Protein AF-A0A935W560-F1 (afdb_monomer_lite)

Structure (mmCIF, N/CA/C/O backbone):
data_AF-A0A935W560-F1
#
_entry.id   AF-A0A935W560-F1
#
loop_
_atom_site.group_PDB
_atom_site.id
_atom_site.type_symbol
_atom_site.label_atom_id
_atom_site.label_alt_id
_atom_site.label_comp_id
_atom_site.label_asym_id
_atom_site.label_entity_id
_atom_site.label_seq_id
_atom_site.pdbx_PDB_ins_code
_atom_site.Cartn_x
_atom_site.Cartn_y
_atom_site.Cartn_z
_atom_site.occupancy
_atom_site.B_iso_or_equiv
_atom_site.auth_seq_id
_atom_site.auth_comp_id
_atom_site.auth_asym_id
_atom_site.auth_atom_id
_atom_site.pdbx_PDB_model_num
ATOM 1 N N . MET A 1 1 ? -16.747 -46.756 -41.945 1.00 28.97 1 MET A N 1
ATOM 2 C CA . MET A 1 1 ? -15.769 -47.632 -42.633 1.00 28.97 1 MET A CA 1
ATOM 3 C C . MET A 1 1 ? -14.429 -46.903 -42.603 1.00 28.97 1 MET A C 1
ATOM 5 O O . MET A 1 1 ? -14.363 -45.810 -43.131 1.00 28.97 1 MET A O 1
ATOM 9 N N . SER A 1 2 ? -13.497 -47.295 -41.720 1.00 24.62 2 SER A N 1
ATOM 10 C CA . SER A 1 2 ? -12.302 -48.094 -42.083 1.00 24.62 2 SER A CA 1
ATOM 11 C C . SER A 1 2 ? -11.470 -47.369 -43.156 1.00 24.62 2 SER A C 1
ATOM 13 O O . SER A 1 2 ? -11.955 -47.238 -44.266 1.00 24.62 2 SER A O 1
ATOM 15 N N . ARG A 1 3 ? -10.230 -46.914 -42.946 1.00 24.12 3 ARG A N 1
ATOM 16 C CA . ARG A 1 3 ? -9.108 -47.530 -42.223 1.00 24.12 3 ARG A CA 1
ATOM 17 C C . ARG A 1 3 ? -7.951 -46.523 -42.136 1.00 24.12 3 ARG A C 1
ATOM 19 O O . ARG A 1 3 ? -7.710 -45.780 -43.079 1.00 24.12 3 ARG A O 1
ATOM 26 N N . ASN A 1 4 ? -7.206 -46.605 -41.041 1.00 27.58 4 ASN A N 1
ATOM 27 C CA . ASN A 1 4 ? -5.800 -46.201 -40.944 1.00 27.58 4 ASN A CA 1
ATOM 28 C C . ASN A 1 4 ? -4.932 -47.182 -41.779 1.00 27.58 4 ASN A C 1
ATOM 30 O O . ASN A 1 4 ? -5.372 -48.321 -41.987 1.00 27.58 4 ASN A O 1
ATOM 34 N N . PRO A 1 5 ? -3.697 -46.829 -42.185 1.00 33.97 5 PRO A N 1
ATOM 35 C CA . PRO A 1 5 ? -2.587 -47.340 -41.379 1.00 33.97 5 PRO A CA 1
ATOM 36 C C . PRO A 1 5 ? -1.356 -46.423 -41.241 1.00 33.97 5 PRO A C 1
ATOM 38 O O . PRO A 1 5 ? -1.069 -45.541 -42.043 1.00 33.97 5 PRO A O 1
ATOM 41 N N . ARG A 1 6 ? -0.623 -46.758 -40.175 1.00 24.88 6 ARG A N 1
ATOM 42 C CA . ARG A 1 6 ? 0.654 -46.249 -39.670 1.00 24.88 6 ARG A CA 1
ATOM 43 C C . ARG A 1 6 ? 1.835 -46.494 -40.618 1.00 24.88 6 ARG A C 1
ATOM 45 O O . ARG A 1 6 ? 1.876 -47.519 -41.293 1.00 24.88 6 ARG A O 1
ATOM 52 N N . LEU A 1 7 ? 2.873 -45.672 -40.461 1.00 22.11 7 LEU A N 1
ATOM 53 C CA . LEU A 1 7 ? 4.273 -46.081 -40.610 1.00 22.11 7 LEU A CA 1
ATOM 54 C C . LEU A 1 7 ? 5.057 -45.728 -39.334 1.00 22.11 7 LEU A C 1
ATOM 56 O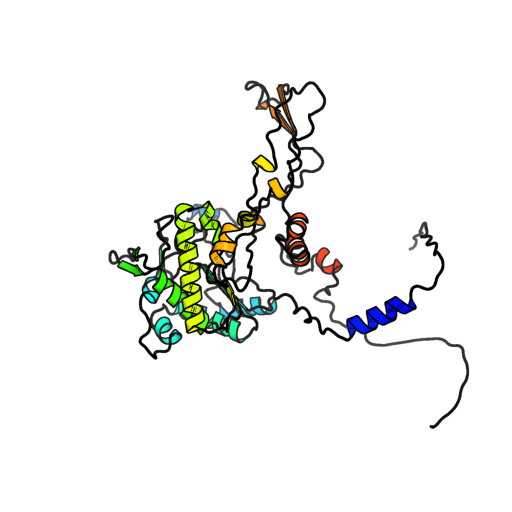 O . LEU A 1 7 ? 4.812 -44.707 -38.698 1.00 22.11 7 LEU A O 1
ATOM 60 N N . LEU A 1 8 ? 5.921 -46.666 -38.948 1.00 22.47 8 LEU A N 1
ATOM 61 C CA . LEU A 1 8 ? 6.702 -46.798 -37.715 1.00 22.47 8 LEU A CA 1
ATOM 62 C C . LEU A 1 8 ? 8.148 -46.314 -37.913 1.00 22.47 8 LEU A C 1
ATOM 64 O O . LEU A 1 8 ? 8.713 -46.560 -38.974 1.00 22.47 8 LEU A O 1
ATOM 68 N N . ALA A 1 9 ? 8.763 -45.786 -36.848 1.00 20.81 9 ALA A N 1
ATOM 69 C CA . ALA A 1 9 ? 10.180 -45.960 -36.470 1.00 20.81 9 ALA A CA 1
ATOM 70 C C . ALA A 1 9 ? 10.330 -45.454 -35.011 1.00 20.81 9 ALA A C 1
ATOM 72 O O . ALA A 1 9 ? 10.057 -44.291 -34.750 1.00 20.81 9 ALA A O 1
ATOM 73 N N . SER A 1 10 ? 10.407 -46.306 -33.982 1.00 22.58 10 SER A N 1
ATOM 74 C CA . SER A 1 10 ? 11.553 -47.087 -33.463 1.00 22.58 10 SER A CA 1
ATOM 75 C C . SER A 1 10 ? 12.636 -46.252 -32.761 1.00 22.58 10 SER A C 1
ATOM 77 O O . SER A 1 10 ? 13.490 -45.659 -33.411 1.00 22.58 10 SER A O 1
ATOM 79 N N . SER A 1 11 ? 12.639 -46.307 -31.423 1.00 19.48 11 SER A N 1
ATOM 80 C CA . SER A 1 11 ? 13.761 -45.928 -30.554 1.00 19.48 11 SER A CA 1
ATOM 81 C C . SER A 1 11 ? 14.690 -47.130 -30.346 1.00 19.48 11 SER A C 1
ATOM 83 O O . SER A 1 11 ? 14.221 -48.223 -30.028 1.00 19.48 11 SER A O 1
ATOM 85 N N . VAL A 1 12 ? 16.002 -46.926 -30.476 1.00 19.84 12 VAL A N 1
ATOM 86 C CA . VAL A 1 12 ? 17.049 -47.864 -30.035 1.00 19.84 12 VAL A CA 1
ATOM 87 C C . VAL A 1 12 ? 17.726 -47.249 -28.813 1.00 19.84 12 VAL A C 1
ATOM 89 O O . VAL A 1 12 ? 18.294 -46.166 -28.909 1.00 19.84 12 VAL A O 1
ATOM 92 N N . VAL A 1 13 ? 17.676 -47.938 -27.671 1.00 21.89 13 VAL A N 1
ATOM 93 C CA . VAL A 1 13 ? 18.494 -47.630 -26.490 1.00 21.89 13 VAL A CA 1
ATOM 94 C C . VAL A 1 13 ? 19.519 -48.750 -26.341 1.00 21.89 13 VAL A C 1
ATOM 96 O O . VAL A 1 13 ? 19.156 -49.906 -26.131 1.00 21.89 13 VAL A O 1
ATOM 99 N N . LEU A 1 14 ? 20.799 -48.402 -26.465 1.00 21.52 14 LEU A N 1
ATOM 100 C CA . LEU A 1 14 ? 21.922 -49.250 -26.071 1.00 21.52 14 LEU A CA 1
ATOM 101 C C . LEU A 1 14 ? 22.256 -48.964 -24.604 1.00 21.52 14 LEU A C 1
ATOM 103 O O . LEU A 1 14 ? 22.517 -47.821 -24.235 1.00 21.52 14 LEU A O 1
ATOM 107 N N . ALA A 1 15 ? 22.274 -50.009 -23.781 1.00 25.84 15 ALA A N 1
ATOM 108 C CA . ALA A 1 15 ? 22.859 -49.969 -22.446 1.00 25.84 15 ALA A CA 1
ATOM 109 C C . ALA A 1 15 ? 24.378 -50.216 -22.520 1.00 25.84 15 ALA A C 1
ATOM 111 O O . ALA A 1 15 ? 24.798 -51.103 -23.268 1.00 25.84 15 ALA A O 1
ATOM 112 N N . PRO A 1 16 ? 25.202 -49.546 -21.695 1.00 27.20 16 PRO A N 1
ATOM 113 C CA . PRO A 1 16 ? 26.468 -50.098 -21.242 1.00 27.20 16 PRO A CA 1
ATOM 114 C C . PRO A 1 16 ? 26.322 -50.744 -19.845 1.00 27.20 16 PRO A C 1
ATOM 116 O O . PRO A 1 16 ? 25.389 -50.431 -19.100 1.00 27.20 16 PRO A O 1
ATOM 119 N N . PRO A 1 17 ? 27.216 -51.687 -19.496 1.00 30.22 17 PRO A N 1
ATOM 120 C CA . PRO A 1 17 ? 27.004 -52.648 -18.424 1.00 30.22 17 PRO A CA 1
ATOM 121 C C . PRO A 1 17 ? 27.346 -52.114 -17.031 1.00 30.22 17 PRO A C 1
ATOM 123 O O . PRO A 1 17 ? 28.139 -51.192 -16.839 1.00 30.22 17 PRO A O 1
ATOM 126 N N . ALA A 1 18 ? 26.746 -52.789 -16.056 1.00 33.16 18 ALA A N 1
ATOM 127 C CA . ALA A 1 18 ? 26.950 -52.632 -14.630 1.00 33.16 18 ALA A CA 1
ATOM 128 C C . ALA A 1 18 ? 28.408 -52.868 -14.194 1.00 33.16 18 ALA A C 1
ATOM 130 O O . ALA A 1 18 ? 29.051 -53.835 -14.599 1.00 33.16 18 ALA A O 1
ATOM 131 N N . GLY A 1 19 ? 28.877 -52.027 -13.269 1.00 30.73 19 GLY A N 1
ATOM 132 C CA . GLY A 1 19 ? 30.127 -52.220 -12.542 1.00 30.73 19 GLY A CA 1
ATOM 133 C C . GLY A 1 19 ? 30.155 -51.429 -11.232 1.00 30.73 19 GLY A C 1
ATOM 134 O O . GLY A 1 19 ? 30.466 -50.244 -11.222 1.00 30.73 19 GLY A O 1
ATOM 135 N N . LEU A 1 20 ? 29.807 -52.099 -10.127 1.00 35.75 20 LEU A N 1
ATOM 136 C CA . LEU A 1 20 ? 30.368 -51.912 -8.774 1.00 35.75 20 LEU A CA 1
ATOM 137 C C . LEU A 1 20 ? 30.558 -50.476 -8.222 1.00 35.75 20 LEU A C 1
ATOM 139 O O . LEU A 1 20 ? 31.530 -50.198 -7.527 1.00 35.75 20 LEU A O 1
ATOM 143 N N . ARG A 1 21 ? 29.593 -49.569 -8.431 1.00 34.28 21 ARG A N 1
ATOM 144 C CA . ARG A 1 21 ? 29.482 -48.304 -7.658 1.00 34.28 21 ARG A CA 1
ATOM 145 C C . ARG A 1 21 ? 28.148 -48.109 -6.919 1.00 34.28 21 ARG A C 1
ATOM 147 O O . ARG A 1 21 ? 28.012 -47.168 -6.144 1.00 34.28 21 ARG A O 1
ATOM 154 N N . GLY A 1 22 ? 27.186 -49.022 -7.088 1.00 32.97 22 GLY A N 1
ATOM 155 C CA . GLY A 1 22 ? 25.817 -48.868 -6.569 1.00 32.97 22 GLY A CA 1
ATOM 156 C C . GLY A 1 22 ? 25.614 -49.143 -5.073 1.00 32.97 22 GLY A C 1
ATOM 157 O O . GLY A 1 22 ? 24.649 -48.655 -4.499 1.00 32.97 22 GLY A O 1
ATOM 158 N N . LEU A 1 23 ? 26.512 -49.880 -4.412 1.00 35.66 23 LEU A N 1
ATOM 159 C CA . LEU A 1 23 ? 26.299 -50.291 -3.013 1.00 35.66 23 LEU A CA 1
ATOM 160 C C . LEU A 1 23 ? 26.772 -49.262 -1.974 1.00 35.66 23 LEU A C 1
ATOM 162 O O . LEU A 1 23 ? 26.225 -49.224 -0.878 1.00 35.66 23 LEU A O 1
ATOM 166 N N . VAL A 1 24 ? 27.715 -48.379 -2.320 1.00 36.22 24 VAL A N 1
ATOM 167 C CA . VAL A 1 24 ? 28.170 -47.307 -1.410 1.00 36.22 24 VAL A CA 1
ATOM 168 C C . VAL A 1 24 ? 27.254 -46.078 -1.499 1.00 36.22 24 VAL A C 1
ATOM 170 O O . VAL A 1 24 ? 26.967 -45.452 -0.484 1.00 36.22 24 VAL A O 1
ATOM 173 N N . PHE A 1 25 ? 26.701 -45.783 -2.682 1.00 35.16 25 PHE A N 1
ATOM 174 C CA . PHE A 1 25 ? 25.752 -44.676 -2.855 1.00 35.16 25 PHE A CA 1
ATOM 175 C C . PHE A 1 25 ? 24.356 -44.977 -2.296 1.00 35.16 25 PHE A C 1
ATOM 177 O O . PHE A 1 25 ? 23.743 -44.081 -1.728 1.00 35.16 25 PHE A O 1
ATOM 184 N N . ALA A 1 26 ? 23.870 -46.223 -2.372 1.00 37.78 26 ALA A N 1
ATOM 185 C CA . ALA A 1 26 ? 22.570 -46.580 -1.795 1.00 37.78 26 ALA A CA 1
ATOM 186 C C . ALA A 1 26 ? 22.567 -46.520 -0.254 1.00 37.78 26 ALA A C 1
ATOM 188 O O . ALA A 1 26 ? 21.563 -46.135 0.335 1.00 37.78 26 ALA A O 1
ATOM 189 N N . ALA A 1 27 ? 23.693 -46.830 0.401 1.00 36.09 27 ALA A N 1
ATOM 190 C CA . ALA A 1 27 ? 23.812 -46.743 1.858 1.00 36.09 27 ALA A CA 1
ATOM 191 C C . ALA A 1 27 ? 23.934 -45.290 2.361 1.00 36.09 27 ALA A C 1
ATOM 193 O O . ALA A 1 27 ? 23.353 -44.954 3.388 1.00 36.09 27 ALA A O 1
ATOM 194 N N . ILE A 1 28 ? 24.623 -44.411 1.621 1.00 38.88 28 ILE A N 1
ATOM 195 C CA . ILE A 1 28 ? 24.720 -42.976 1.952 1.00 38.88 28 ILE A CA 1
ATOM 196 C C . ILE A 1 28 ? 23.404 -42.248 1.632 1.00 38.88 28 ILE A C 1
ATOM 198 O O . ILE A 1 28 ? 22.964 -41.419 2.424 1.00 38.88 28 ILE A O 1
ATOM 202 N N . ALA A 1 29 ? 22.727 -42.600 0.533 1.00 34.59 29 ALA A N 1
ATOM 203 C CA . ALA A 1 29 ? 21.412 -42.055 0.198 1.00 34.59 29 ALA A CA 1
ATOM 204 C C . ALA A 1 29 ? 20.340 -42.483 1.213 1.00 34.59 29 ALA A C 1
ATOM 206 O O . ALA A 1 29 ? 19.573 -41.639 1.659 1.00 34.59 29 ALA A O 1
ATOM 207 N N . ALA A 1 30 ? 20.340 -43.750 1.650 1.00 36.66 30 ALA A N 1
ATOM 208 C CA . ALA A 1 30 ? 19.403 -44.233 2.663 1.00 36.66 30 ALA A CA 1
ATOM 209 C C . ALA A 1 30 ? 19.622 -43.579 4.041 1.00 36.66 30 ALA A C 1
ATOM 211 O O . ALA A 1 30 ? 18.637 -43.279 4.710 1.00 36.66 30 ALA A O 1
ATOM 212 N N . LEU A 1 31 ? 20.875 -43.292 4.434 1.00 32.75 31 LEU A N 1
ATOM 213 C CA . LEU A 1 31 ? 21.188 -42.564 5.675 1.00 32.75 31 LEU A CA 1
ATOM 214 C C . LEU A 1 31 ? 20.882 -41.057 5.597 1.00 32.75 31 LEU A C 1
ATOM 216 O O . LEU A 1 31 ? 20.520 -40.467 6.615 1.00 32.75 31 LEU A O 1
ATOM 220 N N . ALA A 1 32 ? 20.975 -40.441 4.414 1.00 34.47 32 ALA A N 1
ATOM 221 C CA . ALA A 1 32 ? 20.638 -39.031 4.211 1.00 34.47 32 ALA A CA 1
ATOM 222 C C . ALA A 1 32 ? 19.117 -38.771 4.247 1.00 34.47 32 ALA A C 1
ATOM 224 O O . ALA A 1 32 ? 18.691 -37.758 4.795 1.00 34.47 32 ALA A O 1
ATOM 225 N N . THR A 1 33 ? 18.284 -39.700 3.757 1.00 36.88 33 THR A N 1
ATOM 226 C CA . THR A 1 33 ? 16.808 -39.589 3.838 1.00 36.88 33 THR A CA 1
ATOM 227 C C . THR A 1 33 ? 16.219 -39.858 5.226 1.00 36.88 33 THR A C 1
ATOM 229 O O . THR A 1 33 ? 15.047 -39.571 5.445 1.00 36.88 33 THR A O 1
ATOM 232 N N . SER A 1 34 ? 16.994 -40.395 6.174 1.00 38.44 34 SER A N 1
ATOM 233 C CA . SER A 1 34 ? 16.501 -40.759 7.513 1.00 38.44 34 SER A CA 1
ATOM 234 C C . SER A 1 34 ? 16.953 -39.832 8.649 1.00 38.44 34 SER A C 1
ATOM 236 O O . SER A 1 34 ? 16.565 -40.069 9.789 1.00 38.44 34 SER A O 1
ATOM 238 N N . LEU A 1 35 ? 17.773 -38.802 8.382 1.00 36.31 35 LEU A N 1
ATOM 239 C CA . LEU A 1 35 ? 18.371 -37.953 9.433 1.00 36.31 35 LEU A CA 1
ATOM 240 C C . LEU A 1 35 ? 18.106 -36.447 9.316 1.00 36.31 35 LEU A C 1
ATOM 242 O O . LEU A 1 35 ? 18.547 -35.697 10.183 1.00 36.31 35 LEU A O 1
ATOM 246 N N . LEU A 1 36 ? 17.340 -35.996 8.326 1.00 34.22 36 LEU A N 1
ATOM 247 C CA . LEU A 1 36 ? 16.807 -34.637 8.310 1.00 34.22 36 LEU A CA 1
ATOM 248 C C . LEU A 1 36 ? 15.338 -34.709 7.890 1.00 34.22 36 LEU A C 1
ATOM 250 O O . LEU A 1 36 ? 15.070 -34.926 6.707 1.00 34.22 36 LEU A O 1
ATOM 254 N N . PRO A 1 37 ? 14.367 -34.521 8.803 1.00 36.66 37 PRO A N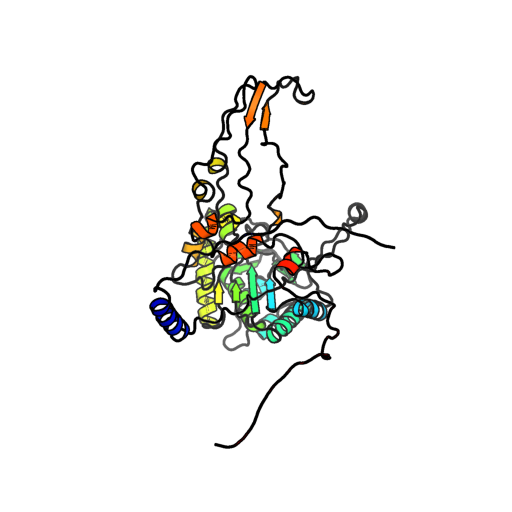 1
ATOM 255 C CA . PRO A 1 37 ? 13.093 -33.974 8.378 1.00 36.66 37 PRO A CA 1
ATOM 256 C C . PRO A 1 37 ? 13.403 -32.572 7.844 1.00 36.66 37 PRO A C 1
ATOM 258 O O . PRO A 1 37 ? 13.449 -31.601 8.593 1.00 36.66 37 PRO A O 1
ATOM 261 N N . GLY A 1 38 ? 13.711 -32.473 6.549 1.00 34.16 38 GLY A N 1
ATOM 262 C CA . GLY A 1 38 ? 13.582 -31.200 5.856 1.00 34.16 38 GLY A CA 1
ATOM 263 C C . GLY A 1 38 ? 12.143 -30.734 6.072 1.00 34.16 38 GLY A C 1
ATOM 264 O O . GLY A 1 38 ? 11.246 -31.587 6.062 1.00 34.16 38 GLY A O 1
ATOM 265 N N . PRO A 1 39 ? 11.900 -29.440 6.341 1.00 36.44 39 PRO A N 1
ATOM 266 C CA . PRO A 1 39 ? 10.535 -28.959 6.444 1.00 36.44 39 PRO A CA 1
ATOM 267 C C . PRO A 1 39 ? 9.827 -29.388 5.161 1.00 36.44 39 PRO A C 1
ATOM 269 O O . PRO A 1 39 ? 10.310 -29.111 4.062 1.00 36.44 39 PRO A O 1
ATOM 272 N N . ALA A 1 40 ? 8.737 -30.146 5.297 1.00 42.09 40 ALA A N 1
ATOM 273 C CA . ALA A 1 40 ? 7.816 -30.320 4.191 1.00 42.09 40 ALA A CA 1
ATOM 274 C C . ALA A 1 40 ? 7.508 -28.902 3.713 1.00 42.09 40 ALA A C 1
ATOM 276 O O . ALA A 1 40 ? 7.027 -28.098 4.511 1.00 42.09 40 ALA A O 1
ATOM 277 N N . PHE A 1 41 ? 7.903 -28.563 2.484 1.00 40.00 41 PHE A N 1
ATOM 278 C CA . PHE A 1 41 ? 7.577 -27.263 1.919 1.00 40.00 41 PHE A CA 1
ATOM 279 C C . PHE A 1 41 ? 6.060 -27.138 2.024 1.00 40.00 41 PHE A C 1
ATOM 281 O O . PHE A 1 41 ? 5.333 -27.931 1.420 1.00 40.00 41 PHE A O 1
ATOM 288 N N . ALA A 1 42 ? 5.594 -26.225 2.878 1.00 58.56 42 ALA A N 1
ATOM 289 C CA . ALA A 1 42 ? 4.187 -25.886 2.921 1.00 58.56 42 ALA A CA 1
ATOM 290 C C . ALA A 1 42 ? 3.781 -25.510 1.492 1.00 58.56 42 ALA A C 1
ATOM 292 O O . ALA A 1 42 ? 4.571 -24.893 0.769 1.00 58.56 42 ALA A O 1
ATOM 293 N N . ALA A 1 43 ? 2.595 -25.944 1.062 1.00 59.41 43 ALA A N 1
ATOM 294 C CA . ALA A 1 43 ? 2.077 -25.521 -0.230 1.00 59.41 43 ALA A CA 1
ATOM 295 C C . ALA A 1 43 ? 2.129 -23.979 -0.303 1.00 59.41 43 ALA A C 1
ATOM 297 O O . ALA A 1 43 ? 1.872 -23.333 0.718 1.00 59.41 43 ALA A O 1
ATOM 298 N N . PRO A 1 44 ? 2.507 -23.385 -1.452 1.00 72.06 44 PRO A N 1
ATOM 299 C CA . PRO A 1 44 ? 2.508 -21.936 -1.595 1.00 72.06 44 PRO A CA 1
ATOM 300 C C . PRO A 1 44 ? 1.119 -21.386 -1.271 1.00 72.06 44 PRO A C 1
ATOM 302 O O . PRO A 1 44 ? 0.142 -21.855 -1.849 1.00 72.06 44 PRO A O 1
ATOM 305 N N . ALA A 1 45 ? 1.047 -20.406 -0.372 1.00 79.25 45 ALA A N 1
ATOM 306 C CA . ALA A 1 45 ? -0.197 -19.703 -0.098 1.00 79.25 45 ALA A CA 1
ATOM 307 C C . ALA A 1 45 ? -0.572 -18.841 -1.313 1.00 79.25 45 ALA A C 1
ATOM 309 O O . ALA A 1 45 ? 0.253 -18.089 -1.842 1.00 79.25 45 ALA A O 1
ATOM 310 N N . PHE A 1 46 ? -1.816 -18.954 -1.750 1.00 82.56 46 PHE A N 1
ATOM 311 C CA . PHE A 1 46 ? -2.412 -18.251 -2.868 1.00 82.56 46 PHE A CA 1
ATOM 312 C C . PHE A 1 46 ? -3.577 -17.380 -2.387 1.00 82.56 46 PHE A C 1
ATOM 314 O O . PHE A 1 46 ? -4.626 -17.862 -1.952 1.00 82.56 46 PHE A O 1
ATOM 321 N N . GLY A 1 47 ? -3.370 -16.068 -2.497 1.00 82.19 47 GLY A N 1
ATOM 322 C CA . GLY A 1 47 ? -4.345 -15.033 -2.178 1.00 82.19 47 GLY A CA 1
ATOM 323 C C . GLY A 1 47 ? -4.918 -14.382 -3.427 1.00 82.19 47 GLY A C 1
ATOM 324 O O . GLY A 1 47 ? -4.160 -13.946 -4.294 1.00 82.19 47 GLY A O 1
ATOM 325 N N . LEU A 1 48 ? -6.242 -14.251 -3.508 1.00 81.88 48 LEU A N 1
ATOM 326 C CA . LEU A 1 48 ? -6.875 -13.359 -4.481 1.00 81.88 48 LEU A CA 1
ATOM 327 C C . LEU A 1 48 ? -7.043 -11.959 -3.885 1.00 81.88 48 LEU A C 1
ATOM 329 O O . LEU A 1 48 ? -7.639 -11.794 -2.820 1.00 81.88 48 LEU A O 1
ATOM 333 N N . LEU A 1 49 ? -6.543 -10.950 -4.601 1.00 82.06 49 LEU A N 1
ATOM 334 C CA . LEU A 1 49 ? -6.744 -9.545 -4.251 1.00 82.06 49 LEU A CA 1
ATOM 335 C C . LEU A 1 49 ? -8.219 -9.163 -4.362 1.00 82.06 49 LEU A C 1
ATOM 337 O O . LEU A 1 49 ? -8.960 -9.682 -5.200 1.00 82.06 49 LEU A O 1
ATOM 341 N N . GLN A 1 50 ? -8.626 -8.196 -3.548 1.00 81.50 50 GLN A N 1
ATOM 342 C CA . GLN A 1 50 ? -10.012 -7.776 -3.410 1.00 81.50 50 GLN A CA 1
ATOM 343 C C . GLN A 1 50 ? -10.465 -6.813 -4.534 1.00 81.50 50 GLN A C 1
ATOM 345 O O . GLN A 1 50 ? -11.235 -5.884 -4.324 1.00 81.50 50 GLN A O 1
ATOM 350 N N . PHE A 1 51 ? -10.045 -7.052 -5.776 1.00 76.69 51 PHE A N 1
ATOM 351 C CA . PHE A 1 51 ? -10.490 -6.243 -6.909 1.00 76.69 51 PHE A CA 1
ATOM 352 C C . PHE A 1 51 ? -11.746 -6.823 -7.565 1.00 76.69 51 PHE A C 1
ATOM 354 O O . PHE A 1 51 ? -11.752 -7.949 -8.064 1.00 76.69 51 PHE A O 1
ATOM 361 N N . LYS A 1 52 ? -12.810 -6.019 -7.614 1.00 76.94 52 LYS A N 1
ATOM 362 C CA . LYS A 1 52 ? -13.992 -6.232 -8.453 1.00 76.94 52 LYS A CA 1
ATOM 363 C C . LYS A 1 52 ? -14.119 -5.059 -9.415 1.00 76.94 52 LYS A C 1
ATOM 365 O O . LYS A 1 52 ? -14.616 -3.999 -9.051 1.00 76.94 52 LYS A O 1
ATOM 370 N N . ILE A 1 53 ? -13.658 -5.260 -10.645 1.00 72.12 53 ILE A N 1
ATOM 371 C CA . ILE A 1 53 ? -13.681 -4.222 -11.673 1.00 72.12 53 ILE A CA 1
ATOM 372 C C . ILE A 1 53 ? -15.060 -4.203 -12.339 1.00 72.12 53 ILE A C 1
ATOM 374 O O . ILE A 1 53 ? -15.427 -5.141 -13.042 1.00 72.12 53 ILE A O 1
ATOM 378 N N . GLU A 1 54 ? -15.809 -3.121 -12.146 1.00 73.88 54 GLU A N 1
ATOM 379 C CA . GLU A 1 54 ? -17.035 -2.822 -12.889 1.00 73.88 54 GLU A CA 1
ATOM 380 C C . GLU A 1 54 ? -16.893 -1.467 -13.581 1.00 73.88 54 GLU A C 1
ATOM 382 O O . GLU A 1 54 ? -16.536 -0.470 -12.954 1.00 73.88 54 GLU A O 1
ATOM 387 N N . HIS A 1 55 ? -17.215 -1.393 -14.869 1.00 80.62 55 HIS A N 1
ATOM 388 C CA . HIS A 1 55 ? -17.229 -0.134 -15.609 1.00 80.62 55 HIS A CA 1
ATOM 389 C C . HIS A 1 55 ? -18.344 -0.123 -16.654 1.00 80.62 55 HIS A C 1
ATOM 391 O O . HIS A 1 55 ? -18.698 -1.162 -17.203 1.00 80.62 55 HIS A O 1
ATOM 397 N N . ASN A 1 56 ? -18.841 1.055 -17.028 1.00 77.75 56 ASN A N 1
ATOM 398 C CA . ASN A 1 56 ? -19.756 1.223 -18.170 1.00 77.75 56 ASN A CA 1
ATOM 399 C C . ASN A 1 56 ? -19.057 1.768 -19.430 1.00 77.75 56 ASN A C 1
ATOM 401 O O . ASN A 1 56 ? -19.710 2.333 -20.308 1.00 77.75 56 ASN A O 1
ATOM 405 N N . LEU A 1 57 ? -17.736 1.572 -19.527 1.00 74.75 57 LEU A N 1
ATOM 406 C CA . LEU A 1 57 ? -16.898 1.968 -20.669 1.00 74.75 57 LEU A CA 1
ATOM 407 C C . LEU A 1 57 ? -17.047 1.055 -21.898 1.00 74.75 57 LEU A C 1
ATOM 409 O O . LEU A 1 57 ? -16.402 1.287 -22.916 1.00 74.75 57 LEU A O 1
ATOM 413 N N . GLU A 1 58 ? -17.907 0.037 -21.831 1.00 71.00 58 GLU A N 1
ATOM 414 C CA . GLU A 1 58 ? -18.169 -0.888 -22.943 1.00 71.00 58 GLU A CA 1
ATOM 415 C C . GLU A 1 58 ? -18.704 -0.170 -24.190 1.00 71.00 58 GLU A C 1
ATOM 417 O O . GLU A 1 58 ? -18.533 -0.647 -25.312 1.00 71.00 58 GLU A O 1
ATOM 422 N N . THR A 1 59 ? -19.332 0.998 -24.009 1.00 74.69 59 THR A N 1
ATOM 423 C CA . THR A 1 59 ? -19.752 1.862 -25.114 1.00 74.69 59 THR A CA 1
ATOM 424 C C . THR A 1 59 ? -19.370 3.324 -24.852 1.00 74.69 59 THR A C 1
ATOM 426 O O . THR A 1 59 ? -19.374 3.766 -23.701 1.00 74.69 59 THR A O 1
ATOM 429 N N . PRO A 1 60 ? -19.130 4.141 -25.901 1.00 78.81 60 PRO A N 1
ATOM 430 C CA . PRO A 1 60 ? -18.855 5.575 -25.746 1.00 78.81 60 PRO A CA 1
ATOM 431 C C . PRO A 1 60 ? -20.016 6.385 -25.144 1.00 78.81 60 PRO A C 1
ATOM 433 O O . PRO A 1 60 ? -19.870 7.586 -24.925 1.00 78.81 60 PRO A O 1
ATOM 436 N N . ALA A 1 61 ? -21.181 5.772 -24.904 1.00 83.62 61 ALA A N 1
ATOM 437 C CA . ALA A 1 61 ? -22.380 6.460 -24.438 1.00 83.62 61 ALA A CA 1
ATOM 438 C C . ALA A 1 61 ? -22.150 7.194 -23.110 1.00 83.62 61 ALA A C 1
ATOM 440 O O . ALA A 1 61 ? -22.603 8.327 -22.962 1.00 83.62 61 ALA A O 1
ATOM 441 N N . CYS A 1 62 ? -21.386 6.599 -22.186 1.00 80.62 62 CYS A N 1
ATOM 442 C CA . CYS A 1 62 ? -21.087 7.234 -20.905 1.00 80.62 62 CYS A CA 1
ATOM 443 C C . CYS A 1 62 ? -20.231 8.504 -21.058 1.00 80.62 62 CYS A C 1
ATOM 445 O O . CYS A 1 62 ? -20.359 9.428 -20.256 1.00 80.62 62 CYS A O 1
ATOM 447 N N . LEU A 1 63 ? -19.378 8.574 -22.093 1.00 81.75 63 LEU A N 1
ATOM 448 C CA . LEU A 1 63 ? -18.532 9.743 -22.357 1.00 81.75 63 LEU A CA 1
ATOM 449 C C . LEU A 1 63 ? -19.390 10.925 -22.812 1.00 81.75 63 LEU A C 1
ATOM 451 O O . LEU A 1 63 ? -19.143 12.057 -22.409 1.00 81.75 63 LEU A O 1
ATOM 455 N N . ALA A 1 64 ? -20.424 10.658 -23.615 1.00 83.12 64 ALA A N 1
ATOM 456 C CA . ALA A 1 64 ? -21.352 11.681 -24.087 1.00 83.12 64 ALA A CA 1
ATOM 457 C C . ALA A 1 64 ? -22.242 12.238 -22.962 1.00 83.12 64 ALA A C 1
ATOM 459 O O . ALA A 1 64 ? -22.594 13.416 -22.983 1.00 83.12 64 ALA A O 1
ATOM 460 N N . THR A 1 65 ? -22.603 11.408 -21.981 1.00 85.00 65 THR A N 1
ATOM 461 C CA . THR A 1 65 ? -23.453 11.792 -20.841 1.00 85.00 65 THR A CA 1
ATOM 462 C C . THR A 1 65 ? -22.665 12.263 -19.621 1.00 85.00 65 THR A C 1
ATOM 464 O O . THR A 1 65 ? -23.270 12.733 -18.660 1.00 85.00 65 THR A O 1
ATOM 467 N N . GLY A 1 66 ? -21.336 12.120 -19.624 1.00 78.25 66 GLY A N 1
ATOM 468 C CA . GLY A 1 66 ? -20.500 12.366 -18.447 1.00 78.25 66 GLY A CA 1
ATOM 469 C C . GLY A 1 66 ? -20.776 11.394 -17.295 1.00 78.25 66 GLY A C 1
ATOM 470 O O . GLY A 1 66 ? -20.524 11.729 -16.143 1.00 78.25 66 GLY A O 1
ATOM 471 N N . SER A 1 67 ? -21.319 10.208 -17.585 1.00 83.38 67 SER A N 1
ATOM 472 C CA . SER A 1 67 ? -21.734 9.218 -16.583 1.00 83.38 67 SER A CA 1
ATOM 473 C C . SER A 1 67 ? -20.819 7.992 -16.537 1.00 83.38 67 SER A C 1
ATOM 475 O O . SER A 1 67 ? -21.273 6.908 -16.162 1.00 83.38 67 SER A O 1
ATOM 477 N N . CYS A 1 68 ? -19.570 8.112 -17.000 1.00 75.00 68 CYS A N 1
ATOM 478 C CA . CYS A 1 68 ? -18.620 7.005 -16.931 1.00 75.00 68 CYS A CA 1
ATOM 479 C C . CYS A 1 68 ? -18.254 6.703 -15.479 1.00 75.00 68 CYS A C 1
ATOM 481 O O . CYS A 1 68 ? -18.005 7.622 -14.699 1.00 75.00 68 CYS A O 1
ATOM 483 N N . PHE A 1 69 ? -18.191 5.420 -15.138 1.00 75.75 69 PHE A N 1
ATOM 484 C CA . PHE A 1 69 ? -17.726 4.966 -13.836 1.00 75.75 69 PHE A CA 1
ATOM 485 C C . PHE A 1 69 ? -16.732 3.816 -13.973 1.00 75.75 69 PHE A C 1
ATOM 487 O O . PHE A 1 69 ? -16.761 3.049 -14.937 1.00 75.75 69 PHE A O 1
ATOM 494 N N . LEU A 1 70 ? -15.886 3.705 -12.957 1.00 72.31 70 LEU A N 1
ATOM 495 C CA . LEU A 1 70 ? -15.034 2.566 -12.670 1.00 72.31 70 LEU A CA 1
ATOM 496 C C . LEU A 1 70 ? -15.194 2.286 -11.175 1.00 72.31 70 LEU A C 1
ATOM 498 O O . LEU A 1 70 ? -14.933 3.165 -10.357 1.00 72.31 70 LEU A O 1
ATOM 502 N N . ARG A 1 71 ? -15.662 1.092 -10.824 1.00 72.56 71 ARG A N 1
ATOM 503 C CA . ARG A 1 71 ? -15.670 0.570 -9.455 1.00 72.56 71 ARG A CA 1
ATOM 504 C C . ARG A 1 71 ? -14.621 -0.524 -9.394 1.00 72.56 71 ARG A C 1
ATOM 506 O O . ARG A 1 71 ? -14.538 -1.320 -10.323 1.00 72.56 71 ARG A O 1
ATOM 513 N N . LEU A 1 72 ? -13.811 -0.521 -8.343 1.00 69.56 72 LEU A N 1
ATOM 514 C CA . LEU A 1 72 ? -12.707 -1.468 -8.178 1.00 69.56 72 LEU A CA 1
ATOM 515 C C . LEU A 1 72 ? -12.947 -2.465 -7.041 1.00 69.56 72 LEU A C 1
ATOM 517 O O . LEU A 1 72 ? -12.169 -3.399 -6.904 1.00 69.56 72 LEU A O 1
ATOM 521 N N . GLU A 1 73 ? -14.017 -2.313 -6.260 1.00 79.88 73 GLU A N 1
ATOM 522 C CA . GLU A 1 73 ? -14.333 -3.166 -5.112 1.00 79.88 73 GLU A CA 1
ATOM 523 C C . GLU A 1 73 ? -15.852 -3.355 -4.959 1.00 79.88 73 GLU A C 1
ATOM 525 O O . GLU A 1 73 ? -16.652 -2.536 -5.431 1.00 79.88 73 GLU A O 1
ATOM 530 N N . GLU A 1 74 ? -16.257 -4.436 -4.283 1.00 85.06 74 GLU A N 1
ATOM 531 C CA . GLU A 1 74 ? -17.651 -4.646 -3.886 1.00 85.06 74 GLU A CA 1
ATOM 532 C C . GLU A 1 74 ? -1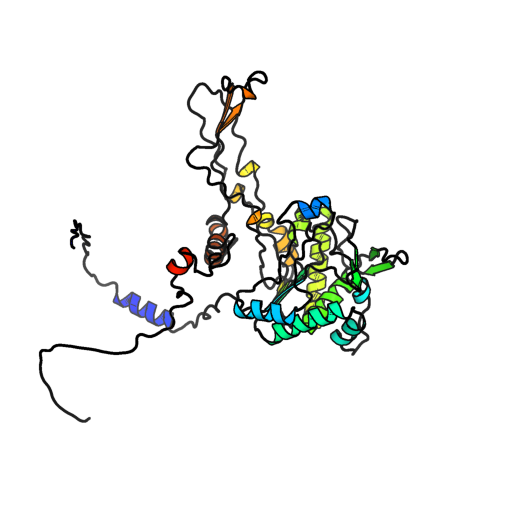7.941 -3.970 -2.543 1.00 85.06 74 GLU A C 1
ATOM 534 O O . GLU A 1 74 ? -17.327 -4.278 -1.522 1.00 85.06 74 GLU A O 1
ATOM 539 N N . GLU A 1 75 ? -18.925 -3.077 -2.544 1.00 84.56 75 GLU A N 1
ATOM 540 C CA . GLU A 1 75 ? -19.351 -2.323 -1.358 1.00 84.56 75 GLU A CA 1
ATOM 541 C C . GLU A 1 75 ? -20.787 -2.646 -0.943 1.00 84.56 75 GLU A C 1
ATOM 543 O O . GLU A 1 75 ? -21.157 -2.426 0.207 1.00 84.56 75 GLU A O 1
ATOM 548 N N . ALA A 1 76 ? -21.609 -3.165 -1.860 1.00 86.56 76 ALA A N 1
ATOM 549 C CA . ALA A 1 76 ? -23.016 -3.440 -1.594 1.00 86.56 76 ALA A CA 1
ATOM 550 C C . ALA A 1 76 ? -23.214 -4.783 -0.876 1.00 86.56 76 ALA A C 1
ATOM 552 O O . ALA A 1 76 ? -24.081 -4.896 -0.013 1.00 86.56 76 ALA A O 1
ATOM 553 N N . ASP A 1 77 ? -22.406 -5.786 -1.227 1.00 89.69 77 ASP A N 1
ATOM 554 C CA . ASP A 1 77 ? -22.408 -7.114 -0.603 1.00 89.69 77 ASP A CA 1
ATOM 555 C C . ASP A 1 77 ? -20.973 -7.649 -0.425 1.00 89.69 77 ASP A C 1
ATOM 557 O O . ASP A 1 77 ? -20.562 -8.605 -1.094 1.00 89.69 77 ASP A O 1
ATOM 561 N N . PRO A 1 78 ? -20.167 -7.029 0.461 1.00 91.12 78 PRO A N 1
ATOM 562 C CA . PRO A 1 78 ? -18.790 -7.460 0.676 1.00 91.12 78 PRO A CA 1
ATOM 563 C C . PRO A 1 78 ? -18.716 -8.907 1.187 1.00 91.12 78 PRO A C 1
ATOM 565 O O . PRO A 1 78 ? -17.811 -9.643 0.809 1.00 91.12 78 PRO A O 1
ATOM 568 N N . ALA A 1 79 ? -19.687 -9.359 1.988 1.00 91.06 79 ALA A N 1
ATOM 569 C CA . ALA A 1 79 ? -19.706 -10.716 2.531 1.00 91.06 79 ALA A CA 1
ATOM 570 C C . ALA A 1 79 ? -19.946 -11.785 1.449 1.00 91.06 79 ALA A C 1
ATOM 572 O O . ALA A 1 79 ? -19.221 -12.784 1.393 1.00 91.06 79 ALA A O 1
ATOM 573 N N . GLY A 1 80 ? -20.938 -11.585 0.573 1.00 89.56 80 GLY A N 1
ATOM 574 C CA . GLY A 1 80 ? -21.213 -12.504 -0.531 1.00 89.56 80 GLY A CA 1
ATOM 575 C C . GLY A 1 80 ? -20.055 -12.579 -1.524 1.00 89.56 80 GLY A C 1
ATOM 576 O O . GLY A 1 80 ? -19.691 -13.669 -1.973 1.00 89.56 80 GLY A O 1
ATOM 577 N N . TRP A 1 81 ? -19.419 -11.444 -1.814 1.00 90.00 81 TRP A N 1
ATOM 578 C CA . TRP A 1 81 ? -18.234 -11.387 -2.666 1.00 90.00 81 TRP A CA 1
ATOM 579 C C . TRP A 1 81 ? -17.000 -12.055 -2.038 1.00 90.00 81 TRP A C 1
ATOM 581 O O . TRP A 1 81 ? -16.369 -12.891 -2.687 1.00 90.00 81 TRP A O 1
ATOM 591 N N . LEU A 1 82 ? -16.690 -11.788 -0.765 1.00 92.25 82 LEU A N 1
ATOM 592 C CA . LEU A 1 82 ? -15.574 -12.440 -0.065 1.00 92.25 82 LEU A CA 1
ATOM 593 C C . LEU A 1 82 ? -15.757 -13.959 0.032 1.00 92.25 82 LEU A C 1
ATOM 595 O O . LEU A 1 82 ? -14.788 -14.716 -0.065 1.00 92.25 82 LEU A O 1
ATOM 599 N N . SER A 1 83 ? -17.003 -14.433 0.120 1.00 89.06 83 SER A N 1
ATOM 600 C CA . SER A 1 83 ? -17.280 -15.866 0.047 1.00 89.06 83 SER A CA 1
ATOM 601 C C . SER A 1 83 ? -16.929 -16.481 -1.314 1.00 89.06 83 SER A C 1
ATOM 603 O O . SER A 1 83 ? -16.578 -17.660 -1.350 1.00 89.06 83 SER A O 1
ATOM 605 N N . GLN A 1 84 ? -17.012 -15.724 -2.414 1.00 87.31 84 GLN A N 1
ATOM 606 C CA . GLN A 1 84 ? -16.565 -16.181 -3.737 1.00 87.31 84 GLN A CA 1
ATOM 607 C C . GLN A 1 84 ? -15.038 -16.207 -3.817 1.00 87.31 84 GLN A C 1
ATOM 609 O O . GLN A 1 84 ? -14.478 -17.192 -4.289 1.00 87.31 84 GLN A O 1
ATOM 614 N N . ILE A 1 85 ? -14.366 -15.181 -3.282 1.00 85.50 85 ILE A N 1
ATOM 615 C CA . ILE A 1 85 ? -12.899 -15.146 -3.174 1.00 85.50 85 ILE A CA 1
ATOM 616 C C . ILE A 1 85 ? -12.384 -16.362 -2.396 1.00 85.50 85 ILE A C 1
ATOM 618 O O . ILE A 1 85 ? -11.500 -17.069 -2.870 1.00 85.50 85 ILE A O 1
ATOM 622 N N . ARG A 1 86 ? -12.985 -16.669 -1.240 1.00 87.62 86 ARG A N 1
ATOM 623 C CA . ARG A 1 86 ? -12.615 -17.825 -0.405 1.00 87.62 86 ARG A CA 1
ATOM 624 C C . ARG A 1 86 ? -12.742 -19.166 -1.128 1.00 87.62 86 ARG A C 1
ATOM 626 O O . ARG A 1 86 ? -12.024 -20.101 -0.804 1.00 87.62 86 ARG A O 1
ATOM 633 N N . ALA A 1 87 ? -13.656 -19.289 -2.089 1.00 85.00 87 ALA A N 1
ATOM 634 C CA . ALA A 1 87 ? -13.806 -20.524 -2.855 1.00 85.00 87 ALA A CA 1
ATOM 635 C C . ALA A 1 87 ? -12.639 -20.767 -3.834 1.00 85.00 87 ALA A C 1
ATOM 637 O O . ALA A 1 87 ? -12.494 -21.880 -4.335 1.00 85.00 87 ALA A O 1
ATOM 638 N N . ALA A 1 88 ? -11.823 -19.743 -4.105 1.00 83.88 88 ALA A N 1
ATOM 639 C CA . ALA A 1 88 ? -10.723 -19.768 -5.066 1.00 83.88 88 ALA A CA 1
ATOM 640 C C . ALA A 1 88 ? -9.374 -19.313 -4.468 1.00 83.88 88 ALA A C 1
ATOM 642 O O . ALA A 1 88 ? -8.426 -19.097 -5.215 1.00 83.88 88 ALA A O 1
ATOM 643 N N . SER A 1 89 ? -9.289 -19.167 -3.145 1.00 84.31 89 SER A N 1
ATOM 644 C CA . SER A 1 89 ? -8.130 -18.653 -2.407 1.00 84.31 89 SER A CA 1
ATOM 645 C C . SER A 1 89 ? -7.911 -19.518 -1.168 1.00 84.31 89 SER A C 1
ATOM 647 O O . SER A 1 89 ? -8.888 -19.940 -0.550 1.00 84.31 89 SER A O 1
ATOM 649 N N . ASP A 1 90 ? -6.664 -19.762 -0.776 1.00 84.00 90 ASP A N 1
ATOM 650 C CA . ASP A 1 90 ? -6.323 -20.415 0.501 1.00 84.00 90 ASP A CA 1
ATOM 651 C C . ASP A 1 90 ? -5.662 -19.447 1.502 1.00 84.00 90 ASP A C 1
ATOM 653 O O . ASP A 1 90 ? -5.442 -19.801 2.656 1.00 84.00 90 ASP A O 1
ATOM 657 N N . LEU A 1 91 ? -5.446 -18.196 1.083 1.00 88.62 91 LEU A N 1
ATOM 658 C CA . LEU A 1 91 ? -4.967 -17.084 1.899 1.00 88.62 91 LEU A CA 1
ATOM 659 C C . LEU A 1 91 ? -6.049 -15.998 1.999 1.00 88.62 91 LEU A C 1
ATOM 661 O O . LEU A 1 91 ? -6.537 -15.510 0.972 1.00 88.62 91 LEU A O 1
ATOM 665 N N . ALA A 1 92 ? -6.419 -15.581 3.214 1.00 95.19 92 ALA A N 1
ATOM 666 C CA . ALA A 1 92 ? -7.216 -14.365 3.382 1.00 95.19 92 ALA A CA 1
ATOM 667 C C . ALA A 1 92 ? -6.356 -13.163 2.995 1.00 95.19 92 ALA A C 1
ATOM 669 O O . ALA A 1 92 ? -5.255 -13.005 3.503 1.00 95.19 92 ALA A O 1
ATOM 670 N N . THR A 1 93 ? -6.837 -12.323 2.084 1.00 94.50 93 THR A N 1
ATOM 671 C CA . THR A 1 93 ? -6.042 -11.225 1.528 1.00 94.50 93 THR A CA 1
ATOM 672 C C . THR A 1 93 ? -6.812 -9.923 1.637 1.00 94.50 93 THR A C 1
ATOM 674 O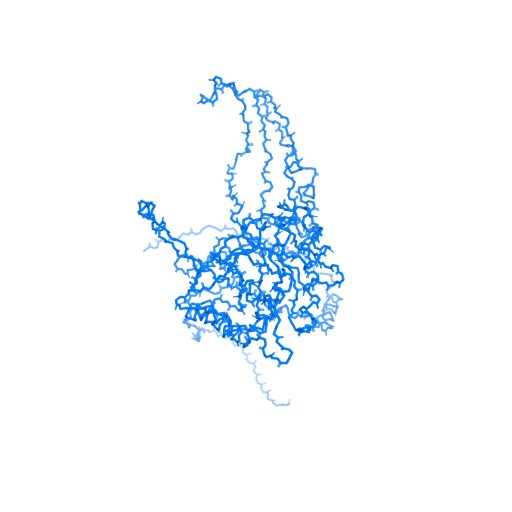 O . THR A 1 93 ? -7.952 -9.833 1.187 1.00 94.50 93 THR A O 1
ATOM 677 N N . LEU A 1 94 ? -6.173 -8.906 2.208 1.00 95.50 94 LEU A N 1
ATOM 678 C CA . LEU A 1 94 ? -6.607 -7.523 2.098 1.00 95.50 94 LEU A CA 1
ATOM 679 C C . LEU A 1 94 ? -5.412 -6.654 1.718 1.00 95.50 94 LEU A C 1
ATOM 681 O O . LEU A 1 94 ? -4.453 -6.543 2.476 1.00 95.50 94 LEU A O 1
ATOM 685 N N . HIS A 1 95 ? -5.494 -5.997 0.568 1.00 93.38 95 HIS A N 1
ATOM 686 C CA . HIS A 1 95 ? -4.561 -4.951 0.179 1.00 93.38 95 HIS A CA 1
ATOM 687 C C . HIS A 1 95 ? -5.251 -3.589 0.283 1.00 93.38 95 HIS A C 1
ATOM 689 O O . HIS A 1 95 ? -5.953 -3.178 -0.636 1.00 93.38 95 HIS A O 1
ATOM 695 N N . TRP A 1 96 ? -5.080 -2.874 1.393 1.00 93.00 96 TRP A N 1
ATOM 696 C CA . TRP A 1 96 ? -5.725 -1.580 1.588 1.00 93.00 96 TRP A CA 1
ATOM 697 C C . TRP A 1 96 ? -5.202 -0.537 0.588 1.00 93.00 96 TRP A C 1
ATOM 699 O O . TRP A 1 96 ? -4.119 0.024 0.768 1.00 93.00 96 TRP A O 1
ATOM 709 N N . ASP A 1 97 ? -6.014 -0.259 -0.433 1.00 83.50 97 ASP A N 1
ATOM 710 C CA . ASP A 1 97 ? -5.791 0.773 -1.458 1.00 83.50 97 ASP A CA 1
ATOM 711 C C . ASP A 1 97 ? -6.900 1.849 -1.444 1.00 83.50 97 ASP A C 1
ATOM 713 O O . ASP A 1 97 ? -7.110 2.589 -2.402 1.00 83.50 97 ASP A O 1
ATOM 717 N N . ARG A 1 98 ? -7.641 1.928 -0.330 1.00 88.19 98 ARG A N 1
ATOM 718 C CA . ARG A 1 98 ? -8.689 2.927 -0.081 1.00 88.19 98 ARG A CA 1
ATOM 719 C C . ARG A 1 98 ? -8.119 4.208 0.522 1.00 88.19 98 ARG A C 1
ATOM 721 O O . ARG A 1 98 ? -7.033 4.213 1.113 1.00 88.19 98 ARG A O 1
ATOM 728 N N . ALA A 1 99 ? -8.902 5.286 0.472 1.00 93.75 99 ALA A N 1
ATOM 729 C CA . ALA A 1 99 ? -8.602 6.484 1.241 1.00 93.75 99 ALA A CA 1
ATOM 730 C C . ALA A 1 99 ? -8.449 6.164 2.739 1.00 93.75 99 ALA A C 1
ATOM 732 O O . ALA A 1 99 ? -9.212 5.398 3.327 1.00 93.75 99 ALA A O 1
ATOM 733 N N . VAL A 1 100 ? -7.444 6.764 3.372 1.00 96.38 100 VAL A N 1
ATOM 734 C CA . VAL A 1 100 ? -7.147 6.571 4.791 1.00 96.38 100 VAL A CA 1
ATOM 735 C C . VAL A 1 100 ? -7.845 7.679 5.587 1.00 96.38 100 VAL A C 1
ATOM 737 O O . VAL A 1 100 ? -7.707 8.864 5.254 1.00 96.38 100 VAL A O 1
ATOM 740 N N . PRO A 1 101 ? -8.584 7.358 6.661 1.00 96.81 101 PRO A N 1
ATOM 741 C CA . PRO A 1 101 ? -9.217 8.360 7.516 1.00 96.81 101 PRO A CA 1
ATOM 742 C C . PRO A 1 101 ? -8.197 8.949 8.499 1.00 96.81 101 PRO A C 1
ATOM 744 O O . PRO A 1 101 ? -8.286 8.772 9.713 1.00 96.81 101 PRO A O 1
ATOM 747 N N . TRP A 1 102 ? -7.208 9.666 7.958 1.00 97.31 102 TRP A N 1
ATOM 748 C CA . TRP A 1 102 ? -6.061 10.222 8.686 1.00 97.31 102 TRP A CA 1
ATOM 749 C C . TRP A 1 102 ? -6.465 10.959 9.969 1.00 97.31 102 TRP A C 1
ATOM 751 O O . TRP A 1 102 ? -5.911 10.706 11.033 1.00 97.31 102 TRP A O 1
ATOM 761 N N . LEU A 1 103 ? -7.489 11.815 9.885 1.00 96.94 103 LEU A N 1
ATOM 762 C CA . LEU A 1 103 ? -7.963 12.622 11.015 1.00 96.94 103 LEU A CA 1
ATOM 763 C C . LEU A 1 103 ? -8.619 11.788 12.128 1.00 96.94 103 LEU A C 1
ATOM 765 O O . LEU A 1 103 ? -8.581 12.189 13.288 1.00 96.94 103 LEU A O 1
ATOM 769 N N . VAL A 1 104 ? -9.207 10.632 11.799 1.00 97.31 104 VAL A N 1
ATOM 770 C CA . VAL A 1 104 ? -9.773 9.707 12.797 1.00 97.31 104 VAL A CA 1
ATOM 771 C C . VAL A 1 104 ? -8.656 9.049 13.605 1.00 97.31 104 VAL A C 1
ATOM 773 O O . VAL A 1 104 ? -8.787 8.878 14.819 1.00 97.31 104 VAL A O 1
ATOM 776 N N . PHE A 1 105 ? -7.551 8.711 12.939 1.00 98.25 105 PHE A N 1
ATOM 777 C CA . PHE A 1 105 ? -6.432 7.981 13.531 1.00 98.25 105 PHE A CA 1
ATOM 778 C C . PHE A 1 105 ? -5.348 8.871 14.157 1.00 98.25 105 PHE A C 1
ATOM 780 O O . PHE A 1 105 ? -4.461 8.349 14.832 1.00 98.25 105 PHE A O 1
ATOM 787 N N . ASP A 1 106 ? -5.436 10.199 14.037 1.00 97.50 106 ASP A N 1
ATOM 788 C CA . ASP A 1 106 ? -4.485 11.131 14.664 1.00 97.50 106 ASP A CA 1
ATOM 789 C C . ASP A 1 106 ? -4.600 11.211 16.199 1.00 97.50 106 ASP A C 1
ATOM 791 O O . ASP A 1 106 ? -3.780 11.838 16.867 1.00 97.50 106 ASP A O 1
ATOM 795 N N . VAL A 1 107 ? -5.601 10.558 16.793 1.00 96.81 107 VAL A N 1
ATOM 796 C CA . VAL A 1 107 ? -5.787 10.507 18.247 1.00 96.81 107 VAL A CA 1
ATOM 797 C C . VAL A 1 107 ? -5.554 9.090 18.754 1.00 96.81 107 VAL A C 1
ATOM 799 O O . VAL A 1 107 ? -6.120 8.129 18.229 1.00 96.81 107 VAL A O 1
ATOM 802 N N . ASP A 1 108 ? -4.737 8.970 19.801 1.00 97.50 108 ASP A N 1
ATOM 803 C CA . ASP A 1 108 ? -4.488 7.697 20.474 1.00 97.50 108 ASP A CA 1
ATOM 804 C C . ASP A 1 108 ? -5.710 7.248 21.292 1.00 97.50 108 ASP A C 1
ATOM 806 O O . ASP A 1 108 ? -6.359 8.084 21.939 1.00 97.50 108 ASP A O 1
ATOM 810 N N . PRO A 1 109 ? -6.024 5.938 21.326 1.00 97.38 109 PRO A N 1
ATOM 811 C CA . PRO A 1 109 ? -7.030 5.421 22.239 1.00 97.38 109 PRO A CA 1
ATOM 812 C C . PRO A 1 109 ? -6.592 5.688 23.689 1.00 97.38 109 PRO A C 1
ATOM 814 O O . PRO A 1 109 ? -5.404 5.554 24.003 1.00 97.38 109 PRO A O 1
ATOM 817 N N . PRO A 1 110 ? -7.513 6.041 24.604 1.00 97.44 110 PRO A N 1
ATOM 818 C CA . PRO A 1 110 ? -7.192 6.169 26.020 1.00 97.44 110 PRO A CA 1
ATOM 819 C C . PRO A 1 110 ? -6.526 4.897 26.573 1.00 97.44 110 PRO A C 1
ATOM 821 O O . PRO A 1 110 ? -6.908 3.792 26.167 1.00 97.44 110 PRO A O 1
ATOM 824 N N . PRO A 1 111 ? -5.586 5.009 27.531 1.00 95.75 111 PRO A N 1
ATOM 825 C CA . PRO A 1 111 ? -4.954 3.843 28.139 1.00 95.75 111 PRO A CA 1
ATOM 826 C C . PRO A 1 111 ? -5.986 2.833 28.662 1.00 95.75 111 PRO A C 1
ATOM 828 O O . PRO A 1 111 ? -6.904 3.199 29.394 1.00 95.75 111 PRO A O 1
ATOM 831 N N . GLY A 1 112 ? -5.832 1.564 28.277 1.00 95.44 112 GLY A N 1
ATOM 832 C CA . GLY A 1 112 ? -6.723 0.469 28.679 1.00 95.44 112 GLY A CA 1
ATOM 833 C C . GLY A 1 112 ? -8.041 0.363 27.902 1.00 95.44 112 GLY A C 1
ATOM 834 O O . GLY A 1 112 ? -8.826 -0.536 28.193 1.00 95.44 112 GLY A O 1
ATOM 835 N N . SER A 1 113 ? -8.301 1.242 26.929 1.00 97.50 113 SER A N 1
ATOM 836 C CA . SER A 1 113 ? -9.449 1.088 26.026 1.00 97.50 113 SER A CA 1
ATOM 837 C C . SER A 1 113 ? -9.188 0.038 24.941 1.00 97.50 113 SER A C 1
ATOM 839 O O . SER A 1 113 ? -8.047 -0.171 24.525 1.00 97.50 113 SER A O 1
ATOM 841 N N . ASP A 1 114 ? -10.254 -0.616 24.472 1.00 97.94 114 ASP A N 1
ATOM 842 C CA . ASP A 1 114 ? -10.178 -1.489 23.303 1.00 97.94 114 ASP A CA 1
ATOM 843 C C . ASP A 1 114 ? -9.973 -0.648 22.032 1.00 97.94 114 ASP A C 1
ATOM 845 O O . ASP A 1 114 ? -10.793 0.210 21.695 1.00 97.94 114 ASP A O 1
ATOM 849 N N . ARG A 1 115 ? -8.851 -0.879 21.339 1.00 97.62 115 ARG A N 1
ATOM 850 C CA . ARG A 1 115 ? -8.444 -0.101 20.160 1.00 97.62 115 ARG A CA 1
ATOM 851 C C . ARG A 1 115 ? -9.458 -0.215 19.024 1.00 97.62 115 ARG A C 1
ATOM 853 O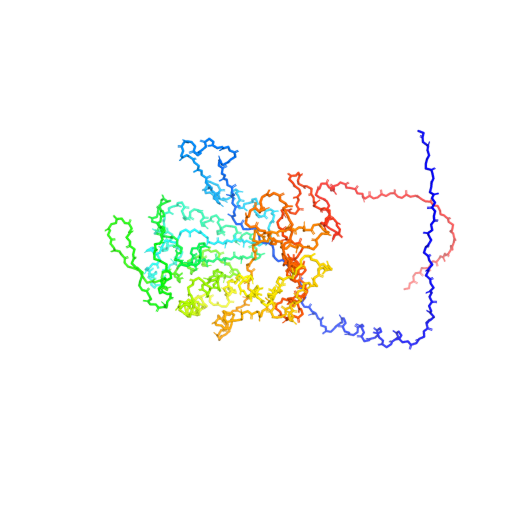 O . ARG A 1 115 ? -9.716 0.782 18.354 1.00 97.62 115 ARG A O 1
ATOM 860 N N . VAL A 1 116 ? -10.007 -1.409 18.801 1.00 98.50 116 VAL A N 1
ATOM 861 C CA . VAL A 1 116 ? -10.947 -1.660 17.702 1.00 98.50 116 VAL A CA 1
ATOM 862 C C . VAL A 1 116 ? -12.248 -0.905 17.961 1.00 98.50 116 VAL A C 1
ATOM 864 O O . VAL A 1 116 ? -12.632 -0.072 17.146 1.00 98.50 116 VAL A O 1
ATOM 867 N N . ALA A 1 117 ? -12.846 -1.071 19.141 1.00 98.38 117 ALA A N 1
ATOM 868 C CA . ALA A 1 117 ? -14.064 -0.373 19.540 1.00 98.38 117 ALA A CA 1
ATOM 869 C C . ALA A 1 117 ? -13.898 1.157 19.559 1.00 98.38 117 ALA A C 1
ATOM 871 O O . ALA A 1 117 ? -14.816 1.883 19.173 1.00 98.38 117 ALA A O 1
ATOM 872 N N . TYR A 1 118 ? -12.734 1.668 19.986 1.00 98.56 118 TYR A N 1
ATOM 873 C CA . TYR A 1 118 ? -12.457 3.108 19.999 1.00 98.56 118 TYR A CA 1
ATOM 874 C C . TYR A 1 118 ? -12.524 3.732 18.598 1.00 98.56 118 TYR A C 1
ATOM 876 O O . TYR A 1 118 ? -13.096 4.817 18.443 1.00 98.56 118 TYR A O 1
ATOM 884 N N . TYR A 1 119 ? -11.941 3.067 17.595 1.00 98.50 119 TYR A N 1
ATOM 885 C CA . TYR A 1 119 ? -11.919 3.566 16.220 1.00 98.50 119 TYR A CA 1
ATOM 886 C C . TYR A 1 119 ? -13.184 3.215 15.437 1.00 98.50 119 TYR A C 1
ATOM 888 O O . TYR A 1 119 ? -13.660 4.068 14.694 1.00 98.50 119 TYR A O 1
ATOM 896 N N . ASP A 1 120 ? -13.800 2.051 15.661 1.00 98.44 120 ASP A N 1
ATOM 897 C CA . ASP A 1 120 ? -15.095 1.706 15.055 1.00 98.44 120 ASP A CA 1
ATOM 898 C C . ASP A 1 120 ? -16.170 2.744 15.407 1.00 98.44 120 ASP A C 1
ATOM 900 O O . ASP A 1 120 ? -16.945 3.151 14.548 1.00 98.44 120 ASP A O 1
ATOM 904 N N . ALA A 1 121 ? -16.161 3.271 16.636 1.00 98.00 121 ALA A N 1
ATOM 905 C CA . ALA A 1 121 ? -17.074 4.336 17.056 1.00 98.00 121 ALA A CA 1
ATOM 906 C C . ALA A 1 121 ? -16.837 5.699 16.363 1.00 98.00 121 ALA A C 1
ATOM 908 O O . ALA A 1 121 ? -17.631 6.623 16.545 1.00 98.00 121 ALA A O 1
ATOM 909 N N . ARG A 1 122 ? -15.729 5.858 15.629 1.00 97.06 122 ARG A N 1
ATOM 910 C CA . ARG A 1 122 ? -15.316 7.104 14.957 1.00 97.06 122 ARG A CA 1
ATOM 911 C C . ARG A 1 122 ? -15.353 7.014 13.433 1.00 97.06 122 ARG A C 1
ATOM 913 O O . ARG A 1 122 ? -15.343 8.053 12.775 1.00 97.06 122 ARG A O 1
ATOM 920 N N . LEU A 1 123 ? -15.348 5.805 12.885 1.00 96.88 123 LEU A N 1
ATOM 921 C CA . LEU A 1 123 ? -15.484 5.553 11.456 1.00 96.88 123 LEU A CA 1
ATOM 922 C C . LEU A 1 123 ? -16.959 5.624 11.040 1.00 96.88 123 LEU A C 1
ATOM 924 O O . LEU A 1 123 ? -17.866 5.460 11.856 1.00 96.88 123 LEU A O 1
ATOM 928 N N . ASP A 1 124 ? -17.217 5.878 9.758 1.00 95.06 124 ASP A N 1
ATOM 929 C CA . ASP A 1 124 ? -18.573 5.778 9.226 1.00 95.06 124 ASP A CA 1
ATOM 930 C C . ASP A 1 124 ? -19.025 4.312 9.138 1.00 95.06 124 ASP A C 1
ATOM 932 O O . ASP A 1 124 ? -18.226 3.400 8.912 1.00 95.06 124 ASP A O 1
ATOM 936 N N . ALA A 1 125 ? -20.332 4.090 9.298 1.00 94.12 125 ALA A N 1
ATOM 937 C CA . ALA A 1 125 ? -20.910 2.750 9.342 1.00 94.12 125 ALA A CA 1
ATOM 938 C C . ALA A 1 125 ? -20.607 1.885 8.097 1.00 94.12 125 ALA A C 1
ATOM 940 O O . ALA A 1 125 ? -20.303 0.708 8.291 1.00 94.12 125 ALA A O 1
ATOM 941 N N . PRO A 1 126 ? -20.634 2.411 6.850 1.00 92.44 126 PRO A N 1
ATOM 942 C CA . PRO A 1 126 ? -20.201 1.649 5.676 1.00 92.44 126 PRO A CA 1
ATOM 943 C C . PRO A 1 126 ? -18.766 1.121 5.782 1.00 92.44 126 PRO A C 1
ATOM 945 O O . PRO A 1 126 ? -18.535 -0.062 5.534 1.00 92.44 126 PRO A O 1
ATOM 948 N N . THR A 1 127 ? -17.816 1.957 6.210 1.00 93.44 127 THR A N 1
ATOM 949 C CA . THR A 1 127 ? -16.416 1.541 6.400 1.00 93.44 127 THR A CA 1
ATOM 950 C C . THR A 1 127 ? -16.283 0.445 7.461 1.00 93.44 127 THR A C 1
ATOM 952 O O . THR A 1 127 ? -15.579 -0.541 7.241 1.00 93.44 127 THR A O 1
ATOM 955 N N . VAL A 1 128 ? -16.983 0.577 8.595 1.00 95.94 128 VAL A N 1
ATOM 956 C CA . VAL A 1 128 ? -16.973 -0.444 9.659 1.00 95.94 128 VAL A CA 1
ATOM 957 C C . VAL A 1 128 ? -17.552 -1.766 9.155 1.00 95.94 128 VAL A C 1
ATOM 959 O O . VAL A 1 128 ? -16.916 -2.802 9.326 1.00 95.94 128 VAL A O 1
ATOM 962 N N . ALA A 1 129 ? -18.702 -1.735 8.475 1.00 94.44 129 ALA A N 1
ATOM 963 C CA . ALA A 1 129 ? -19.351 -2.934 7.943 1.00 94.44 129 ALA A CA 1
ATOM 964 C C . ALA A 1 129 ? -18.482 -3.664 6.904 1.00 94.44 129 ALA A C 1
ATOM 966 O O . ALA A 1 129 ? -18.432 -4.894 6.885 1.00 94.44 129 ALA A O 1
ATOM 967 N N . TRP A 1 130 ? -17.770 -2.913 6.060 1.00 93.94 130 TRP A N 1
ATOM 968 C CA . TRP A 1 130 ? -16.821 -3.477 5.103 1.00 93.94 130 TRP A CA 1
ATOM 969 C C . TRP A 1 130 ? -15.656 -4.175 5.816 1.00 93.94 130 TRP A C 1
ATOM 971 O O . TRP A 1 130 ? -15.344 -5.326 5.519 1.00 93.94 130 TRP A O 1
ATOM 981 N N . LEU A 1 131 ? -15.067 -3.526 6.823 1.00 96.69 131 LEU A N 1
ATOM 982 C CA . LEU A 1 131 ? -13.993 -4.110 7.628 1.00 96.69 131 LEU A CA 1
ATOM 983 C C . LEU A 1 131 ? -14.442 -5.325 8.448 1.00 96.69 131 LEU A C 1
ATOM 985 O O . LEU A 1 131 ? -13.662 -6.258 8.610 1.00 96.69 131 LEU A O 1
ATOM 989 N N . ASP A 1 132 ? -15.681 -5.347 8.938 1.00 97.69 132 ASP A N 1
ATOM 990 C CA . ASP A 1 132 ? -16.248 -6.502 9.643 1.00 97.69 132 ASP A CA 1
ATOM 991 C C . ASP A 1 132 ? -16.387 -7.720 8.716 1.00 97.69 132 ASP A C 1
ATOM 993 O O . ASP A 1 132 ? -16.138 -8.853 9.135 1.00 97.69 132 ASP A O 1
ATOM 997 N N . ALA A 1 133 ? -16.718 -7.506 7.437 1.00 96.62 133 ALA A N 1
ATOM 998 C CA . ALA A 1 133 ? -16.750 -8.578 6.444 1.00 96.62 133 ALA A CA 1
ATOM 999 C C . ALA A 1 133 ? -15.348 -9.172 6.204 1.00 96.62 133 ALA A C 1
ATOM 1001 O O . ALA A 1 133 ? -15.200 -10.395 6.152 1.00 96.62 133 ALA A O 1
ATOM 1002 N N . PHE A 1 134 ? -14.309 -8.330 6.139 1.00 97.12 134 PHE A N 1
ATOM 1003 C CA . PHE A 1 134 ? -12.921 -8.800 6.085 1.00 97.12 134 PHE A CA 1
ATOM 1004 C C . PHE A 1 134 ? -12.485 -9.489 7.380 1.00 97.12 134 PHE A C 1
ATOM 1006 O O . PHE A 1 134 ? -11.833 -10.524 7.310 1.00 97.12 134 PHE A O 1
ATOM 1013 N N . ALA A 1 135 ? -12.879 -8.995 8.554 1.00 98.06 135 ALA A N 1
ATOM 1014 C CA . ALA A 1 135 ? -12.572 -9.660 9.821 1.00 98.06 135 ALA A CA 1
ATOM 1015 C C . ALA A 1 135 ? -13.160 -11.082 9.862 1.00 98.06 135 ALA A C 1
ATOM 1017 O O . ALA A 1 135 ? -12.479 -12.028 10.254 1.00 98.06 135 ALA A O 1
ATOM 1018 N N . ALA A 1 136 ? -14.393 -11.261 9.375 1.00 96.81 136 ALA A N 1
ATOM 1019 C CA . ALA A 1 136 ? -15.004 -12.582 9.238 1.00 96.81 136 ALA A CA 1
ATOM 1020 C C . ALA A 1 136 ? -14.270 -13.480 8.224 1.00 96.81 136 ALA A C 1
ATOM 1022 O O . ALA A 1 136 ? -14.183 -14.690 8.435 1.00 96.81 136 ALA A O 1
ATOM 1023 N N . GLN A 1 137 ? -13.734 -12.909 7.140 1.00 95.44 137 GLN A N 1
ATOM 1024 C CA . GLN A 1 137 ? -12.920 -13.633 6.159 1.00 95.44 137 GLN A CA 1
ATOM 1025 C C . GLN A 1 137 ? -11.592 -14.107 6.764 1.00 95.44 137 GLN A C 1
ATOM 1027 O O . GLN A 1 137 ? -11.266 -15.284 6.640 1.00 95.44 137 GLN A O 1
ATOM 1032 N N . PHE A 1 138 ? -10.854 -13.219 7.437 1.00 96.88 138 PHE A N 1
ATOM 1033 C CA . PHE A 1 138 ? -9.585 -13.546 8.096 1.00 96.88 138 PHE A CA 1
ATOM 1034 C C . PHE A 1 138 ? -9.778 -14.571 9.219 1.00 96.88 138 PHE A C 1
ATOM 1036 O O . PHE A 1 138 ? -8.993 -15.496 9.344 1.00 96.88 138 PHE A O 1
ATOM 1043 N N . ALA A 1 139 ? -10.873 -14.497 9.978 1.00 96.31 139 ALA A N 1
ATOM 1044 C CA . ALA A 1 139 ? -11.192 -15.517 10.978 1.00 96.31 139 ALA A CA 1
ATOM 1045 C C . ALA A 1 139 ? -11.562 -16.887 10.371 1.00 96.31 139 ALA A C 1
ATOM 1047 O O . ALA A 1 139 ? -11.567 -17.895 11.077 1.00 96.31 139 ALA A O 1
ATOM 1048 N N . ALA A 1 140 ? -11.930 -16.935 9.086 1.00 94.44 140 ALA A N 1
ATOM 1049 C CA . ALA A 1 140 ? -12.352 -18.154 8.398 1.00 94.44 140 ALA A CA 1
ATOM 1050 C C . ALA A 1 140 ? -11.246 -18.802 7.551 1.00 94.44 140 ALA A C 1
ATOM 1052 O O . ALA A 1 140 ? -11.480 -19.879 6.997 1.00 94.44 140 ALA A O 1
ATOM 1053 N N . MET A 1 141 ? -10.087 -18.156 7.404 1.00 92.81 141 MET A N 1
ATOM 1054 C CA . MET A 1 141 ? -8.979 -18.623 6.574 1.00 92.81 141 MET A CA 1
ATOM 1055 C C . MET A 1 141 ? -7.656 -18.365 7.284 1.00 92.81 141 MET A C 1
ATOM 1057 O O . MET A 1 141 ? -7.378 -17.239 7.676 1.00 92.81 141 MET A O 1
ATOM 1061 N N . GLU A 1 142 ? -6.817 -19.389 7.372 1.00 87.75 142 GLU A N 1
ATOM 1062 C CA . GLU A 1 142 ? -5.438 -19.250 7.829 1.00 87.75 142 GLU A CA 1
ATOM 1063 C C . GLU A 1 142 ? -4.515 -19.791 6.723 1.00 87.75 142 GLU A C 1
ATOM 1065 O O . GLU A 1 142 ? -4.733 -20.924 6.276 1.00 87.75 142 GLU A O 1
ATOM 1070 N N . PRO A 1 143 ? -3.503 -19.022 6.270 1.00 91.75 143 PRO A N 1
ATOM 1071 C CA . PRO A 1 143 ? -3.054 -17.746 6.836 1.00 91.75 143 PRO A CA 1
ATOM 1072 C C . PRO A 1 143 ? -3.815 -16.497 6.333 1.00 91.75 143 PRO A C 1
ATOM 1074 O O . PRO A 1 143 ? -4.566 -16.540 5.355 1.00 91.75 143 PRO A O 1
ATOM 1077 N N . GLY A 1 144 ? -3.578 -15.360 6.995 1.00 95.25 144 GLY A N 1
ATOM 1078 C CA . GLY A 1 144 ? -4.033 -14.024 6.603 1.00 95.25 144 GLY A CA 1
ATOM 1079 C C . GLY A 1 144 ? -2.894 -13.096 6.158 1.00 95.25 144 GLY A C 1
ATOM 1080 O O . GLY A 1 144 ? -1.859 -12.991 6.816 1.00 95.25 144 GLY A O 1
ATOM 1081 N N . TYR A 1 145 ? -3.100 -12.373 5.059 1.00 96.25 145 TYR A N 1
ATOM 1082 C CA . TYR A 1 145 ? -2.196 -11.380 4.481 1.00 96.25 145 TYR A CA 1
ATOM 1083 C C . TYR A 1 145 ? -2.873 -10.011 4.425 1.00 96.25 145 TYR A C 1
ATOM 1085 O O . TYR A 1 145 ? -3.867 -9.813 3.723 1.00 96.25 145 TYR A O 1
ATOM 1093 N N . LEU A 1 146 ? -2.303 -9.049 5.144 1.00 97.81 146 LEU A N 1
ATOM 1094 C CA . LEU A 1 146 ? -2.706 -7.651 5.130 1.00 97.81 146 LEU A CA 1
ATOM 1095 C C . LEU A 1 146 ? -1.567 -6.806 4.563 1.00 97.81 146 LEU A C 1
ATOM 1097 O O . LEU A 1 146 ? -0.472 -6.786 5.117 1.00 97.81 146 LEU A O 1
ATOM 1101 N N . ALA A 1 147 ? -1.838 -6.051 3.506 1.00 96.81 147 ALA A N 1
ATOM 1102 C CA . ALA A 1 147 ? -0.949 -5.012 3.011 1.00 96.81 147 ALA A CA 1
ATOM 1103 C C . ALA A 1 147 ? -1.610 -3.646 3.156 1.00 96.81 147 ALA A C 1
ATOM 1105 O O . ALA A 1 147 ? -2.781 -3.481 2.822 1.00 96.81 147 ALA A O 1
ATOM 1106 N N . VAL A 1 148 ? -0.864 -2.665 3.659 1.00 96.19 148 VAL A N 1
ATOM 1107 C CA . VAL A 1 148 ? -1.358 -1.301 3.859 1.00 96.19 148 VAL A CA 1
ATOM 1108 C C . VAL A 1 148 ? -0.413 -0.324 3.177 1.00 96.19 148 VAL A C 1
ATOM 1110 O O . VAL A 1 148 ? 0.802 -0.383 3.372 1.00 96.19 148 VAL A O 1
ATOM 1113 N N . SER A 1 149 ? -0.967 0.584 2.372 1.00 91.62 149 SER A N 1
ATOM 1114 C CA . SER A 1 149 ? -0.201 1.663 1.753 1.00 91.62 149 SER A CA 1
ATOM 1115 C C . SER A 1 149 ? -0.538 3.016 2.376 1.00 91.62 149 SER A C 1
ATOM 1117 O O . SER A 1 149 ? -1.698 3.437 2.391 1.00 91.62 149 SER A O 1
ATOM 1119 N N . LEU A 1 150 ? 0.490 3.750 2.818 1.00 95.56 150 LEU A N 1
ATOM 1120 C CA . LEU A 1 150 ? 0.372 5.187 3.091 1.00 95.56 150 LEU A CA 1
ATOM 1121 C C . LEU A 1 150 ? 0.453 6.052 1.828 1.00 95.56 150 LEU A C 1
ATOM 1123 O O . LEU A 1 150 ? 0.207 7.254 1.926 1.00 95.56 150 LEU A O 1
ATOM 1127 N N . LEU A 1 151 ? 0.878 5.487 0.693 1.00 94.31 151 LEU A N 1
ATOM 1128 C CA . LEU A 1 151 ? 1.119 6.213 -0.552 1.00 94.31 151 LEU A CA 1
ATOM 1129 C C . LEU A 1 151 ? 0.012 5.953 -1.579 1.00 94.31 151 LEU A C 1
ATOM 1131 O O . LEU A 1 151 ? -0.487 4.831 -1.680 1.00 94.31 151 LEU A O 1
ATOM 1135 N N . ASP A 1 152 ? -0.298 6.959 -2.400 1.00 89.75 152 ASP A N 1
ATOM 1136 C CA . ASP A 1 152 ? -1.218 6.811 -3.536 1.00 89.75 152 ASP A CA 1
ATOM 1137 C C . ASP A 1 152 ? -0.630 5.927 -4.654 1.00 89.75 152 ASP A C 1
ATOM 1139 O O . ASP A 1 152 ? 0.511 5.472 -4.568 1.00 89.75 152 ASP A O 1
ATOM 1143 N N . GLY A 1 153 ? -1.401 5.661 -5.712 1.00 83.81 153 GLY A N 1
ATOM 1144 C CA . GLY A 1 153 ? -0.969 4.796 -6.820 1.00 83.81 153 GLY A CA 1
ATOM 1145 C C . GLY A 1 153 ? 0.248 5.304 -7.609 1.00 83.81 153 GLY A C 1
ATOM 1146 O O . GLY A 1 153 ? 0.953 4.505 -8.215 1.00 83.81 153 GLY A O 1
ATOM 1147 N N . GLU A 1 154 ? 0.542 6.611 -7.579 1.00 84.75 154 GLU A N 1
ATOM 1148 C CA . GLU A 1 154 ? 1.761 7.181 -8.183 1.00 84.75 154 GLU A CA 1
ATOM 1149 C C . GLU A 1 154 ? 2.981 7.062 -7.251 1.00 84.75 154 GLU A C 1
ATOM 1151 O O . GLU A 1 154 ? 4.109 7.344 -7.664 1.00 84.75 154 GLU A O 1
ATOM 1156 N N . ARG A 1 155 ? 2.766 6.643 -5.996 1.00 90.31 155 ARG A N 1
ATOM 1157 C CA . ARG A 1 155 ? 3.781 6.498 -4.943 1.00 90.31 155 ARG A CA 1
ATOM 1158 C C . ARG A 1 155 ? 4.607 7.766 -4.731 1.00 90.31 155 ARG A C 1
ATOM 1160 O O . ARG A 1 155 ? 5.789 7.707 -4.404 1.00 90.31 155 ARG A O 1
ATOM 1167 N N . ASP A 1 156 ? 3.996 8.928 -4.926 1.00 92.94 156 ASP A N 1
ATOM 1168 C CA . ASP A 1 156 ? 4.634 10.234 -4.751 1.00 92.94 156 ASP A CA 1
ATOM 1169 C C . ASP A 1 156 ? 3.806 11.186 -3.876 1.00 92.94 156 ASP A C 1
ATOM 1171 O O . ASP A 1 156 ? 4.221 12.314 -3.610 1.00 92.94 156 ASP A O 1
ATOM 1175 N N . ARG A 1 157 ? 2.643 10.739 -3.400 1.00 94.88 157 ARG A N 1
ATOM 1176 C CA . ARG A 1 157 ? 1.749 11.447 -2.481 1.00 94.88 157 ARG A CA 1
ATOM 1177 C C . ARG A 1 157 ? 1.240 10.475 -1.428 1.00 94.88 157 ARG A C 1
ATOM 1179 O O . ARG A 1 157 ? 1.369 9.264 -1.573 1.00 94.88 157 ARG A O 1
ATOM 1186 N N . LEU A 1 158 ? 0.632 11.019 -0.379 1.00 96.44 158 LEU A N 1
ATOM 1187 C CA . LEU A 1 158 ? -0.117 10.211 0.580 1.00 96.44 158 LEU A CA 1
ATOM 1188 C C . LEU A 1 158 ? -1.400 9.664 -0.059 1.00 96.44 158 LEU A C 1
ATOM 1190 O O . LEU A 1 158 ? -2.019 10.350 -0.882 1.00 96.44 158 LEU A O 1
ATOM 1194 N N . SER A 1 159 ? -1.824 8.476 0.376 1.00 95.00 159 SER A N 1
ATOM 1195 C CA . SER A 1 159 ? -3.149 7.918 0.094 1.00 95.00 159 SER A CA 1
ATOM 1196 C C . SER A 1 159 ? -4.227 8.951 0.412 1.00 95.00 159 SER A C 1
ATOM 1198 O O . SER A 1 159 ? -4.093 9.729 1.364 1.00 95.00 159 SER A O 1
ATOM 1200 N N . ALA A 1 160 ? -5.291 8.977 -0.393 1.00 93.94 160 ALA A N 1
ATOM 1201 C CA . ALA A 1 160 ? -6.348 9.976 -0.277 1.00 93.94 160 ALA A CA 1
ATOM 1202 C C . ALA A 1 160 ? -6.908 10.069 1.153 1.00 93.94 160 ALA A C 1
ATOM 1204 O O . ALA A 1 160 ? -6.899 9.107 1.918 1.00 93.94 160 ALA A O 1
ATOM 1205 N N . LEU A 1 161 ? -7.381 11.256 1.521 1.00 93.62 161 LEU A N 1
ATOM 1206 C CA . LEU A 1 161 ? -8.037 11.509 2.795 1.00 93.62 161 LEU A CA 1
ATOM 1207 C C . LEU A 1 161 ? -9.485 11.028 2.734 1.00 93.62 161 LEU A C 1
ATOM 1209 O O . LEU A 1 161 ? -10.255 11.538 1.923 1.00 93.62 161 LEU A O 1
ATOM 1213 N N . HIS A 1 162 ? -9.860 10.113 3.626 1.00 94.56 162 HIS A N 1
ATOM 1214 C CA . HIS A 1 162 ? -11.256 9.730 3.836 1.00 94.56 162 HIS A CA 1
ATOM 1215 C C . HIS A 1 162 ? -11.922 10.692 4.820 1.00 94.56 162 HIS A C 1
ATOM 1217 O O . HIS A 1 162 ? -11.451 10.867 5.946 1.00 94.56 162 HIS A O 1
ATOM 1223 N N . LEU A 1 163 ? -13.013 11.324 4.393 1.00 90.44 163 LEU A N 1
ATOM 1224 C CA . LEU A 1 163 ? -13.791 12.294 5.171 1.00 90.44 163 LEU A CA 1
ATOM 1225 C C . LEU A 1 163 ? -15.122 11.714 5.683 1.00 90.44 163 LEU A C 1
ATOM 1227 O O . LEU A 1 163 ? -15.889 12.432 6.325 1.00 90.44 163 LEU A O 1
ATOM 1231 N N . GLY A 1 164 ? -15.383 10.426 5.432 1.00 87.19 164 GLY A N 1
ATOM 1232 C CA . GLY A 1 164 ? -16.616 9.736 5.812 1.00 87.19 164 GLY A CA 1
ATOM 1233 C C . GLY A 1 164 ? -17.695 9.777 4.727 1.00 87.19 164 GLY A C 1
ATOM 1234 O O . GLY A 1 164 ? -17.670 10.619 3.831 1.00 87.19 164 GLY A O 1
ATOM 1235 N N . ALA A 1 165 ? -18.653 8.846 4.807 1.00 82.25 165 ALA A N 1
ATOM 1236 C CA . ALA A 1 165 ? -19.805 8.746 3.898 1.00 82.25 165 ALA A CA 1
ATOM 1237 C C . ALA A 1 165 ? -19.431 8.741 2.397 1.00 82.25 165 ALA A C 1
ATOM 1239 O O . ALA A 1 165 ? -20.110 9.361 1.578 1.00 82.25 165 ALA A O 1
ATOM 1240 N N . GLY A 1 166 ? -18.329 8.067 2.048 1.00 80.75 166 GLY A N 1
ATOM 1241 C CA . GLY A 1 166 ? -17.817 7.980 0.674 1.00 80.75 166 GLY A CA 1
ATOM 1242 C C . GLY A 1 166 ? -17.175 9.267 0.143 1.00 80.75 166 GLY A C 1
ATOM 1243 O O . GLY A 1 166 ? -16.902 9.370 -1.050 1.00 80.75 166 GLY A O 1
ATOM 1244 N N . VAL A 1 167 ? -16.949 10.270 0.997 1.00 87.88 167 VAL A N 1
ATOM 1245 C CA . VAL A 1 167 ? -16.257 11.499 0.605 1.00 87.88 167 VAL A CA 1
ATOM 1246 C C . VAL A 1 167 ? -14.756 11.304 0.763 1.00 87.88 167 VAL A C 1
ATOM 1248 O O . VAL A 1 167 ? -14.248 11.163 1.874 1.00 87.88 167 VAL A O 1
ATOM 1251 N N . GLU A 1 168 ? -14.038 11.385 -0.351 1.00 91.81 168 GLU A N 1
ATOM 1252 C CA . GLU A 1 168 ? -12.582 11.295 -0.387 1.00 91.81 168 GLU A CA 1
ATOM 1253 C C . GLU A 1 168 ? -11.957 12.570 -0.961 1.00 91.81 168 GLU A C 1
ATOM 1255 O O . GLU A 1 168 ? -12.555 13.288 -1.770 1.00 91.81 168 GLU A O 1
ATOM 1260 N N . ARG A 1 169 ? -10.724 12.871 -0.548 1.00 91.62 169 ARG A N 1
ATOM 1261 C CA . ARG A 1 169 ? -9.956 14.009 -1.061 1.00 91.62 169 ARG A CA 1
ATOM 1262 C C . ARG A 1 169 ? -8.516 13.611 -1.341 1.00 91.62 169 ARG A C 1
ATOM 1264 O O . ARG A 1 169 ? -7.773 13.240 -0.437 1.00 91.62 169 ARG A O 1
ATOM 1271 N N . ARG A 1 170 ? -8.094 13.747 -2.597 1.00 91.81 170 ARG A N 1
ATOM 1272 C CA . ARG A 1 170 ? -6.704 13.497 -2.994 1.00 91.81 170 ARG A CA 1
ATOM 1273 C C . ARG A 1 170 ? -5.773 14.556 -2.397 1.00 91.81 170 ARG A C 1
ATOM 1275 O O . ARG A 1 170 ? -6.079 15.749 -2.434 1.00 91.81 170 ARG A O 1
ATOM 1282 N N . PHE A 1 171 ? -4.609 14.132 -1.911 1.00 91.75 171 PHE A N 1
ATOM 1283 C CA . PHE A 1 171 ? -3.523 15.052 -1.579 1.00 91.75 171 PHE A CA 1
ATOM 1284 C C . PHE A 1 171 ? -2.958 15.687 -2.851 1.00 91.75 171 PHE A C 1
ATOM 1286 O O . PHE A 1 171 ? -2.707 15.010 -3.842 1.00 91.75 171 PHE A O 1
ATOM 1293 N N . THR A 1 172 ? -2.734 16.997 -2.838 1.00 90.06 172 THR A N 1
ATOM 1294 C CA . THR A 1 172 ? -2.128 17.707 -3.978 1.00 90.06 172 THR A CA 1
ATOM 1295 C C . THR A 1 172 ? -0.610 17.814 -3.850 1.00 90.06 172 THR A C 1
ATOM 1297 O O . THR A 1 172 ? 0.092 17.851 -4.862 1.00 90.06 172 THR A O 1
ATOM 1300 N N . THR A 1 173 ? -0.094 17.818 -2.619 1.00 93.81 173 THR A N 1
ATOM 1301 C CA . THR A 1 173 ? 1.338 17.909 -2.317 1.00 93.81 173 THR A CA 1
ATOM 1302 C C . THR A 1 173 ? 2.070 16.634 -2.715 1.00 93.81 173 THR A C 1
ATOM 1304 O O . THR A 1 173 ? 1.911 15.599 -2.072 1.00 93.81 173 THR A O 1
ATOM 1307 N N . ARG A 1 174 ? 2.918 16.737 -3.742 1.00 95.56 174 ARG A N 1
ATOM 1308 C CA . ARG A 1 174 ? 3.879 15.694 -4.124 1.00 95.56 174 ARG A CA 1
ATOM 1309 C C . ARG A 1 174 ? 5.084 15.693 -3.192 1.00 95.56 174 ARG A C 1
ATOM 1311 O O . ARG A 1 174 ? 5.508 16.751 -2.728 1.00 95.56 174 ARG A O 1
ATOM 1318 N N . CYS A 1 175 ? 5.662 14.518 -2.990 1.00 96.56 175 CYS A N 1
ATOM 1319 C CA . CYS A 1 175 ? 6.860 14.261 -2.206 1.00 96.56 175 CYS A CA 1
ATOM 1320 C C . CYS A 1 175 ? 6.859 14.990 -0.844 1.00 96.56 175 CYS A C 1
ATOM 1322 O O . CYS A 1 175 ? 7.804 15.752 -0.570 1.00 96.56 175 CYS A O 1
ATOM 1324 N N . PRO A 1 176 ? 5.808 14.819 -0.008 1.00 96.38 176 PRO A N 1
ATOM 1325 C CA . PRO A 1 176 ? 5.783 15.415 1.322 1.00 96.38 176 PRO A CA 1
ATOM 1326 C C . PRO A 1 176 ? 6.944 14.891 2.180 1.00 96.38 176 PRO A C 1
ATOM 1328 O O . PRO A 1 176 ? 7.676 13.973 1.802 1.00 96.38 176 PRO A O 1
ATOM 1331 N N . ASP A 1 177 ? 7.153 15.516 3.335 1.00 97.00 177 ASP A N 1
ATOM 1332 C CA . ASP A 1 177 ? 8.065 14.952 4.321 1.00 97.00 177 ASP A CA 1
ATOM 1333 C C . ASP A 1 177 ? 7.435 13.692 4.928 1.00 97.00 177 ASP A C 1
ATOM 1335 O O . ASP A 1 177 ? 6.312 13.733 5.430 1.00 97.00 177 ASP A O 1
ATOM 1339 N N . PHE A 1 178 ? 8.148 12.571 4.828 1.00 96.31 178 PHE A N 1
ATOM 1340 C CA . PHE A 1 178 ? 7.723 11.290 5.386 1.00 96.31 178 PHE A CA 1
ATOM 1341 C C . PHE A 1 178 ? 8.420 10.981 6.710 1.00 96.31 178 PHE A C 1
ATOM 1343 O O . PHE A 1 178 ? 8.218 9.906 7.253 1.00 96.31 178 PHE A O 1
ATOM 1350 N N . THR A 1 179 ? 9.271 11.865 7.234 1.00 96.94 179 THR A N 1
ATOM 1351 C CA . THR A 1 179 ? 10.004 11.583 8.474 1.00 96.94 179 THR A CA 1
ATOM 1352 C C . THR A 1 179 ? 9.061 11.485 9.683 1.00 96.94 179 THR A C 1
ATOM 1354 O O . THR A 1 179 ? 8.067 12.218 9.745 1.00 96.94 179 THR A O 1
ATOM 1357 N N . PRO A 1 180 ? 9.349 10.616 10.675 1.00 97.00 180 PRO A N 1
ATOM 1358 C CA . PRO A 1 180 ? 8.599 10.597 11.930 1.00 97.00 180 PRO A CA 1
ATOM 1359 C C . PRO A 1 180 ? 8.509 11.988 12.576 1.00 97.00 180 PRO A C 1
ATOM 1361 O O . PRO A 1 180 ? 9.517 12.684 12.689 1.00 97.00 180 PRO A O 1
ATOM 1364 N N . GLY A 1 181 ? 7.304 12.389 12.993 1.00 94.38 181 GLY A N 1
ATOM 1365 C CA . GLY A 1 181 ? 7.011 13.732 13.517 1.00 94.38 181 GLY A CA 1
ATOM 1366 C C . GLY A 1 181 ? 6.568 14.758 12.464 1.00 94.38 181 GLY A C 1
ATOM 1367 O O . GLY A 1 181 ? 6.215 15.885 12.818 1.00 94.38 181 GLY A O 1
ATOM 1368 N N . SER A 1 182 ? 6.562 14.391 11.177 1.00 97.56 182 SER A N 1
ATOM 1369 C CA . SER A 1 182 ? 6.051 15.253 10.107 1.00 97.56 182 SER A CA 1
ATOM 1370 C C . SER A 1 182 ? 4.573 15.589 10.314 1.00 97.56 182 SER A C 1
ATOM 1372 O O . SER A 1 182 ? 3.729 14.701 10.460 1.00 97.56 182 SER A O 1
ATOM 1374 N N . GLN A 1 183 ? 4.265 16.887 10.280 1.00 97.94 183 GLN A N 1
ATOM 1375 C CA . GLN A 1 183 ? 2.905 17.416 10.350 1.00 97.94 183 GLN A CA 1
ATOM 1376 C C . GLN A 1 183 ? 2.355 17.634 8.944 1.00 97.94 183 GLN A C 1
ATOM 1378 O O . GLN A 1 183 ? 2.949 18.352 8.135 1.00 97.94 183 GLN A O 1
ATOM 1383 N N . ILE A 1 184 ? 1.194 17.054 8.666 1.00 97.00 184 ILE A N 1
ATOM 1384 C CA . ILE A 1 184 ? 0.514 17.173 7.380 1.00 97.00 184 ILE A CA 1
ATOM 1385 C C . ILE A 1 184 ? -0.718 18.041 7.572 1.00 97.00 184 ILE A C 1
ATOM 1387 O O . ILE A 1 184 ? -1.578 17.733 8.389 1.00 97.00 184 ILE A O 1
ATOM 1391 N N . THR A 1 185 ? -0.804 19.135 6.817 1.00 95.56 185 THR A N 1
ATOM 1392 C CA . THR A 1 185 ? -1.970 20.025 6.835 1.00 95.56 185 THR A CA 1
ATOM 1393 C C . THR A 1 185 ? -2.902 19.693 5.679 1.00 95.56 185 THR A C 1
ATOM 1395 O O . THR A 1 185 ? -2.473 19.625 4.527 1.00 95.56 185 THR A O 1
ATOM 1398 N N . VAL A 1 186 ? -4.182 19.526 5.987 1.00 92.62 186 VAL A N 1
ATOM 1399 C CA . VAL A 1 186 ? -5.269 19.294 5.034 1.00 92.62 186 VAL A CA 1
ATOM 1400 C C . VAL A 1 186 ? -6.397 20.280 5.287 1.00 92.62 186 VAL A C 1
ATOM 1402 O O . VAL A 1 186 ? -6.533 20.812 6.381 1.00 92.62 186 VAL A O 1
ATOM 1405 N N . ASP A 1 187 ? -7.240 20.503 4.290 1.00 89.62 187 ASP A N 1
ATOM 1406 C CA . ASP A 1 187 ? -8.527 21.166 4.487 1.00 89.62 187 ASP A CA 1
ATOM 1407 C C . ASP A 1 187 ? -9.618 20.115 4.246 1.00 89.62 187 ASP A C 1
ATOM 1409 O O . ASP A 1 187 ? -9.706 19.620 3.121 1.00 89.62 187 ASP A O 1
ATOM 1413 N N . PRO A 1 188 ? -10.418 19.718 5.252 1.00 87.62 188 PRO A N 1
ATOM 1414 C CA . PRO A 1 188 ? -11.554 18.815 5.089 1.00 87.62 188 PRO A CA 1
ATOM 1415 C C . PRO A 1 188 ? -12.836 19.534 4.618 1.00 87.62 188 PRO A C 1
ATOM 1417 O O . PRO A 1 188 ? -13.877 18.904 4.474 1.00 87.62 188 PRO A O 1
ATOM 1420 N N . GLY A 1 189 ? -12.786 20.842 4.342 1.00 86.88 189 GLY A N 1
ATOM 1421 C CA . GLY A 1 189 ? -13.937 21.685 3.995 1.00 86.88 189 GLY A CA 1
ATOM 1422 C C . GLY A 1 189 ? -14.419 22.582 5.140 1.00 86.88 189 GLY A C 1
ATOM 1423 O O . GLY A 1 189 ? -15.298 23.413 4.931 1.00 86.88 189 GLY A O 1
ATOM 1424 N N . THR A 1 190 ? -13.834 22.445 6.332 1.00 88.50 190 THR A N 1
ATOM 1425 C CA . THR A 1 190 ? -14.105 23.287 7.512 1.00 88.50 190 THR A CA 1
ATOM 1426 C C . THR A 1 190 ? -12.917 24.181 7.882 1.00 88.50 190 THR A C 1
ATOM 1428 O O . THR A 1 190 ? -12.900 24.760 8.967 1.00 88.50 190 THR A O 1
ATOM 1431 N N . GLY A 1 191 ? -11.925 24.295 6.994 1.00 90.81 191 GLY A N 1
ATOM 1432 C CA . GLY A 1 191 ? -10.684 25.031 7.211 1.00 90.81 191 GLY A CA 1
ATOM 1433 C C . GLY A 1 191 ? -9.501 24.124 7.575 1.00 90.81 191 GLY A C 1
ATOM 1434 O O . GLY A 1 191 ? -9.695 22.945 7.859 1.00 90.81 191 GLY A O 1
ATOM 1435 N N . PRO A 1 192 ? -8.262 24.650 7.562 1.00 94.75 192 PRO A N 1
ATOM 1436 C CA . PRO A 1 192 ? -7.059 23.836 7.714 1.00 94.75 192 PRO A CA 1
ATOM 1437 C C . PRO A 1 192 ? -6.983 23.092 9.054 1.00 94.75 192 PRO A C 1
ATOM 1439 O O . PRO A 1 192 ? -7.142 23.688 10.119 1.00 94.75 192 PRO A O 1
ATOM 1442 N N . VAL A 1 193 ? -6.664 21.802 8.991 1.00 95.88 193 VAL A N 1
ATOM 1443 C CA . VAL A 1 193 ? -6.397 20.915 10.127 1.00 95.88 193 VAL A CA 1
ATOM 1444 C C . VAL A 1 193 ? -5.072 20.202 9.873 1.00 95.88 193 VAL A C 1
ATOM 1446 O O . VAL A 1 193 ? -4.789 19.806 8.743 1.00 95.88 193 VAL A O 1
ATOM 1449 N N . ALA A 1 194 ? -4.254 20.045 10.911 1.00 96.62 194 ALA A N 1
ATOM 1450 C CA . ALA A 1 194 ? -3.005 19.296 10.841 1.00 96.62 194 ALA A CA 1
ATOM 1451 C C . ALA A 1 194 ? -3.121 17.963 11.589 1.00 96.62 194 ALA A C 1
ATOM 1453 O O . ALA A 1 194 ? -3.838 17.887 12.585 1.00 96.62 194 ALA A O 1
ATOM 1454 N N . PHE A 1 195 ? -2.401 16.949 11.116 1.00 97.50 195 PHE A N 1
ATOM 1455 C CA . PHE A 1 195 ? -2.220 15.672 11.805 1.00 97.50 195 PHE A CA 1
ATOM 1456 C C . PHE A 1 195 ? -0.751 15.238 11.778 1.00 97.50 195 PHE A C 1
ATOM 1458 O O . PHE A 1 195 ? 0.010 15.643 10.893 1.00 97.50 195 PHE A O 1
ATOM 1465 N N . ASP A 1 196 ? -0.359 14.385 12.725 1.00 98.19 196 ASP A N 1
ATOM 1466 C CA . ASP A 1 196 ? 0.955 13.742 12.727 1.00 98.19 196 ASP A CA 1
ATOM 1467 C C . ASP A 1 196 ? 0.919 12.490 11.844 1.00 98.19 196 ASP A C 1
ATOM 1469 O O . ASP A 1 196 ? 0.149 11.557 12.102 1.00 98.19 196 ASP A O 1
ATOM 1473 N N . LEU A 1 197 ? 1.743 12.466 10.792 1.00 98.06 197 LEU A N 1
ATOM 1474 C CA . LEU A 1 197 ? 1.746 11.383 9.806 1.00 98.06 197 LEU A CA 1
ATOM 1475 C C . LEU A 1 197 ? 2.053 10.025 10.445 1.00 98.06 197 LEU A C 1
ATOM 1477 O O . LEU A 1 197 ? 1.357 9.043 10.188 1.00 98.06 197 LEU A O 1
ATOM 1481 N N . ALA A 1 198 ? 3.093 9.969 11.275 1.00 98.19 198 ALA A N 1
ATOM 1482 C CA . ALA A 1 198 ? 3.594 8.723 11.836 1.00 98.19 198 ALA A CA 1
ATOM 1483 C C . ALA A 1 198 ? 2.603 8.134 12.846 1.00 98.19 198 ALA A C 1
ATOM 1485 O O . ALA A 1 198 ? 2.265 6.952 12.767 1.00 98.19 198 ALA A O 1
ATOM 1486 N N . ARG A 1 199 ? 2.071 8.966 13.747 1.00 98.19 199 ARG A N 1
ATOM 1487 C CA . ARG A 1 199 ? 1.037 8.578 14.713 1.00 98.19 199 ARG A CA 1
ATOM 1488 C C . ARG A 1 199 ? -0.235 8.114 14.015 1.00 98.19 199 ARG A C 1
ATOM 1490 O O . ARG A 1 199 ? -0.720 7.027 14.330 1.00 98.19 199 ARG A O 1
ATOM 1497 N N . SER A 1 200 ? -0.741 8.903 13.065 1.00 98.50 200 SER A N 1
ATOM 1498 C CA . SER A 1 200 ? -1.974 8.579 12.341 1.00 98.50 200 SER A CA 1
ATOM 1499 C C . SER A 1 200 ? -1.840 7.255 11.595 1.00 98.50 200 SER A C 1
ATOM 1501 O O . SER A 1 200 ? -2.691 6.377 11.729 1.00 98.50 200 SER A O 1
ATOM 1503 N N . TYR A 1 201 ? -0.733 7.064 10.871 1.00 98.56 201 TYR A N 1
ATOM 1504 C CA . TYR A 1 201 ? -0.505 5.830 10.126 1.00 98.56 201 TYR A CA 1
ATOM 1505 C C . TYR A 1 201 ? -0.313 4.615 11.041 1.00 98.56 201 TYR A C 1
ATOM 1507 O O . TYR A 1 201 ? -0.929 3.575 10.821 1.00 98.56 201 TYR A O 1
ATOM 1515 N N . ARG A 1 202 ? 0.469 4.747 12.122 1.00 98.56 202 ARG A N 1
ATOM 1516 C CA . ARG A 1 202 ? 0.642 3.680 13.121 1.00 98.56 202 ARG A CA 1
ATOM 1517 C C . ARG A 1 202 ? -0.690 3.249 13.717 1.00 98.56 202 ARG A C 1
ATOM 1519 O O . ARG A 1 202 ? -0.958 2.057 13.821 1.00 98.56 202 ARG A O 1
ATOM 1526 N N . ASN A 1 203 ? -1.517 4.204 14.129 1.00 98.75 203 ASN A N 1
ATOM 1527 C CA . ASN A 1 203 ? -2.810 3.905 14.731 1.00 98.75 203 ASN A CA 1
ATOM 1528 C C . ASN A 1 203 ? -3.745 3.189 13.759 1.00 98.75 203 ASN A C 1
ATOM 1530 O O . ASN A 1 203 ? -4.431 2.254 14.170 1.00 98.75 203 ASN A O 1
ATOM 1534 N N . PHE A 1 204 ? -3.715 3.585 12.488 1.00 98.75 204 PHE A N 1
ATOM 1535 C CA . PHE A 1 204 ? -4.461 2.926 11.428 1.00 98.75 204 PHE A CA 1
ATOM 1536 C C . PHE A 1 204 ? -3.998 1.478 11.203 1.00 98.75 204 PHE A C 1
ATOM 1538 O O . PHE A 1 204 ? -4.813 0.557 11.253 1.00 98.75 204 PHE A O 1
ATOM 1545 N N . VAL A 1 205 ? -2.688 1.255 11.056 1.00 98.62 205 VAL A N 1
ATOM 1546 C CA . VAL A 1 205 ? -2.108 -0.088 10.892 1.00 98.62 205 VAL A CA 1
ATOM 1547 C C . VAL A 1 205 ? -2.416 -0.980 12.096 1.00 98.62 205 VAL A C 1
ATOM 1549 O O . VAL A 1 205 ? -2.865 -2.108 11.922 1.00 98.62 205 VAL A O 1
ATOM 1552 N N . LEU A 1 206 ? -2.240 -0.480 13.325 1.00 98.69 206 LEU A N 1
ATOM 1553 C CA . LEU A 1 206 ? -2.540 -1.237 14.545 1.00 98.69 206 LEU A CA 1
ATOM 1554 C C . LEU A 1 206 ? -4.026 -1.561 14.687 1.00 98.69 206 LEU A C 1
ATOM 1556 O O . LEU A 1 206 ? -4.371 -2.629 15.187 1.00 98.69 206 LEU A O 1
ATOM 1560 N N . TYR A 1 207 ? -4.907 -0.651 14.276 1.00 98.75 207 TYR A N 1
ATOM 1561 C CA . TYR A 1 207 ? -6.339 -0.910 14.242 1.00 98.75 207 TYR A CA 1
ATOM 1562 C C . TYR A 1 207 ? -6.669 -2.056 13.281 1.00 98.75 207 TYR A C 1
ATOM 1564 O O . TYR A 1 207 ? -7.302 -3.021 13.706 1.00 98.75 207 TYR A O 1
ATOM 1572 N N . LEU A 1 208 ? -6.179 -2.001 12.037 1.00 98.75 208 LEU A N 1
ATOM 1573 C CA . LEU A 1 208 ? -6.402 -3.070 11.061 1.00 98.75 208 LEU A CA 1
ATOM 1574 C C . LEU A 1 208 ? -5.797 -4.397 11.529 1.00 98.75 208 LEU A C 1
ATOM 1576 O O . LEU A 1 208 ? -6.466 -5.423 11.486 1.00 98.75 208 LEU A O 1
ATOM 1580 N N . ALA A 1 209 ? -4.566 -4.382 12.042 1.00 98.50 209 ALA A N 1
ATOM 1581 C CA . ALA A 1 209 ? -3.899 -5.585 12.523 1.00 98.50 209 ALA A CA 1
ATOM 1582 C C . ALA A 1 209 ? -4.644 -6.232 13.702 1.00 98.50 209 ALA A C 1
ATOM 1584 O O . ALA A 1 209 ? -4.786 -7.449 13.743 1.00 98.50 209 ALA A O 1
ATOM 1585 N N . ARG A 1 210 ? -5.175 -5.438 14.644 1.00 98.19 210 ARG A N 1
ATOM 1586 C CA . ARG A 1 210 ? -5.986 -5.954 15.760 1.00 98.19 210 ARG A CA 1
ATOM 1587 C C . ARG A 1 210 ? -7.361 -6.442 15.312 1.00 98.19 210 ARG A C 1
ATOM 1589 O O . ARG A 1 210 ? -7.853 -7.412 15.878 1.00 98.19 210 ARG A O 1
ATOM 1596 N N . LYS A 1 211 ? -7.974 -5.774 14.332 1.00 98.50 211 LYS A N 1
ATOM 1597 C CA . LYS A 1 211 ? -9.303 -6.126 13.819 1.00 98.50 211 LYS A CA 1
ATOM 1598 C C . LYS A 1 211 ? -9.280 -7.386 12.951 1.00 98.50 211 LYS A C 1
ATOM 1600 O O . LYS A 1 211 ? -10.218 -8.172 13.012 1.00 98.50 211 LYS A O 1
ATOM 1605 N N . LEU A 1 212 ? -8.225 -7.566 12.159 1.00 98.38 212 LEU A N 1
ATOM 1606 C CA . LEU A 1 212 ? -8.127 -8.630 11.158 1.00 98.38 212 LEU A CA 1
ATOM 1607 C C . LEU A 1 212 ? -7.241 -9.801 11.598 1.00 98.38 212 LEU A C 1
ATOM 1609 O O . LEU A 1 212 ? -7.439 -10.902 11.111 1.00 98.38 212 LEU A O 1
ATOM 1613 N N . GLY A 1 213 ? -6.280 -9.586 12.502 1.00 97.44 213 GLY A N 1
ATOM 1614 C CA . GLY A 1 213 ? -5.367 -10.633 12.975 1.00 97.44 213 GLY A CA 1
ATOM 1615 C C . GLY A 1 213 ? -4.534 -11.304 11.871 1.00 97.44 213 GLY A C 1
ATOM 1616 O O . GLY A 1 213 ? -4.567 -12.526 11.785 1.00 97.44 213 GLY A O 1
ATOM 1617 N N . PRO A 1 214 ? -3.813 -10.557 11.009 1.00 97.62 214 PRO A N 1
ATOM 1618 C CA . PRO A 1 214 ? -3.037 -11.149 9.920 1.00 97.62 214 PRO A CA 1
ATOM 1619 C C . PRO A 1 214 ? -1.805 -11.917 10.427 1.00 97.62 214 PRO A C 1
ATOM 1621 O O . PRO A 1 214 ? -1.177 -11.509 11.404 1.00 97.62 214 PRO A O 1
ATOM 1624 N N . ASP A 1 215 ? -1.387 -12.944 9.688 1.00 96.38 215 ASP A N 1
ATOM 1625 C CA . ASP A 1 215 ? -0.089 -13.612 9.866 1.00 96.38 215 ASP A CA 1
ATOM 1626 C C . ASP A 1 215 ? 1.041 -12.855 9.153 1.00 96.38 215 ASP A C 1
ATOM 1628 O O . ASP A 1 215 ? 2.184 -12.837 9.609 1.00 96.38 215 ASP A O 1
ATOM 1632 N N . TYR A 1 216 ? 0.716 -12.207 8.034 1.00 96.56 216 TYR A N 1
ATOM 1633 C CA . TYR A 1 216 ? 1.633 -11.428 7.209 1.00 96.56 216 TYR A CA 1
ATOM 1634 C C . TYR A 1 216 ? 1.131 -9.989 7.108 1.00 96.56 216 TYR A C 1
ATOM 1636 O O . TYR A 1 216 ? 0.048 -9.745 6.577 1.00 96.56 216 TYR A O 1
ATOM 1644 N N . LEU A 1 217 ? 1.918 -9.032 7.602 1.00 98.12 217 LEU A N 1
ATOM 1645 C CA . LEU A 1 217 ? 1.575 -7.614 7.621 1.00 98.12 217 LEU A CA 1
ATOM 1646 C C . LEU A 1 217 ? 2.608 -6.787 6.846 1.00 98.12 217 LEU A C 1
ATOM 1648 O O . LEU A 1 217 ? 3.672 -6.436 7.363 1.00 98.12 217 LEU A O 1
ATOM 1652 N N . ALA A 1 218 ? 2.256 -6.420 5.613 1.00 97.75 218 ALA A N 1
ATOM 1653 C CA . ALA A 1 218 ? 3.003 -5.434 4.848 1.00 97.75 218 ALA A CA 1
ATOM 1654 C C . ALA A 1 218 ? 2.656 -4.028 5.364 1.00 97.75 218 ALA A C 1
ATOM 1656 O O . ALA A 1 218 ? 1.577 -3.493 5.102 1.00 97.75 218 ALA A O 1
ATOM 1657 N N . LEU A 1 219 ? 3.581 -3.430 6.112 1.00 98.06 219 LEU A N 1
ATOM 1658 C CA . LEU A 1 219 ? 3.445 -2.109 6.724 1.00 98.06 219 LEU A CA 1
ATOM 1659 C C . LEU A 1 219 ? 3.438 -0.979 5.694 1.00 98.06 219 LEU A C 1
ATOM 1661 O O . LEU A 1 219 ? 2.932 0.108 5.971 1.00 98.06 219 LEU A O 1
ATOM 1665 N N . MET A 1 220 ? 4.052 -1.211 4.537 1.00 97.00 220 MET A N 1
ATOM 1666 C CA . MET A 1 220 ? 4.085 -0.287 3.414 1.00 97.00 220 MET A CA 1
ATOM 1667 C C . MET A 1 220 ? 4.168 -1.074 2.107 1.00 97.00 220 MET A C 1
ATOM 1669 O O . MET A 1 220 ? 4.795 -2.135 2.046 1.00 97.00 220 MET A O 1
ATOM 1673 N N . VAL A 1 221 ? 3.576 -0.523 1.055 1.00 94.81 221 VAL A N 1
ATOM 1674 C CA . VAL A 1 221 ? 3.528 -1.143 -0.268 1.00 94.81 221 VAL A CA 1
ATOM 1675 C C . VAL A 1 221 ? 4.463 -0.401 -1.216 1.00 94.81 221 VAL A C 1
ATOM 1677 O O . VAL A 1 221 ? 4.424 0.825 -1.304 1.00 94.81 221 VAL A O 1
ATOM 1680 N N . GLU A 1 222 ? 5.288 -1.158 -1.935 1.00 92.69 222 GLU A N 1
ATOM 1681 C CA . GLU A 1 222 ? 6.092 -0.709 -3.078 1.00 92.69 222 GLU A CA 1
ATOM 1682 C C . GLU A 1 222 ? 7.026 0.457 -2.768 1.00 92.69 222 GLU A C 1
ATOM 1684 O O . GLU A 1 222 ? 7.233 1.372 -3.567 1.00 92.69 222 GLU A O 1
ATOM 1689 N N . VAL A 1 223 ? 7.617 0.422 -1.579 1.00 93.81 223 VAL A N 1
ATOM 1690 C CA . VAL A 1 223 ? 8.321 1.573 -1.008 1.00 93.81 223 VAL A CA 1
ATOM 1691 C C . VAL A 1 223 ? 9.521 2.025 -1.826 1.00 93.81 223 VAL A C 1
ATOM 1693 O O . VAL A 1 223 ? 9.876 3.194 -1.763 1.00 93.81 223 VAL A O 1
ATOM 1696 N N . ASN A 1 224 ? 10.139 1.145 -2.614 1.00 92.31 224 ASN A N 1
ATOM 1697 C CA . ASN A 1 224 ? 11.272 1.497 -3.468 1.00 92.31 224 ASN A CA 1
ATOM 1698 C C . ASN A 1 224 ? 10.896 2.388 -4.661 1.00 92.31 224 ASN A C 1
ATOM 1700 O O . ASN A 1 224 ? 11.775 3.079 -5.175 1.00 92.31 224 ASN A O 1
ATOM 1704 N N . LEU A 1 225 ? 9.616 2.468 -5.053 1.00 91.62 225 LEU A N 1
ATOM 1705 C CA . LEU A 1 225 ? 9.183 3.426 -6.080 1.00 91.62 225 LEU A CA 1
ATOM 1706 C C . LEU A 1 225 ? 9.464 4.875 -5.662 1.00 91.62 225 LEU A C 1
ATOM 1708 O O . LEU A 1 225 ? 9.766 5.707 -6.520 1.00 91.62 225 LEU A O 1
ATOM 1712 N N . ILE A 1 226 ? 9.469 5.171 -4.355 1.00 93.25 226 ILE A N 1
ATOM 1713 C CA . ILE A 1 226 ? 9.795 6.511 -3.855 1.00 93.25 226 ILE A CA 1
ATOM 1714 C C . ILE A 1 226 ? 11.218 6.937 -4.236 1.00 93.25 226 ILE A C 1
ATOM 1716 O O . ILE A 1 226 ? 11.475 8.125 -4.415 1.00 93.25 226 ILE A O 1
ATOM 1720 N N . GLY A 1 227 ? 12.152 5.986 -4.361 1.00 91.31 227 GLY A N 1
ATOM 1721 C CA . GLY A 1 227 ? 13.537 6.260 -4.745 1.00 91.31 227 GLY A CA 1
ATOM 1722 C C . GLY A 1 227 ? 13.626 6.840 -6.153 1.00 91.31 227 GLY A C 1
ATOM 1723 O O . GLY A 1 227 ? 14.457 7.708 -6.415 1.00 91.31 227 GLY A O 1
ATOM 1724 N N . ARG A 1 228 ? 12.705 6.431 -7.030 1.00 87.38 228 ARG A N 1
ATOM 1725 C CA . ARG A 1 228 ? 12.576 6.942 -8.392 1.00 87.38 228 ARG A CA 1
ATOM 1726 C C . ARG A 1 228 ? 11.759 8.233 -8.453 1.00 87.38 228 ARG A C 1
ATOM 1728 O O . ARG A 1 228 ? 12.168 9.178 -9.124 1.00 87.38 228 ARG A O 1
ATOM 1735 N N . THR A 1 229 ? 10.604 8.286 -7.788 1.00 90.38 229 THR A N 1
ATOM 1736 C CA . THR A 1 229 ? 9.659 9.414 -7.912 1.00 90.38 229 THR A CA 1
ATOM 1737 C C . THR A 1 229 ? 10.039 10.613 -7.040 1.00 90.38 229 THR A C 1
ATOM 1739 O O . THR A 1 229 ? 9.900 11.759 -7.470 1.00 90.38 229 THR A O 1
ATOM 1742 N N . CYS A 1 230 ? 10.563 10.364 -5.839 1.00 96.31 230 CYS A N 1
ATOM 1743 C CA . CYS A 1 230 ? 10.914 11.360 -4.828 1.00 96.31 230 CYS A CA 1
ATOM 1744 C C . CYS A 1 230 ? 12.261 11.020 -4.145 1.00 96.31 230 CYS A C 1
ATOM 1746 O O . CYS A 1 230 ? 12.300 10.825 -2.924 1.00 96.31 230 CYS A O 1
ATOM 1748 N N . PRO A 1 231 ? 13.395 10.994 -4.874 1.00 95.44 231 PRO A N 1
ATOM 1749 C CA . PRO A 1 231 ? 14.681 10.504 -4.355 1.00 95.44 231 PRO A CA 1
ATOM 1750 C C . PRO A 1 231 ? 15.141 11.207 -3.069 1.00 95.44 231 PRO A C 1
ATOM 1752 O O . PRO A 1 231 ? 15.675 10.578 -2.159 1.00 95.44 231 PRO A O 1
ATOM 1755 N N . THR A 1 232 ? 14.878 12.511 -2.938 1.00 97.06 232 THR A N 1
ATOM 1756 C CA . THR A 1 232 ? 15.243 13.300 -1.746 1.00 97.06 232 THR A CA 1
ATOM 1757 C C . THR A 1 232 ? 14.398 12.980 -0.510 1.00 97.06 232 THR A C 1
ATOM 1759 O O . THR A 1 232 ? 14.736 13.412 0.591 1.00 97.06 232 THR A O 1
ATOM 1762 N N . ARG A 1 233 ? 13.300 12.234 -0.671 1.00 97.12 233 ARG A N 1
ATOM 1763 C CA . ARG A 1 233 ? 12.380 11.835 0.401 1.00 97.12 233 ARG A CA 1
ATOM 1764 C C . ARG A 1 233 ? 12.503 10.366 0.797 1.00 97.12 233 ARG A C 1
ATOM 1766 O O . ARG A 1 233 ? 12.022 10.006 1.870 1.00 97.12 233 ARG A O 1
ATOM 1773 N N . ALA A 1 234 ? 13.185 9.544 -0.002 1.00 96.38 234 ALA A N 1
ATOM 1774 C CA . ALA A 1 234 ? 13.312 8.105 0.226 1.00 96.38 234 ALA A CA 1
ATOM 1775 C C . ALA A 1 234 ? 13.869 7.760 1.615 1.00 96.38 234 ALA A C 1
ATOM 1777 O O . ALA A 1 234 ? 13.285 6.960 2.342 1.00 96.38 234 ALA A O 1
ATOM 1778 N N . ALA A 1 235 ? 14.938 8.441 2.042 1.00 97.44 235 ALA A N 1
ATOM 1779 C CA . ALA A 1 235 ? 15.524 8.230 3.367 1.00 97.44 235 ALA A CA 1
ATOM 1780 C C . ALA A 1 235 ? 14.532 8.517 4.511 1.00 97.44 235 ALA A C 1
ATOM 1782 O O . ALA A 1 235 ? 14.536 7.815 5.524 1.00 97.44 235 ALA A O 1
ATOM 1783 N N . GLY A 1 236 ? 13.667 9.523 4.340 1.00 97.88 236 GLY A N 1
ATOM 1784 C CA . GLY A 1 236 ? 12.608 9.843 5.295 1.00 97.88 236 GLY A CA 1
ATOM 1785 C C . GLY A 1 236 ? 11.555 8.740 5.374 1.00 97.88 236 GLY A C 1
ATOM 1786 O O . GLY A 1 236 ? 11.208 8.321 6.477 1.00 97.88 236 GLY A O 1
ATOM 1787 N N . LEU A 1 237 ? 11.124 8.210 4.223 1.00 97.81 237 LEU A N 1
ATOM 1788 C CA . LEU A 1 237 ? 10.158 7.110 4.163 1.00 97.81 237 LEU A CA 1
ATOM 1789 C C . LEU A 1 237 ? 10.713 5.825 4.796 1.00 97.81 237 LEU A C 1
ATOM 1791 O O . LEU A 1 237 ? 10.031 5.194 5.598 1.00 97.81 237 LEU A O 1
ATOM 1795 N N . TYR A 1 238 ? 11.967 5.462 4.513 1.00 97.62 238 TYR A N 1
ATOM 1796 C CA . TYR A 1 238 ? 12.592 4.278 5.117 1.00 97.62 238 TYR A CA 1
ATOM 1797 C C . TYR A 1 238 ? 12.803 4.443 6.629 1.00 97.62 238 TYR A C 1
ATOM 1799 O O . TYR A 1 238 ? 12.678 3.481 7.384 1.00 97.62 238 TYR A O 1
ATOM 1807 N N . SER A 1 239 ? 13.075 5.666 7.099 1.00 97.94 239 SER A N 1
ATOM 1808 C CA . SER A 1 239 ? 13.102 5.969 8.536 1.00 97.94 239 SER A CA 1
ATOM 1809 C C . SER A 1 239 ? 11.729 5.775 9.186 1.00 97.94 239 SER A C 1
ATOM 1811 O O . SER A 1 239 ? 11.635 5.173 10.256 1.00 97.94 239 SER A O 1
ATOM 1813 N N . LEU A 1 240 ? 10.659 6.221 8.519 1.00 98.44 240 LEU A N 1
ATOM 1814 C CA . LEU A 1 240 ? 9.288 5.999 8.973 1.00 98.44 240 LEU A CA 1
ATOM 1815 C C . LEU A 1 240 ? 8.918 4.520 9.008 1.00 98.44 240 LEU A C 1
ATOM 1817 O O . LEU A 1 240 ? 8.313 4.092 9.985 1.00 98.44 240 LEU A O 1
ATOM 1821 N N . TYR A 1 241 ? 9.309 3.743 7.997 1.00 98.44 241 TYR A N 1
ATOM 1822 C CA . TYR A 1 241 ? 9.106 2.296 7.988 1.00 98.44 241 TYR A CA 1
ATOM 1823 C C . TYR A 1 241 ? 9.706 1.638 9.231 1.00 98.44 241 TYR A C 1
ATOM 1825 O O . TYR A 1 241 ? 9.005 0.934 9.950 1.00 98.44 241 TYR A O 1
ATOM 1833 N N . ARG A 1 242 ? 10.983 1.909 9.530 1.00 98.25 242 ARG A N 1
ATOM 1834 C CA . ARG A 1 242 ? 11.655 1.291 10.682 1.00 98.25 242 ARG A CA 1
ATOM 1835 C C . ARG A 1 242 ? 11.047 1.723 12.009 1.00 98.25 242 ARG A C 1
ATOM 1837 O O . ARG A 1 242 ? 10.875 0.895 12.896 1.00 98.25 242 ARG A O 1
ATOM 1844 N N . TRP A 1 243 ? 10.690 3.003 12.130 1.00 98.38 243 TRP A N 1
ATOM 1845 C CA . TRP A 1 243 ? 9.964 3.489 13.300 1.00 98.38 243 TRP A CA 1
ATOM 1846 C C . TRP A 1 243 ? 8.624 2.761 13.454 1.00 98.38 243 TRP A C 1
ATOM 1848 O O . TRP A 1 243 ? 8.305 2.294 14.541 1.00 98.38 243 TRP A O 1
ATOM 1858 N N . LEU A 1 244 ? 7.860 2.617 12.369 1.00 98.44 244 LEU A N 1
ATOM 1859 C CA . LEU A 1 244 ? 6.569 1.937 12.382 1.00 98.44 244 LEU A CA 1
ATOM 1860 C C . LEU A 1 244 ? 6.715 0.456 12.742 1.00 98.44 244 LEU A C 1
ATOM 1862 O O . LEU A 1 244 ? 5.943 -0.025 13.563 1.00 98.44 244 LEU A O 1
ATOM 1866 N N . HIS A 1 245 ? 7.710 -0.231 12.179 1.00 98.38 245 HIS A N 1
ATOM 1867 C CA . HIS A 1 245 ? 8.042 -1.612 12.520 1.00 98.38 245 HIS A CA 1
ATOM 1868 C C . HIS A 1 245 ? 8.252 -1.763 14.029 1.00 98.38 245 HIS A C 1
ATOM 1870 O O . HIS A 1 245 ? 7.556 -2.552 14.659 1.00 98.38 245 HIS A O 1
ATOM 1876 N N . ASP A 1 246 ? 9.123 -0.940 14.626 1.00 98.38 246 ASP A N 1
ATOM 1877 C CA . ASP A 1 246 ? 9.405 -0.981 16.067 1.00 98.38 246 ASP A CA 1
ATOM 1878 C C . ASP A 1 246 ? 8.147 -0.742 16.913 1.00 98.38 246 ASP A C 1
ATOM 1880 O O . ASP A 1 246 ? 7.942 -1.390 17.937 1.00 98.38 246 ASP A O 1
ATOM 1884 N N . GLN A 1 247 ? 7.289 0.198 16.502 1.00 98.25 247 GLN A N 1
ATOM 1885 C CA . GLN A 1 247 ? 6.044 0.488 17.219 1.00 98.25 247 GLN A CA 1
ATOM 1886 C C . GLN A 1 247 ? 5.020 -0.646 17.101 1.00 98.25 247 GLN A C 1
ATOM 1888 O O . GLN A 1 247 ? 4.327 -0.946 18.073 1.00 98.25 247 GLN A O 1
ATOM 1893 N N . VAL A 1 248 ? 4.895 -1.251 15.919 1.00 98.19 248 VAL A N 1
ATOM 1894 C CA . VAL A 1 248 ? 3.944 -2.339 15.670 1.00 98.19 248 VAL A CA 1
ATOM 1895 C C . VAL A 1 248 ? 4.398 -3.615 16.370 1.00 98.19 248 VAL A C 1
ATOM 1897 O O . VAL A 1 248 ? 3.586 -4.240 17.046 1.00 98.19 248 VAL A O 1
ATOM 1900 N N . GLU A 1 249 ? 5.683 -3.957 16.296 1.00 97.88 249 GLU A N 1
ATOM 1901 C CA . GLU A 1 249 ? 6.263 -5.100 17.007 1.00 97.88 249 GLU A CA 1
ATOM 1902 C C . GLU A 1 249 ? 6.133 -4.942 18.529 1.00 97.88 249 GLU A C 1
ATOM 1904 O O . GLU A 1 249 ? 5.729 -5.880 19.215 1.00 97.88 249 GLU A O 1
ATOM 1909 N N . ALA A 1 250 ? 6.389 -3.746 19.071 1.00 97.88 250 ALA A N 1
ATOM 1910 C CA . ALA A 1 250 ? 6.231 -3.489 20.503 1.00 97.88 250 ALA A CA 1
ATOM 1911 C C . ALA A 1 250 ? 4.783 -3.678 20.995 1.00 97.88 250 ALA A C 1
ATOM 1913 O O . ALA A 1 250 ? 4.573 -4.104 22.131 1.00 97.88 250 ALA A O 1
ATOM 1914 N N . GLU A 1 251 ? 3.787 -3.370 20.159 1.00 97.00 251 GLU A N 1
ATOM 1915 C CA . GLU A 1 251 ? 2.366 -3.479 20.513 1.00 97.00 251 GLU A CA 1
ATOM 1916 C C . GLU A 1 251 ? 1.792 -4.883 20.246 1.00 97.00 251 GLU A C 1
ATOM 1918 O O . GLU A 1 251 ? 0.961 -5.367 21.018 1.00 97.00 251 GLU A O 1
ATOM 1923 N N . LEU A 1 252 ? 2.164 -5.525 19.134 1.00 96.94 252 LEU A N 1
ATOM 1924 C CA . LEU A 1 252 ? 1.596 -6.808 18.694 1.00 96.94 252 LEU A CA 1
ATOM 1925 C C . LEU A 1 252 ? 2.436 -8.020 19.120 1.00 96.94 252 LEU A C 1
ATOM 1927 O O . LEU A 1 252 ? 1.922 -9.139 19.128 1.00 96.94 252 LEU A O 1
ATOM 1931 N N . GLY A 1 253 ? 3.697 -7.812 19.501 1.00 96.19 253 GLY A N 1
ATOM 1932 C CA . GLY A 1 253 ? 4.668 -8.877 19.723 1.00 96.19 253 GLY A CA 1
ATOM 1933 C C . GLY A 1 253 ? 5.102 -9.550 18.418 1.00 96.19 253 GLY A C 1
ATOM 1934 O O . GLY A 1 253 ? 4.842 -9.060 17.323 1.00 96.19 253 GLY A O 1
ATOM 1935 N N . SER A 1 254 ? 5.723 -10.724 18.536 1.00 90.94 254 SER A N 1
ATOM 1936 C CA . SER A 1 254 ? 6.238 -11.510 17.404 1.00 90.94 254 SER A CA 1
ATOM 1937 C C . SER A 1 254 ? 5.162 -12.329 16.671 1.00 90.94 254 SER A C 1
ATOM 1939 O O . SER A 1 254 ? 5.463 -13.411 16.168 1.00 90.94 254 SER A O 1
ATOM 1941 N N . GLY A 1 255 ? 3.899 -11.898 16.729 1.00 91.62 255 GLY A N 1
ATOM 1942 C CA . GLY A 1 255 ? 2.773 -12.601 16.112 1.00 91.62 255 GLY A CA 1
ATOM 1943 C C . GLY A 1 255 ? 2.840 -12.519 14.584 1.00 91.62 255 GLY A C 1
ATOM 1944 O O . GLY A 1 255 ? 3.216 -13.503 13.948 1.00 91.62 255 GLY A O 1
ATOM 1945 N N . PRO A 1 256 ? 2.500 -11.359 13.993 1.00 95.75 256 PRO A N 1
ATOM 1946 C CA . PRO A 1 256 ? 2.589 -11.156 12.552 1.00 95.75 256 PRO A CA 1
ATOM 1947 C C . PRO A 1 256 ? 4.039 -11.012 12.078 1.00 95.75 256 PRO A C 1
ATOM 1949 O O . PRO A 1 256 ? 4.878 -10.442 12.774 1.00 95.75 256 PRO A O 1
ATOM 1952 N N . ARG A 1 257 ? 4.306 -11.449 10.844 1.00 96.56 257 ARG A N 1
ATOM 1953 C CA . ARG A 1 257 ? 5.527 -11.120 10.099 1.00 96.56 257 ARG A CA 1
ATOM 1954 C C . ARG A 1 257 ? 5.409 -9.722 9.509 1.00 96.56 257 ARG A C 1
ATOM 1956 O O . ARG A 1 257 ? 4.501 -9.473 8.715 1.00 96.56 257 ARG A O 1
ATOM 1963 N N . LEU A 1 258 ? 6.318 -8.829 9.880 1.00 97.56 258 LEU A N 1
ATOM 1964 C CA . LEU A 1 258 ? 6.319 -7.423 9.490 1.00 97.56 258 LEU A CA 1
ATOM 1965 C C . LEU A 1 258 ? 7.294 -7.179 8.334 1.00 97.56 258 LEU A C 1
ATOM 1967 O O . LEU A 1 258 ? 8.472 -7.527 8.394 1.00 97.56 258 LEU A O 1
ATOM 1971 N N . PHE A 1 259 ? 6.809 -6.566 7.258 1.00 96.81 259 PHE A N 1
ATOM 1972 C CA . PHE A 1 259 ? 7.636 -6.282 6.083 1.00 96.81 259 PHE A CA 1
ATOM 1973 C C . PHE A 1 259 ? 7.131 -5.063 5.304 1.00 96.81 259 PHE A C 1
ATOM 1975 O O . PHE A 1 259 ? 6.090 -4.486 5.618 1.00 96.81 259 PHE A O 1
ATOM 1982 N N . ALA A 1 260 ? 7.859 -4.670 4.260 1.00 95.88 260 ALA A N 1
ATOM 1983 C CA . ALA A 1 260 ? 7.363 -3.799 3.198 1.00 95.88 260 ALA A CA 1
ATOM 1984 C C . ALA A 1 260 ? 7.439 -4.535 1.859 1.00 95.88 260 ALA A C 1
ATOM 1986 O O . ALA A 1 260 ? 8.319 -5.376 1.662 1.00 95.88 260 ALA A O 1
ATOM 1987 N N . THR A 1 261 ? 6.540 -4.214 0.928 1.00 93.81 261 THR A N 1
ATOM 1988 C CA . THR A 1 261 ? 6.657 -4.723 -0.444 1.00 93.81 261 THR A CA 1
ATOM 1989 C C . THR A 1 261 ? 7.539 -3.812 -1.292 1.00 93.81 261 THR A C 1
ATOM 1991 O O . THR A 1 261 ? 7.665 -2.608 -1.046 1.00 93.81 261 THR A O 1
ATOM 1994 N N . LEU A 1 262 ? 8.175 -4.398 -2.300 1.00 88.12 262 LEU A N 1
ATOM 1995 C CA . LEU A 1 262 ? 9.076 -3.728 -3.229 1.00 88.12 262 LEU A CA 1
ATOM 1996 C C . LEU A 1 262 ? 8.617 -4.030 -4.651 1.00 88.12 262 LEU A C 1
ATOM 1998 O O . LEU A 1 262 ? 8.320 -5.175 -4.974 1.00 88.12 262 LEU A O 1
ATOM 2002 N N . THR A 1 263 ? 8.593 -3.035 -5.528 1.00 84.81 263 THR A N 1
ATOM 2003 C CA . THR A 1 263 ? 8.398 -3.303 -6.954 1.00 84.81 263 THR A CA 1
ATOM 2004 C C . THR A 1 263 ? 9.634 -3.960 -7.533 1.00 84.81 263 THR A C 1
ATOM 2006 O O . THR A 1 263 ? 10.754 -3.452 -7.421 1.00 84.81 263 THR A O 1
ATOM 2009 N N . LEU A 1 264 ? 9.420 -5.088 -8.193 1.00 75.88 264 LEU A N 1
ATOM 2010 C CA . LEU A 1 264 ? 10.490 -5.827 -8.830 1.00 75.88 264 LEU A CA 1
ATOM 2011 C C . LEU A 1 264 ? 11.183 -5.011 -9.934 1.00 75.88 264 LEU A C 1
ATOM 2013 O O . LEU A 1 264 ? 12.406 -4.942 -9.889 1.00 75.88 264 LEU A O 1
ATOM 2017 N N . PRO A 1 265 ? 10.481 -4.307 -10.850 1.00 75.62 265 PRO A N 1
ATOM 2018 C CA . PRO A 1 265 ? 11.143 -3.500 -11.878 1.00 75.62 265 PRO A CA 1
ATOM 2019 C C . PRO A 1 265 ? 12.162 -2.492 -11.334 1.00 75.62 265 PRO A C 1
ATOM 2021 O O . PRO A 1 265 ? 13.258 -2.380 -11.882 1.00 75.62 265 PRO A O 1
ATOM 2024 N N . GLU A 1 266 ? 11.840 -1.807 -10.235 1.00 82.19 266 GLU A N 1
ATOM 2025 C CA . GLU A 1 266 ? 12.757 -0.833 -9.637 1.00 82.19 266 GLU A CA 1
ATOM 2026 C C . GLU A 1 266 ? 13.923 -1.503 -8.910 1.00 82.19 266 GLU A C 1
ATOM 2028 O O . GLU A 1 266 ? 15.034 -0.987 -8.951 1.00 82.19 266 GLU A O 1
ATOM 2033 N N . LEU A 1 267 ? 13.718 -2.682 -8.308 1.00 78.94 267 LEU A N 1
ATOM 2034 C CA . LEU A 1 267 ? 14.834 -3.466 -7.772 1.00 78.94 267 LEU A CA 1
ATOM 2035 C C . LEU A 1 267 ? 15.774 -3.939 -8.872 1.00 78.94 267 LEU A C 1
ATOM 2037 O O . LEU A 1 267 ? 16.977 -3.933 -8.665 1.00 78.94 267 LEU A O 1
ATOM 2041 N N . LEU A 1 268 ? 15.263 -4.355 -10.032 1.00 77.44 268 LEU A N 1
ATOM 2042 C CA . LEU A 1 268 ? 16.121 -4.788 -11.138 1.00 77.44 268 LEU A CA 1
ATOM 2043 C C . LEU A 1 268 ? 16.899 -3.610 -11.747 1.00 77.44 268 LEU A C 1
ATOM 2045 O O . LEU A 1 268 ? 17.950 -3.838 -12.348 1.00 77.44 268 LEU A O 1
ATOM 2049 N N . ALA A 1 269 ? 16.409 -2.377 -11.551 1.00 78.00 269 ALA A N 1
ATOM 2050 C CA . ALA A 1 269 ? 17.058 -1.122 -11.924 1.00 78.00 269 ALA A CA 1
ATOM 2051 C C . ALA A 1 269 ? 17.534 -1.107 -13.386 1.00 78.00 269 ALA A C 1
ATOM 2053 O O . ALA A 1 269 ? 18.677 -0.754 -13.673 1.00 78.00 269 ALA A O 1
ATOM 2054 N N . TYR A 1 270 ? 16.655 -1.536 -14.300 1.00 75.25 270 TYR A N 1
ATOM 2055 C CA . TYR A 1 270 ? 16.993 -1.741 -15.708 1.00 75.25 270 TYR A CA 1
ATOM 2056 C C . TYR A 1 270 ? 17.690 -0.523 -16.333 1.00 75.25 270 TYR A C 1
ATOM 2058 O O . TYR A 1 270 ? 17.099 0.550 -16.478 1.00 75.25 270 TYR A O 1
ATOM 2066 N N . ASP A 1 271 ? 18.936 -0.714 -16.762 1.00 76.12 271 ASP A N 1
ATOM 2067 C CA . ASP A 1 271 ? 19.712 0.289 -17.478 1.00 76.12 271 ASP A CA 1
ATOM 2068 C C . ASP A 1 271 ? 19.584 0.047 -18.985 1.00 76.12 271 ASP A C 1
ATOM 2070 O O . ASP A 1 271 ? 20.289 -0.764 -19.595 1.00 76.12 271 ASP A O 1
ATOM 2074 N N . HIS A 1 272 ? 18.675 0.800 -19.609 1.00 73.06 272 HIS A N 1
ATOM 2075 C CA . HIS A 1 272 ? 18.467 0.754 -21.052 1.00 73.06 272 HIS A CA 1
ATOM 2076 C C . HIS A 1 272 ? 19.747 1.080 -21.839 1.00 73.06 272 HIS A C 1
ATOM 2078 O O . HIS A 1 272 ? 19.958 0.527 -22.916 1.00 73.06 272 HIS A O 1
ATOM 2084 N N . ALA A 1 273 ? 20.605 1.986 -21.360 1.00 76.62 273 ALA A N 1
ATOM 2085 C CA . ALA A 1 273 ? 21.818 2.366 -22.083 1.00 76.62 273 ALA A CA 1
ATOM 2086 C C . ALA A 1 273 ? 22.883 1.262 -22.011 1.00 76.62 273 ALA A C 1
ATOM 2088 O O . ALA A 1 273 ? 23.592 1.034 -22.992 1.00 76.62 273 ALA A O 1
ATOM 2089 N N . ALA A 1 274 ? 22.963 0.551 -20.886 1.00 75.94 274 ALA A N 1
ATOM 2090 C CA . ALA A 1 274 ? 23.821 -0.619 -20.732 1.00 75.94 274 ALA A CA 1
ATOM 2091 C C . ALA A 1 274 ? 23.296 -1.850 -21.493 1.00 75.94 274 ALA A C 1
ATOM 2093 O O . ALA A 1 274 ? 24.098 -2.630 -22.014 1.00 75.94 274 ALA A O 1
ATOM 2094 N N . CYS A 1 275 ? 21.970 -2.004 -21.592 1.00 69.06 275 CYS A N 1
ATOM 2095 C CA . CYS A 1 275 ? 21.317 -3.097 -22.319 1.00 69.06 275 CYS A CA 1
ATOM 2096 C C . CYS A 1 275 ? 21.310 -2.895 -23.839 1.00 69.06 275 CYS A C 1
ATOM 2098 O O . CYS A 1 275 ? 21.511 -3.826 -24.621 1.00 69.06 275 CYS A O 1
ATOM 2100 N N . HIS A 1 276 ? 21.142 -1.645 -24.263 1.00 70.75 276 HIS A N 1
ATOM 2101 C CA . HIS A 1 276 ? 21.141 -1.232 -25.658 1.00 70.75 276 HIS A CA 1
ATOM 2102 C C . HIS A 1 276 ? 22.212 -0.169 -25.894 1.00 70.75 276 HIS A C 1
ATOM 2104 O O . HIS A 1 276 ? 21.874 0.975 -26.241 1.00 70.75 276 HIS A O 1
ATOM 2110 N N . PRO A 1 277 ? 23.504 -0.528 -25.745 1.00 69.69 277 PRO A N 1
ATOM 2111 C CA . PRO A 1 277 ? 24.586 0.405 -25.999 1.00 69.69 277 PRO A CA 1
ATOM 2112 C C . PRO A 1 277 ? 24.422 0.976 -27.403 1.00 69.69 277 PRO A C 1
ATOM 2114 O O . PRO A 1 277 ? 24.035 0.279 -28.348 1.00 69.69 277 PRO A O 1
ATOM 2117 N N . THR A 1 278 ? 24.634 2.283 -27.529 1.00 64.38 278 THR A N 1
ATOM 2118 C CA . THR A 1 278 ? 24.357 3.019 -28.759 1.00 64.38 278 THR A CA 1
ATOM 2119 C C . THR A 1 278 ? 25.167 2.435 -29.915 1.00 64.38 278 THR A C 1
ATOM 2121 O O . THR A 1 278 ? 26.341 2.751 -30.091 1.00 64.38 278 THR A O 1
ATOM 2124 N N . ALA A 1 279 ? 24.541 1.584 -30.727 1.00 63.31 279 ALA A N 1
ATOM 2125 C CA . ALA A 1 279 ? 25.108 1.171 -31.998 1.00 63.31 279 ALA A CA 1
ATOM 2126 C C . ALA A 1 279 ? 25.081 2.385 -32.935 1.00 63.31 279 ALA A C 1
ATOM 2128 O O . ALA A 1 279 ? 24.039 3.026 -33.105 1.00 63.31 279 ALA A O 1
ATOM 2129 N N . ALA A 1 280 ? 26.231 2.726 -33.512 1.00 69.94 280 ALA A N 1
ATOM 2130 C CA . ALA A 1 280 ? 26.314 3.804 -34.484 1.00 69.94 280 ALA A CA 1
ATOM 2131 C C . ALA A 1 280 ? 25.429 3.488 -35.700 1.00 69.94 280 ALA A C 1
ATOM 2133 O O . ALA A 1 280 ? 25.346 2.342 -36.147 1.00 69.94 280 ALA A O 1
ATOM 2134 N N . PHE A 1 281 ? 24.789 4.516 -36.256 1.00 76.38 281 PHE A N 1
ATOM 2135 C CA . PHE A 1 281 ? 24.173 4.400 -37.570 1.00 76.38 281 PHE A CA 1
ATOM 2136 C C . PHE A 1 281 ? 25.255 4.059 -38.603 1.00 76.38 281 PHE A C 1
ATOM 2138 O O . PHE A 1 281 ? 26.307 4.695 -38.654 1.00 76.38 281 PHE A O 1
ATOM 2145 N N . THR A 1 282 ? 24.986 3.058 -39.433 1.00 80.56 282 THR A N 1
ATOM 2146 C CA . THR A 1 282 ? 25.843 2.655 -40.555 1.00 80.56 282 THR A CA 1
ATOM 2147 C C . THR A 1 282 ? 25.162 2.998 -41.867 1.00 80.56 282 THR A C 1
ATOM 2149 O O . THR A 1 282 ? 23.938 3.077 -41.924 1.00 80.56 282 THR A O 1
ATOM 2152 N N . THR A 1 283 ? 25.921 3.218 -42.936 1.00 85.88 283 THR A N 1
ATOM 2153 C CA . THR A 1 283 ? 25.326 3.440 -44.259 1.00 85.88 283 THR A CA 1
ATOM 2154 C C . THR A 1 283 ? 24.552 2.195 -44.708 1.00 85.88 283 THR A C 1
ATOM 2156 O O . THR A 1 283 ? 24.936 1.060 -44.418 1.00 85.88 283 THR A O 1
ATOM 2159 N N . CYS A 1 284 ? 23.446 2.378 -45.434 1.00 84.88 284 CYS A N 1
ATOM 2160 C CA . CYS A 1 284 ? 22.627 1.240 -45.880 1.00 84.88 284 CYS A CA 1
ATOM 2161 C C . CYS A 1 284 ? 23.269 0.443 -47.035 1.00 84.88 284 CYS A C 1
ATOM 2163 O O . CYS A 1 284 ? 22.774 -0.621 -47.405 1.00 84.88 284 CYS A O 1
ATOM 2165 N N . GLY A 1 285 ? 24.392 0.924 -47.584 1.00 78.56 285 GLY A N 1
ATOM 2166 C CA . GLY A 1 285 ? 25.207 0.219 -48.573 1.00 78.56 285 GLY A CA 1
ATOM 2167 C C . GLY A 1 285 ? 26.126 -0.812 -47.917 1.00 78.56 285 GLY A C 1
ATOM 2168 O O . GLY A 1 285 ? 27.269 -0.502 -47.600 1.00 78.56 285 GLY A O 1
ATOM 2169 N N . GLY A 1 286 ? 25.633 -2.033 -47.706 1.00 77.00 286 GLY A N 1
ATOM 2170 C CA . GLY A 1 286 ? 26.422 -3.152 -47.172 1.00 77.00 286 GLY A CA 1
ATOM 2171 C C . GLY A 1 286 ? 25.566 -4.196 -46.448 1.00 77.00 286 GLY A C 1
ATOM 2172 O O . GLY A 1 286 ? 24.336 -4.115 -46.508 1.00 77.00 286 GLY A O 1
ATOM 2173 N N . PRO A 1 287 ? 26.162 -5.162 -45.735 1.00 73.94 287 PRO A N 1
ATOM 2174 C CA . PRO A 1 287 ? 25.461 -5.945 -44.718 1.00 73.94 287 PRO A CA 1
ATOM 2175 C C . PRO A 1 287 ? 25.227 -5.103 -43.446 1.00 73.94 287 PRO A C 1
ATOM 2177 O O . PRO A 1 287 ? 26.041 -4.223 -43.146 1.00 73.94 287 PRO A O 1
ATOM 2180 N N . PRO A 1 288 ? 24.112 -5.300 -42.717 1.00 70.56 288 PRO A N 1
ATOM 2181 C CA . PRO A 1 288 ? 23.869 -4.591 -41.464 1.00 70.56 288 PRO A CA 1
ATOM 2182 C C . PRO A 1 288 ? 24.967 -4.920 -40.453 1.00 70.56 288 PRO A C 1
ATOM 2184 O O . PRO A 1 288 ? 25.400 -6.069 -40.349 1.00 70.56 288 PRO A O 1
ATOM 2187 N N . ALA A 1 289 ? 25.425 -3.909 -39.711 1.00 72.44 289 ALA A N 1
ATOM 2188 C CA . ALA A 1 289 ? 26.293 -4.166 -38.571 1.00 72.44 289 ALA A CA 1
ATOM 2189 C C . ALA A 1 289 ? 25.530 -5.024 -37.550 1.00 72.44 289 ALA A C 1
ATOM 2191 O O . ALA A 1 289 ? 24.321 -4.813 -37.372 1.00 72.44 289 ALA A O 1
ATOM 2192 N N . PRO A 1 290 ? 26.200 -5.982 -36.886 1.00 71.06 290 PRO A N 1
ATOM 2193 C CA . PRO A 1 290 ? 25.572 -6.700 -35.793 1.00 71.06 290 PRO A CA 1
ATOM 2194 C C . PRO A 1 290 ? 25.140 -5.691 -34.722 1.00 71.06 290 PRO A C 1
ATOM 2196 O O . PRO A 1 290 ? 25.809 -4.664 -34.541 1.00 71.06 290 PRO A O 1
ATOM 2199 N N . PRO A 1 291 ? 24.026 -5.947 -34.023 1.00 68.19 291 PRO A N 1
ATOM 2200 C CA . PRO A 1 291 ? 23.653 -5.105 -32.906 1.00 68.19 291 PRO A CA 1
ATOM 2201 C C . PRO A 1 291 ? 24.782 -5.095 -31.874 1.00 68.19 291 PRO A C 1
ATOM 2203 O O . PRO A 1 291 ? 25.466 -6.101 -31.668 1.00 68.19 291 PRO A O 1
ATOM 2206 N N . ALA A 1 292 ? 24.990 -3.945 -31.235 1.00 70.94 292 ALA A N 1
ATOM 2207 C CA . ALA A 1 292 ? 25.915 -3.876 -30.117 1.00 70.94 292 ALA A CA 1
ATOM 2208 C C . ALA A 1 292 ? 25.359 -4.764 -28.997 1.00 70.94 292 ALA A C 1
ATOM 2210 O O . ALA A 1 292 ? 24.254 -4.528 -28.510 1.00 70.94 292 ALA A O 1
ATOM 2211 N N . ALA A 1 293 ? 26.103 -5.811 -28.643 1.00 65.50 293 ALA A N 1
ATOM 2212 C CA . ALA A 1 293 ? 25.739 -6.656 -27.520 1.00 65.50 293 ALA A CA 1
ATOM 2213 C C . ALA A 1 293 ? 25.884 -5.848 -26.220 1.00 65.50 293 ALA A C 1
ATOM 2215 O O . ALA A 1 293 ? 26.828 -5.054 -26.107 1.00 65.50 293 ALA A O 1
ATOM 2216 N N . PRO A 1 294 ? 24.994 -6.045 -25.236 1.00 66.44 294 PRO A N 1
ATOM 2217 C CA . PRO A 1 294 ? 25.227 -5.516 -23.904 1.00 66.44 294 PRO A CA 1
ATOM 2218 C C . PRO A 1 294 ? 26.550 -6.046 -23.354 1.00 66.44 294 PRO A C 1
ATOM 2220 O O . PRO A 1 294 ? 26.959 -7.170 -23.653 1.00 66.44 294 PRO A O 1
ATOM 2223 N N . ALA A 1 295 ? 27.215 -5.241 -22.524 1.00 68.50 295 ALA A N 1
ATOM 2224 C CA . ALA A 1 295 ? 28.475 -5.646 -21.901 1.00 68.50 295 ALA A CA 1
ATOM 2225 C C . ALA A 1 295 ? 28.298 -6.910 -21.036 1.00 68.50 295 ALA A C 1
ATOM 2227 O O . ALA A 1 295 ? 29.178 -7.769 -21.003 1.00 68.50 295 ALA A O 1
ATOM 2228 N N . SER A 1 296 ? 27.152 -7.026 -20.357 1.00 72.44 296 SER A N 1
ATOM 2229 C CA . SER A 1 296 ? 26.680 -8.222 -19.653 1.00 72.44 296 SER A CA 1
ATOM 2230 C C . SER A 1 296 ? 25.214 -8.050 -19.234 1.00 72.44 296 SER A C 1
ATOM 2232 O O . SER A 1 296 ? 24.716 -6.927 -19.167 1.00 72.44 296 SER A O 1
ATOM 2234 N N . ILE A 1 297 ? 24.530 -9.144 -18.881 1.00 66.38 297 ILE A N 1
ATOM 2235 C CA . ILE A 1 297 ? 23.174 -9.077 -18.301 1.00 66.38 297 ILE A CA 1
ATOM 2236 C C . ILE A 1 297 ? 23.188 -8.319 -16.964 1.00 66.38 297 ILE A C 1
ATOM 2238 O O . ILE A 1 297 ? 22.310 -7.502 -16.715 1.00 66.38 297 ILE A O 1
ATOM 2242 N N . ALA A 1 298 ? 24.225 -8.507 -16.144 1.00 70.75 298 ALA A N 1
ATOM 2243 C CA . ALA A 1 298 ? 24.392 -7.770 -14.890 1.00 70.75 298 ALA A CA 1
ATOM 2244 C C . ALA A 1 298 ? 24.575 -6.254 -15.100 1.00 70.75 298 ALA A C 1
ATOM 2246 O O . ALA A 1 298 ? 24.212 -5.472 -14.233 1.00 70.75 298 ALA A O 1
ATOM 2247 N N . ALA A 1 299 ? 25.109 -5.820 -16.249 1.00 74.81 299 ALA A N 1
ATOM 2248 C CA . ALA A 1 299 ? 25.154 -4.400 -16.597 1.00 74.81 299 ALA A CA 1
ATOM 2249 C C . ALA A 1 299 ? 23.770 -3.861 -16.992 1.00 74.81 299 ALA A C 1
ATOM 2251 O O . ALA A 1 299 ? 23.471 -2.707 -16.721 1.00 74.81 299 ALA A O 1
ATOM 2252 N N . CYS A 1 300 ? 22.922 -4.696 -17.603 1.00 70.19 300 CYS A N 1
ATOM 2253 C CA . CYS A 1 300 ? 21.536 -4.347 -17.934 1.00 70.19 300 CYS A CA 1
ATOM 2254 C C . CYS A 1 300 ? 20.661 -4.258 -16.678 1.00 70.19 300 CYS A C 1
ATOM 2256 O O . CYS A 1 300 ? 19.721 -3.472 -16.643 1.00 70.19 300 CYS A O 1
ATOM 2258 N N . TYR A 1 301 ? 20.967 -5.079 -15.672 1.00 73.25 301 TYR A N 1
ATOM 2259 C CA . TYR A 1 301 ? 20.208 -5.215 -14.435 1.00 73.25 301 TYR A CA 1
ATOM 2260 C C . TYR A 1 301 ? 21.148 -5.209 -13.220 1.00 73.25 301 TYR A C 1
ATOM 2262 O O . TYR A 1 301 ? 21.473 -6.271 -12.678 1.00 73.25 301 TYR A O 1
ATOM 2270 N N . PRO A 1 302 ? 21.623 -4.030 -12.791 1.00 74.94 302 PRO A N 1
ATOM 2271 C CA . PRO A 1 302 ? 22.609 -3.915 -11.718 1.00 74.94 302 PRO A CA 1
ATOM 2272 C C . PRO A 1 302 ? 22.079 -4.316 -10.335 1.00 74.94 302 PRO A C 1
ATOM 2274 O O . PRO A 1 302 ? 22.882 -4.484 -9.422 1.00 74.94 302 PRO A O 1
ATOM 2277 N N . VAL A 1 303 ? 20.763 -4.499 -10.192 1.00 79.19 303 VAL A N 1
ATOM 2278 C CA . VAL A 1 303 ? 20.047 -4.738 -8.934 1.00 79.19 303 VAL A CA 1
ATOM 2279 C C . VAL A 1 303 ? 20.284 -3.620 -7.907 1.00 79.19 303 VAL A C 1
ATOM 2281 O O . VAL A 1 303 ? 21.298 -3.583 -7.211 1.00 79.19 303 VAL A O 1
ATOM 2284 N N . ASP A 1 304 ? 19.317 -2.717 -7.755 1.00 81.94 304 ASP A N 1
ATOM 2285 C CA . ASP A 1 304 ? 19.345 -1.700 -6.705 1.00 81.94 304 ASP A CA 1
ATOM 2286 C C . ASP A 1 304 ? 18.855 -2.277 -5.370 1.00 81.94 304 ASP A C 1
ATOM 2288 O O . ASP A 1 304 ? 17.661 -2.446 -5.113 1.00 81.94 304 ASP A O 1
ATOM 2292 N N . ARG A 1 305 ? 19.814 -2.565 -4.489 1.00 84.75 305 ARG A N 1
ATOM 2293 C CA . ARG A 1 305 ? 19.564 -3.063 -3.132 1.00 84.75 305 ARG A CA 1
ATOM 2294 C C . ARG A 1 305 ? 19.343 -1.970 -2.091 1.00 84.75 305 ARG A C 1
ATOM 2296 O O . ARG A 1 305 ? 19.045 -2.299 -0.945 1.00 84.75 305 ARG A O 1
ATOM 2303 N N . SER A 1 306 ? 19.478 -0.694 -2.448 1.00 89.50 306 SER A N 1
ATOM 2304 C CA . SER A 1 306 ? 19.489 0.406 -1.476 1.00 89.50 306 SER A CA 1
ATOM 2305 C C . SER A 1 306 ? 18.233 0.441 -0.602 1.00 89.50 306 SER A C 1
ATOM 2307 O O . SER A 1 306 ? 18.328 0.670 0.603 1.00 89.50 306 SER A O 1
ATOM 2309 N N . ALA A 1 307 ? 17.066 0.151 -1.184 1.00 90.44 307 ALA A N 1
ATOM 2310 C CA . ALA A 1 307 ? 15.812 0.044 -0.449 1.00 90.44 307 ALA A CA 1
ATOM 2311 C C . ALA A 1 307 ? 15.811 -1.152 0.514 1.00 90.44 307 ALA A C 1
ATOM 2313 O O . ALA A 1 307 ? 15.475 -0.980 1.681 1.00 90.44 307 ALA A O 1
ATOM 2314 N N . ILE A 1 308 ? 16.234 -2.339 0.061 1.00 88.69 308 ILE A N 1
ATOM 2315 C CA . ILE A 1 308 ? 16.305 -3.549 0.899 1.00 88.69 308 ILE A CA 1
ATOM 2316 C C . ILE A 1 308 ? 17.205 -3.289 2.105 1.00 88.69 308 ILE A C 1
ATOM 2318 O O . ILE A 1 308 ? 16.772 -3.460 3.241 1.00 88.69 308 ILE A O 1
ATOM 2322 N N . ASP A 1 309 ? 18.427 -2.814 1.868 1.00 90.94 309 ASP A N 1
ATOM 2323 C CA . ASP A 1 309 ? 19.410 -2.604 2.929 1.00 90.94 309 ASP A CA 1
ATOM 2324 C C . ASP A 1 309 ? 18.956 -1.498 3.910 1.00 90.94 309 ASP A C 1
ATOM 2326 O O . ASP A 1 309 ? 19.227 -1.570 5.111 1.00 90.94 309 ASP A O 1
ATOM 2330 N N . ALA A 1 310 ? 18.221 -0.486 3.429 1.00 94.50 310 ALA A N 1
ATOM 2331 C CA . ALA A 1 310 ? 17.650 0.559 4.277 1.00 94.50 310 ALA A CA 1
ATOM 2332 C C . ALA A 1 310 ? 16.468 0.071 5.132 1.00 94.50 310 ALA A C 1
ATOM 2334 O O . ALA A 1 310 ? 16.319 0.525 6.270 1.00 94.50 310 ALA A O 1
ATOM 2335 N N . LEU A 1 311 ? 15.619 -0.811 4.602 1.00 92.75 311 LEU A N 1
ATOM 2336 C CA . LEU A 1 311 ? 14.466 -1.368 5.318 1.00 92.75 311 LEU A CA 1
ATOM 2337 C C . LEU A 1 311 ? 14.905 -2.419 6.339 1.00 92.75 311 LEU A C 1
ATOM 2339 O O . LEU A 1 311 ? 14.468 -2.368 7.483 1.00 92.75 311 LEU A O 1
ATOM 2343 N N . GLU A 1 312 ? 15.822 -3.305 5.946 1.00 93.25 312 GLU A N 1
ATOM 2344 C CA . GLU A 1 312 ? 16.322 -4.413 6.767 1.00 93.25 312 GLU A CA 1
ATOM 2345 C C . GLU A 1 312 ? 17.224 -3.955 7.920 1.00 93.25 312 GLU A C 1
ATOM 2347 O O . GLU A 1 312 ? 17.569 -4.739 8.801 1.00 93.25 312 GLU A O 1
ATOM 2352 N N . GLN A 1 313 ? 17.619 -2.679 7.969 1.00 93.56 313 GLN A N 1
ATOM 2353 C CA . GLN A 1 313 ? 18.495 -2.170 9.018 1.00 93.56 313 GLN A CA 1
ATOM 2354 C C . GLN A 1 313 ? 18.000 -2.568 10.425 1.00 93.56 313 GLN A C 1
ATOM 2356 O O . GLN A 1 313 ? 16.992 -2.072 10.933 1.00 93.56 313 GLN A O 1
ATOM 2361 N N . GLY A 1 314 ? 18.784 -3.431 11.078 1.00 91.81 314 GLY A N 1
ATOM 2362 C CA . GLY A 1 314 ? 18.491 -3.982 12.399 1.00 91.81 314 GLY A CA 1
ATOM 2363 C C . GLY A 1 314 ? 17.452 -5.108 12.420 1.00 91.81 314 GLY A C 1
ATOM 2364 O O . GLY A 1 314 ? 16.807 -5.254 13.451 1.00 91.81 314 GLY A O 1
ATOM 2365 N N . GLY A 1 315 ? 17.311 -5.877 11.334 1.00 91.75 315 GLY A N 1
ATOM 2366 C CA . GLY A 1 315 ? 16.458 -7.067 11.254 1.00 91.75 315 GLY A CA 1
ATOM 2367 C C . GLY A 1 315 ? 14.973 -6.752 11.103 1.00 91.75 315 GLY A C 1
ATOM 2368 O O . GLY A 1 315 ? 14.155 -7.437 11.701 1.00 91.75 315 GLY A O 1
ATOM 2369 N N . ARG A 1 316 ? 14.633 -5.664 10.401 1.00 94.44 316 ARG A N 1
ATOM 2370 C CA . ARG A 1 316 ? 13.261 -5.126 10.308 1.00 94.44 316 ARG A CA 1
ATOM 2371 C C . ARG A 1 316 ? 12.545 -5.511 9.013 1.00 94.44 316 ARG A C 1
ATOM 2373 O O . ARG A 1 316 ? 11.601 -4.832 8.611 1.00 94.44 316 ARG A O 1
ATOM 2380 N N . LEU A 1 317 ? 13.014 -6.532 8.304 1.00 91.06 317 LEU A N 1
ATOM 2381 C CA . LEU A 1 317 ? 12.367 -7.072 7.115 1.00 91.06 317 LEU A CA 1
ATOM 2382 C C . LEU A 1 317 ? 12.197 -8.588 7.275 1.00 91.06 317 LEU A C 1
ATOM 2384 O O . LEU A 1 317 ? 13.026 -9.370 6.815 1.00 91.06 317 LEU A O 1
ATOM 2388 N N . ASP A 1 318 ? 11.089 -9.011 7.893 1.00 85.81 318 ASP A N 1
ATOM 2389 C CA . ASP A 1 318 ? 10.817 -10.438 8.130 1.00 85.81 318 ASP A CA 1
ATOM 2390 C C . ASP A 1 318 ? 10.638 -11.235 6.830 1.00 85.81 318 ASP A C 1
ATOM 2392 O O . ASP A 1 318 ? 10.889 -12.442 6.783 1.00 85.81 318 ASP A O 1
ATOM 2396 N N . VAL A 1 319 ? 10.148 -10.568 5.780 1.00 85.88 319 VAL A N 1
ATOM 2397 C CA . VAL A 1 319 ? 9.809 -11.163 4.484 1.00 85.88 319 VAL A CA 1
ATOM 2398 C C . VAL A 1 319 ? 10.276 -10.246 3.359 1.00 85.88 319 VAL A C 1
ATOM 2400 O O . VAL A 1 319 ? 9.980 -9.053 3.348 1.00 85.88 319 VAL A O 1
ATOM 2403 N N . LEU A 1 320 ? 10.940 -10.820 2.354 1.00 82.06 320 LEU A N 1
ATOM 2404 C CA . LEU A 1 320 ? 11.168 -10.145 1.078 1.00 82.06 320 LEU A CA 1
ATOM 2405 C C . LEU A 1 320 ? 9.925 -10.310 0.190 1.00 82.06 320 LEU A C 1
ATOM 2407 O O . LEU A 1 320 ? 9.722 -11.370 -0.400 1.00 82.06 320 LEU A O 1
ATOM 2411 N N . ALA A 1 321 ? 9.095 -9.269 0.099 1.00 85.00 321 ALA A N 1
ATOM 2412 C CA . ALA A 1 321 ? 7.874 -9.273 -0.709 1.00 85.00 321 ALA A CA 1
ATOM 2413 C C . ALA A 1 321 ? 8.038 -8.433 -1.983 1.00 85.00 321 ALA A C 1
ATOM 2415 O O . ALA A 1 321 ? 8.409 -7.260 -1.922 1.00 85.00 321 ALA A O 1
ATOM 2416 N N . LEU A 1 322 ? 7.730 -9.028 -3.138 1.00 82.56 322 LEU A N 1
ATOM 2417 C CA . LEU A 1 322 ? 7.959 -8.433 -4.454 1.00 82.56 322 LEU A CA 1
ATOM 2418 C C . LEU A 1 322 ? 6.639 -8.248 -5.209 1.00 82.56 322 LEU A C 1
ATOM 2420 O O . LEU A 1 322 ? 5.952 -9.223 -5.503 1.00 82.56 322 LEU A O 1
ATOM 2424 N N . SER A 1 323 ? 6.312 -7.004 -5.552 1.00 81.06 323 SER A N 1
ATOM 2425 C CA . SER A 1 323 ? 5.202 -6.657 -6.440 1.00 81.06 323 SER A CA 1
ATOM 2426 C C . SER A 1 323 ? 5.663 -6.683 -7.896 1.00 81.06 323 SER A C 1
ATOM 2428 O O . SER A 1 323 ? 6.699 -6.106 -8.249 1.00 81.06 323 SER A O 1
ATOM 2430 N N . PHE A 1 324 ? 4.867 -7.308 -8.759 1.00 73.38 324 PHE A N 1
ATOM 2431 C CA . PHE A 1 324 ? 5.118 -7.377 -10.193 1.00 73.38 324 PHE A CA 1
ATOM 2432 C C . PHE A 1 324 ? 3.803 -7.254 -10.969 1.00 73.38 324 PHE A C 1
ATOM 2434 O O . PHE A 1 324 ? 2.900 -8.068 -10.786 1.00 73.38 324 PHE A O 1
ATOM 2441 N N . TYR A 1 325 ? 3.719 -6.247 -11.845 1.00 68.25 325 TYR A N 1
ATOM 2442 C CA . TYR A 1 325 ? 2.575 -6.023 -12.730 1.00 68.25 325 TYR A CA 1
ATOM 2443 C C . TYR A 1 325 ? 2.999 -6.284 -14.178 1.00 68.25 325 TYR A C 1
ATOM 2445 O O . TYR A 1 325 ? 3.763 -5.497 -14.745 1.00 68.25 325 TYR A O 1
ATOM 2453 N N . PRO A 1 326 ? 2.532 -7.382 -14.786 1.00 52.34 326 PRO A N 1
ATOM 2454 C CA . PRO A 1 326 ? 2.913 -7.757 -16.147 1.00 52.34 326 PRO A CA 1
ATOM 2455 C C . PRO A 1 326 ? 2.402 -6.789 -17.230 1.00 52.34 326 PRO A C 1
ATOM 2457 O O . PRO A 1 326 ? 2.894 -6.834 -18.352 1.00 52.34 326 PRO A O 1
ATOM 2460 N N . ASP A 1 327 ? 1.492 -5.866 -16.907 1.00 39.22 327 ASP A N 1
ATOM 2461 C CA . ASP A 1 327 ? 0.881 -4.931 -17.865 1.00 39.22 327 ASP A CA 1
ATOM 2462 C C . ASP A 1 327 ? 1.878 -3.910 -18.456 1.00 39.22 327 ASP A C 1
ATOM 2464 O O . ASP A 1 327 ? 1.612 -3.299 -19.490 1.00 39.22 327 ASP A O 1
ATOM 2468 N N . GLY A 1 328 ? 3.047 -3.739 -17.824 1.00 37.25 328 GLY A N 1
ATOM 2469 C CA . GLY A 1 328 ? 4.161 -2.940 -18.350 1.00 37.25 328 GLY A CA 1
ATOM 2470 C C . GLY A 1 328 ? 5.061 -3.683 -19.344 1.00 37.25 328 GLY A C 1
ATOM 2471 O O . GLY A 1 328 ? 5.964 -3.076 -19.920 1.00 37.25 328 GLY A O 1
ATOM 2472 N N . LEU A 1 329 ? 4.840 -4.983 -19.548 1.00 37.09 329 LEU A N 1
ATOM 2473 C CA . LEU A 1 329 ? 5.548 -5.782 -20.538 1.00 37.09 329 LEU A CA 1
ATOM 2474 C C . LEU A 1 329 ? 4.700 -5.827 -21.807 1.00 37.09 329 LEU A C 1
ATOM 2476 O O . LEU A 1 329 ? 3.842 -6.695 -21.971 1.00 37.09 329 LEU A O 1
ATOM 2480 N N . GLU A 1 330 ? 4.946 -4.899 -22.735 1.00 35.91 330 GLU A N 1
ATOM 2481 C CA . GLU A 1 330 ? 4.556 -5.114 -24.128 1.00 35.91 330 GLU A CA 1
ATOM 2482 C C . GLU A 1 330 ? 5.216 -6.417 -24.603 1.00 35.91 330 GLU A C 1
ATOM 2484 O O . GLU A 1 330 ? 6.356 -6.424 -25.062 1.00 35.91 330 GLU A O 1
ATOM 2489 N N . MET A 1 331 ? 4.501 -7.541 -24.506 1.00 35.84 331 MET A N 1
ATOM 2490 C CA . MET A 1 331 ? 4.903 -8.810 -25.104 1.00 35.84 331 MET A CA 1
ATOM 2491 C C . MET A 1 331 ? 4.748 -8.713 -26.625 1.00 35.84 331 MET A C 1
ATOM 2493 O O . MET A 1 331 ? 3.879 -9.342 -27.234 1.00 35.84 331 MET A O 1
ATOM 2497 N N . ARG A 1 332 ? 5.584 -7.905 -27.282 1.00 35.12 332 ARG A N 1
ATOM 2498 C CA . ARG A 1 332 ? 5.746 -7.997 -28.729 1.00 35.12 332 ARG A CA 1
ATOM 2499 C C . ARG A 1 332 ? 6.657 -9.175 -29.016 1.00 35.12 332 ARG A C 1
ATOM 2501 O O . ARG A 1 332 ? 7.871 -9.040 -29.049 1.00 35.12 332 ARG A O 1
ATOM 2508 N N . ARG A 1 333 ? 6.057 -10.305 -29.403 1.00 35.97 333 ARG A N 1
ATOM 2509 C CA . ARG A 1 333 ? 6.737 -11.197 -30.350 1.00 35.97 333 ARG A CA 1
ATOM 2510 C C . ARG A 1 333 ? 7.036 -10.385 -31.608 1.00 35.97 333 ARG A C 1
ATOM 2512 O O . ARG A 1 333 ? 6.163 -10.221 -32.462 1.00 35.97 333 ARG A O 1
ATOM 2519 N N . VAL A 1 334 ? 8.260 -9.887 -31.747 1.00 40.53 334 VAL A N 1
ATOM 2520 C CA . VAL A 1 334 ? 8.761 -9.482 -33.058 1.00 40.53 334 VAL A CA 1
ATOM 2521 C C . VAL A 1 334 ? 9.106 -10.775 -33.779 1.00 40.53 334 VAL A C 1
ATOM 2523 O O . VAL A 1 334 ? 10.145 -11.391 -33.564 1.00 40.53 334 VAL A O 1
ATOM 2526 N N . ALA A 1 335 ? 8.157 -11.255 -34.576 1.00 42.03 335 ALA A N 1
ATOM 2527 C CA . ALA A 1 335 ? 8.383 -12.387 -35.450 1.00 42.03 335 ALA A CA 1
ATOM 2528 C C . ALA A 1 335 ? 9.549 -12.068 -36.405 1.00 42.03 335 ALA A C 1
ATOM 2530 O O . ALA A 1 335 ? 9.447 -11.180 -37.244 1.00 42.03 335 ALA A O 1
ATOM 2531 N N . SER A 1 336 ? 10.634 -12.833 -36.272 1.00 43.59 336 SER A N 1
ATOM 2532 C CA . SER A 1 336 ? 11.621 -13.185 -37.309 1.00 43.59 336 SER A CA 1
ATOM 2533 C C . SER A 1 336 ? 12.424 -12.094 -38.031 1.00 43.59 336 SER A C 1
ATOM 2535 O O . SER A 1 336 ? 13.274 -12.452 -38.843 1.00 43.59 336 SER A O 1
ATOM 2537 N N . GLU A 1 337 ? 12.234 -10.806 -37.754 1.00 51.69 337 GLU A N 1
ATOM 2538 C CA . GLU A 1 337 ? 13.068 -9.745 -38.327 1.00 51.69 337 GLU A CA 1
ATOM 2539 C C . GLU A 1 337 ? 13.794 -8.995 -37.217 1.00 51.69 337 GLU A C 1
ATOM 2541 O O . GLU A 1 337 ? 13.171 -8.471 -36.297 1.00 51.69 337 GLU A O 1
ATOM 2546 N N . THR A 1 338 ? 15.125 -8.944 -37.300 1.00 57.28 338 THR A N 1
ATOM 2547 C CA . THR A 1 338 ? 15.930 -8.105 -36.415 1.00 57.28 338 THR A CA 1
ATOM 2548 C C . THR A 1 338 ? 15.449 -6.661 -36.576 1.00 57.28 338 THR A C 1
ATOM 2550 O O . THR A 1 338 ? 15.549 -6.127 -37.685 1.00 57.28 338 THR A O 1
ATOM 2553 N N . PRO A 1 339 ? 14.892 -6.020 -35.533 1.00 63.47 339 PRO A N 1
ATOM 2554 C CA . PRO A 1 339 ? 14.294 -4.707 -35.699 1.00 63.47 339 PRO A CA 1
ATOM 2555 C C . PRO A 1 339 ? 15.375 -3.699 -36.116 1.00 63.47 339 PRO A C 1
ATOM 2557 O O . PRO A 1 339 ? 16.391 -3.526 -35.446 1.00 63.47 339 PRO A O 1
ATOM 2560 N N . GLU A 1 340 ? 15.188 -3.059 -37.269 1.00 67.75 340 GLU A N 1
ATOM 2561 C CA . GLU A 1 340 ? 16.160 -2.143 -37.871 1.00 67.75 340 GLU A CA 1
ATOM 2562 C C . GLU A 1 340 ? 15.571 -0.725 -37.904 1.00 67.75 340 GLU A C 1
ATOM 2564 O O . GLU A 1 340 ? 14.531 -0.485 -38.518 1.00 67.75 340 GLU A O 1
ATOM 2569 N N . LEU A 1 341 ? 16.235 0.241 -37.266 1.00 70.31 341 LEU A N 1
ATOM 2570 C CA . LEU A 1 341 ? 15.911 1.658 -37.433 1.00 70.31 341 LEU A CA 1
ATOM 2571 C C . LEU A 1 341 ? 16.567 2.165 -38.715 1.00 70.31 341 LEU A C 1
ATOM 2573 O O . LEU A 1 341 ? 17.790 2.108 -38.840 1.00 70.31 341 LEU A O 1
ATOM 2577 N N . ARG A 1 342 ? 15.780 2.706 -39.647 1.00 77.06 342 ARG A N 1
ATOM 2578 C CA . ARG A 1 342 ? 16.273 3.294 -40.902 1.00 77.06 342 ARG A CA 1
ATOM 2579 C C . ARG A 1 342 ? 16.062 4.803 -40.912 1.00 77.06 342 ARG A C 1
ATOM 2581 O O . ARG A 1 342 ? 14.991 5.294 -40.574 1.00 77.06 342 ARG A O 1
ATOM 2588 N N . ALA A 1 343 ? 17.099 5.527 -41.303 1.00 77.06 343 ALA A N 1
ATOM 2589 C CA . ALA A 1 343 ? 17.092 6.960 -41.525 1.00 77.06 343 ALA A CA 1
ATOM 2590 C C . ALA A 1 343 ? 16.973 7.241 -43.027 1.00 77.06 343 ALA A C 1
ATOM 2592 O O . ALA A 1 343 ? 17.731 6.701 -43.837 1.00 77.06 343 ALA A O 1
ATOM 2593 N N . PHE A 1 344 ? 16.042 8.119 -43.377 1.00 80.12 344 PHE A N 1
ATOM 2594 C CA . PHE A 1 344 ? 15.773 8.570 -44.741 1.00 80.12 344 PHE A CA 1
ATOM 2595 C C . PHE A 1 344 ? 16.056 10.068 -44.848 1.00 80.12 344 PHE A C 1
ATOM 2597 O O . PHE A 1 344 ? 16.203 10.756 -43.834 1.00 80.12 344 PHE A O 1
ATOM 2604 N N . SER A 1 345 ? 16.120 10.594 -46.070 1.00 76.62 345 SER A N 1
ATOM 2605 C CA . SER A 1 345 ? 16.086 12.044 -46.245 1.00 76.62 345 SER A CA 1
ATOM 2606 C C . SER A 1 345 ? 14.733 12.580 -45.749 1.00 76.62 345 SER A C 1
ATOM 2608 O O . SER A 1 345 ? 13.718 11.886 -45.822 1.00 76.62 345 SER A O 1
ATOM 2610 N N . VAL A 1 346 ? 14.691 13.823 -45.258 1.00 69.81 346 VAL A N 1
ATOM 2611 C CA . VAL A 1 346 ? 13.428 14.447 -44.809 1.00 69.81 346 VAL A CA 1
ATOM 2612 C C . VAL A 1 346 ? 12.398 14.505 -45.945 1.00 69.81 346 VAL A C 1
ATOM 2614 O O . VAL A 1 346 ? 11.205 14.366 -45.694 1.00 69.81 346 VAL A O 1
ATOM 2617 N N . ALA A 1 347 ? 12.854 14.651 -47.194 1.00 73.62 347 ALA A N 1
ATOM 2618 C CA . ALA A 1 347 ? 11.987 14.649 -48.371 1.00 73.62 347 ALA A CA 1
ATOM 2619 C C . ALA A 1 347 ? 11.338 13.276 -48.641 1.00 73.62 347 ALA A C 1
ATOM 2621 O O . ALA A 1 347 ? 10.285 13.217 -49.269 1.00 73.62 347 ALA A O 1
ATOM 2622 N N . ASP A 1 348 ? 11.927 12.194 -48.124 1.00 68.88 348 ASP A N 1
ATOM 2623 C CA . ASP A 1 348 ? 11.574 10.812 -48.455 1.00 68.88 348 ASP A CA 1
ATOM 2624 C C . ASP A 1 348 ? 10.961 10.016 -47.289 1.00 68.88 348 ASP A C 1
ATOM 2626 O O . ASP A 1 348 ? 10.603 8.848 -47.467 1.00 68.88 348 ASP A O 1
ATOM 2630 N N . TRP A 1 349 ? 10.824 10.626 -46.104 1.00 52.81 349 TRP A N 1
ATOM 2631 C CA . TRP A 1 349 ? 10.428 9.960 -44.850 1.00 52.81 349 TRP A CA 1
ATOM 2632 C C . TRP A 1 349 ? 9.126 9.142 -44.953 1.00 52.81 349 TRP A C 1
ATOM 2634 O O . TRP A 1 349 ? 9.043 8.055 -44.389 1.00 52.81 349 TRP A O 1
ATOM 2644 N N . ASN A 1 350 ? 8.141 9.610 -45.729 1.00 59.59 350 ASN A N 1
ATOM 2645 C CA . ASN A 1 350 ? 6.861 8.912 -45.934 1.00 59.59 350 ASN A CA 1
ATOM 2646 C C . ASN A 1 350 ? 6.765 8.159 -47.273 1.00 59.59 350 ASN A C 1
ATOM 2648 O O . ASN A 1 350 ? 5.773 7.478 -47.519 1.00 59.59 350 ASN A O 1
ATOM 2652 N N . ALA A 1 351 ? 7.757 8.300 -48.156 1.00 64.00 351 ALA A N 1
ATOM 2653 C CA . ALA A 1 351 ? 7.719 7.758 -49.517 1.00 64.00 351 ALA A CA 1
ATOM 2654 C C . ALA A 1 351 ? 8.476 6.427 -49.661 1.00 64.00 351 ALA A C 1
ATOM 2656 O O . ALA A 1 351 ? 8.510 5.858 -50.750 1.00 64.00 351 ALA A O 1
ATOM 2657 N N . GLY A 1 352 ? 9.100 5.937 -48.582 1.00 61.19 352 GLY A N 1
ATOM 2658 C CA . GLY A 1 352 ? 9.947 4.745 -48.632 1.00 61.19 352 GLY A CA 1
ATOM 2659 C C . GLY A 1 352 ? 11.194 4.952 -49.495 1.00 61.19 352 GLY A C 1
ATOM 2660 O O . GLY A 1 352 ? 11.612 4.029 -50.192 1.00 61.19 352 GLY A O 1
ATOM 2661 N N . GLY A 1 353 ? 11.754 6.169 -49.500 1.00 69.44 353 GLY A N 1
ATOM 2662 C CA . GLY A 1 353 ? 12.927 6.484 -50.316 1.00 69.44 353 GLY A CA 1
ATOM 2663 C C . GLY A 1 353 ? 14.196 5.754 -49.873 1.00 69.44 353 GLY A C 1
ATOM 2664 O O . GLY A 1 353 ? 14.191 4.881 -49.003 1.00 69.44 353 GLY A O 1
ATOM 2665 N N . ALA A 1 354 ? 15.319 6.094 -50.505 1.00 80.50 354 ALA A N 1
ATOM 2666 C CA . ALA A 1 354 ? 16.574 5.395 -50.265 1.00 80.50 354 ALA A CA 1
ATOM 2667 C C . ALA A 1 354 ? 17.027 5.553 -48.803 1.00 80.50 354 ALA A C 1
ATOM 2669 O O . ALA A 1 354 ? 17.209 6.661 -48.298 1.00 80.50 354 ALA A O 1
ATOM 2670 N N . CYS A 1 355 ? 17.229 4.419 -48.132 1.00 81.81 355 CYS A N 1
ATOM 2671 C CA . CYS A 1 355 ? 17.822 4.353 -46.802 1.00 81.81 355 CYS A CA 1
ATOM 2672 C C . CYS A 1 355 ? 19.214 5.005 -46.832 1.00 81.81 355 CYS A C 1
ATOM 2674 O O . CYS A 1 355 ? 20.092 4.569 -47.581 1.00 81.81 355 CYS A O 1
ATOM 2676 N N . LEU A 1 356 ? 19.413 6.049 -46.026 1.00 85.31 356 LEU A N 1
ATOM 2677 C CA . LEU A 1 356 ? 20.686 6.767 -45.915 1.00 85.31 356 LEU A CA 1
ATOM 2678 C C . LEU A 1 356 ? 21.579 6.126 -44.859 1.00 85.31 356 LEU A C 1
ATOM 2680 O O . LEU A 1 356 ? 22.766 5.883 -45.086 1.00 85.31 356 LEU A O 1
ATOM 2684 N N . ALA A 1 357 ? 20.983 5.822 -43.711 1.00 82.81 357 ALA A N 1
ATOM 2685 C CA . ALA A 1 357 ? 21.653 5.118 -42.641 1.00 82.81 357 ALA A CA 1
ATOM 2686 C C . ALA A 1 357 ? 20.699 4.159 -41.939 1.00 82.81 357 ALA A C 1
ATOM 2688 O O . ALA A 1 357 ? 19.485 4.342 -41.955 1.00 82.81 357 ALA A O 1
ATOM 2689 N N . ARG A 1 358 ? 21.251 3.135 -41.307 1.00 80.88 358 ARG A N 1
ATOM 2690 C CA . ARG A 1 358 ? 20.502 2.151 -40.543 1.00 80.88 358 ARG A CA 1
ATOM 2691 C C . ARG A 1 358 ? 21.201 1.784 -39.253 1.00 80.88 358 ARG A C 1
ATOM 2693 O O . ARG A 1 358 ? 22.425 1.883 -39.139 1.00 80.88 358 ARG A O 1
ATOM 2700 N N . ARG A 1 359 ? 20.414 1.291 -38.311 1.00 75.31 359 ARG A N 1
ATOM 2701 C CA . ARG A 1 359 ? 20.868 0.729 -37.050 1.00 75.31 359 ARG A CA 1
ATOM 2702 C C . ARG A 1 359 ? 20.090 -0.550 -36.779 1.00 75.31 359 ARG A C 1
ATOM 2704 O O . ARG A 1 359 ? 18.874 -0.511 -36.628 1.00 75.31 359 ARG A O 1
ATOM 2711 N N . THR A 1 360 ? 20.809 -1.655 -36.665 1.00 73.19 360 THR A N 1
ATOM 2712 C CA . THR A 1 360 ? 20.270 -2.912 -36.147 1.00 73.19 360 THR A CA 1
ATOM 2713 C C . THR A 1 360 ? 20.079 -2.764 -34.643 1.00 73.19 360 THR A C 1
ATOM 2715 O O . THR A 1 360 ? 21.025 -2.416 -33.929 1.00 73.19 360 THR A O 1
ATOM 2718 N N . LEU A 1 361 ? 18.863 -2.974 -34.156 1.00 63.03 361 LEU A N 1
ATOM 2719 C CA . LEU A 1 361 ? 18.607 -3.073 -32.727 1.00 63.03 361 LEU A CA 1
ATOM 2720 C C . LEU A 1 361 ? 18.976 -4.485 -32.270 1.00 63.03 361 LEU A C 1
ATOM 2722 O O . LEU A 1 361 ? 18.789 -5.452 -33.011 1.00 63.03 361 LEU A O 1
ATOM 2726 N N . ALA A 1 362 ? 19.549 -4.598 -31.070 1.00 63.00 362 ALA A N 1
ATOM 2727 C CA . ALA A 1 362 ? 19.646 -5.902 -30.425 1.00 63.00 362 ALA A CA 1
ATOM 2728 C C . ALA A 1 362 ? 18.229 -6.460 -30.282 1.00 63.00 362 ALA A C 1
ATOM 2730 O O . ALA A 1 362 ? 17.289 -5.674 -30.118 1.00 63.00 362 ALA A O 1
ATOM 2731 N N . GLU A 1 363 ? 18.073 -7.787 -30.347 1.00 57.88 363 GLU A N 1
ATOM 2732 C CA . GLU A 1 363 ? 16.841 -8.376 -29.828 1.00 57.88 363 GLU A CA 1
ATOM 2733 C C . GLU A 1 363 ? 16.630 -7.792 -28.429 1.00 57.88 363 GLU A C 1
ATOM 2735 O O . GLU A 1 363 ? 17.604 -7.713 -27.663 1.00 57.88 363 GLU A O 1
ATOM 2740 N N . PRO A 1 364 ? 15.426 -7.282 -28.119 1.00 52.34 364 PRO A N 1
ATOM 2741 C CA . PRO A 1 364 ? 15.151 -6.902 -26.752 1.00 52.34 364 PRO A CA 1
ATOM 2742 C C . PRO A 1 364 ? 15.521 -8.108 -25.890 1.00 52.34 364 PRO A C 1
ATOM 2744 O O . PRO A 1 364 ? 15.132 -9.239 -26.191 1.00 52.34 364 PRO A O 1
ATOM 2747 N N . ILE A 1 365 ? 16.322 -7.884 -24.845 1.00 51.03 365 ILE A N 1
ATOM 2748 C CA . ILE A 1 365 ? 16.342 -8.830 -23.735 1.00 51.03 365 ILE A CA 1
ATOM 2749 C C . ILE A 1 365 ? 14.970 -8.641 -23.098 1.00 51.03 365 ILE A C 1
ATOM 2751 O O . ILE A 1 365 ? 14.819 -7.851 -22.168 1.00 51.03 365 ILE A O 1
ATOM 2755 N N . ASP A 1 366 ? 13.959 -9.261 -23.713 1.00 45.94 366 ASP A N 1
ATOM 2756 C CA . ASP A 1 366 ? 12.587 -9.207 -23.247 1.00 45.94 366 ASP A CA 1
ATOM 2757 C C . ASP A 1 366 ? 12.617 -9.669 -21.793 1.00 45.94 366 ASP A C 1
ATOM 2759 O O . ASP A 1 366 ? 13.228 -10.705 -21.502 1.00 45.94 366 ASP A O 1
ATOM 2763 N N . PRO A 1 367 ? 12.008 -8.924 -20.863 1.00 44.09 367 PRO A N 1
ATOM 2764 C CA . PRO A 1 367 ? 11.858 -9.401 -19.510 1.00 44.09 367 PRO A CA 1
ATOM 2765 C C . PRO A 1 367 ? 10.669 -10.370 -19.491 1.00 44.09 367 PRO A C 1
ATOM 2767 O O . PRO A 1 367 ? 9.520 -9.942 -19.501 1.00 44.09 367 PRO A O 1
ATOM 2770 N N . PRO A 1 368 ? 10.893 -11.679 -19.350 1.00 51.09 368 PRO A N 1
ATOM 2771 C CA . PRO A 1 368 ? 10.511 -12.362 -18.143 1.00 51.09 368 PRO A CA 1
ATOM 2772 C C . PRO A 1 368 ? 11.661 -12.216 -17.146 1.00 51.09 368 PRO A C 1
ATOM 2774 O O . PRO A 1 368 ? 12.768 -11.804 -17.499 1.00 51.09 368 PRO A O 1
ATOM 2777 N N . LEU A 1 369 ? 11.425 -12.548 -15.884 1.00 54.94 369 LEU A N 1
ATOM 2778 C CA . LEU A 1 369 ? 12.489 -12.658 -14.893 1.00 54.94 369 LEU A CA 1
ATOM 2779 C C . LEU A 1 369 ? 13.460 -13.733 -15.368 1.00 54.94 369 LEU A C 1
ATOM 2781 O O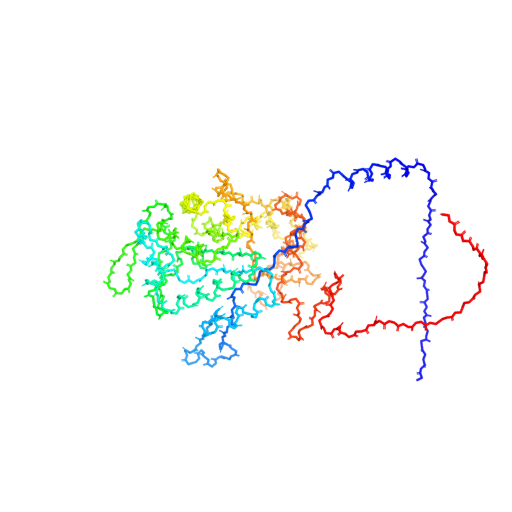 . LEU A 1 369 ? 13.257 -14.915 -15.118 1.00 54.94 369 LEU A O 1
ATOM 2785 N N . GLY A 1 370 ? 14.459 -13.362 -16.166 1.00 50.00 370 GLY A N 1
ATOM 2786 C CA . GLY A 1 370 ? 15.323 -14.322 -16.839 1.00 50.00 370 GLY A CA 1
ATOM 2787 C C . GLY A 1 370 ? 16.110 -15.143 -15.823 1.00 50.00 370 GLY A C 1
ATOM 2788 O O . GLY A 1 370 ? 16.192 -14.771 -14.650 1.00 50.00 370 GLY A O 1
ATOM 2789 N N . THR A 1 371 ? 16.697 -16.265 -16.259 1.00 49.56 371 THR A N 1
ATOM 2790 C CA . THR A 1 371 ? 17.515 -17.149 -15.392 1.00 49.56 371 THR A CA 1
ATOM 2791 C C . THR A 1 371 ? 18.607 -16.387 -14.657 1.00 49.56 371 THR A C 1
ATOM 2793 O O . THR A 1 371 ? 18.968 -16.751 -13.545 1.00 49.56 371 THR A O 1
ATOM 2796 N N . TRP A 1 372 ? 19.017 -15.248 -15.214 1.00 51.69 372 TRP A N 1
ATOM 2797 C CA . TRP A 1 372 ? 19.902 -14.282 -14.590 1.00 51.69 372 TRP A CA 1
ATOM 2798 C C . TRP A 1 372 ? 19.471 -13.841 -13.181 1.00 51.69 372 TRP A C 1
ATOM 2800 O O . TRP A 1 372 ? 20.340 -13.598 -12.355 1.00 51.69 372 TRP A O 1
ATOM 2810 N N . THR A 1 373 ? 18.171 -13.738 -12.880 1.00 50.16 373 THR A N 1
ATOM 2811 C CA . THR A 1 373 ? 17.683 -13.358 -11.538 1.00 50.16 373 THR A CA 1
ATOM 2812 C C . THR A 1 373 ? 17.983 -14.435 -10.499 1.00 50.16 373 THR A C 1
ATOM 2814 O O . THR A 1 373 ? 18.319 -14.113 -9.363 1.00 50.16 373 THR A O 1
ATOM 2817 N N . ALA A 1 374 ? 17.939 -15.708 -10.893 1.00 53.69 374 ALA A N 1
ATOM 2818 C CA . ALA A 1 374 ? 18.398 -16.806 -10.056 1.00 53.69 374 ALA A CA 1
ATOM 2819 C C . ALA A 1 374 ? 19.925 -16.923 -10.022 1.00 53.69 374 ALA A C 1
ATOM 2821 O O . ALA A 1 374 ? 20.508 -17.165 -8.968 1.00 53.69 374 ALA A O 1
ATOM 2822 N N . GLU A 1 375 ? 20.591 -16.704 -11.155 1.00 50.12 375 GLU A N 1
ATOM 2823 C CA . GLU A 1 375 ? 22.054 -16.742 -11.256 1.00 50.12 375 GLU A CA 1
ATOM 2824 C C . GLU A 1 375 ? 22.730 -15.618 -10.450 1.00 50.12 375 GLU A C 1
ATOM 2826 O O . GLU A 1 375 ? 23.812 -15.823 -9.903 1.00 50.12 375 GLU A O 1
ATOM 2831 N N . SER A 1 376 ? 22.095 -14.446 -10.335 1.00 50.31 376 SER A N 1
ATOM 2832 C CA . SER A 1 376 ? 22.567 -13.318 -9.520 1.00 50.31 376 SER A CA 1
ATOM 2833 C C . SER A 1 376 ? 22.214 -13.448 -8.035 1.00 50.31 376 SER A C 1
ATOM 2835 O O . SER A 1 376 ? 22.650 -12.625 -7.230 1.00 50.31 376 SER A O 1
ATOM 2837 N N . GLY A 1 377 ? 21.432 -14.468 -7.662 1.00 48.62 377 GLY A N 1
ATOM 2838 C CA . GLY A 1 377 ? 20.906 -14.649 -6.309 1.00 48.62 377 GLY A CA 1
ATOM 2839 C C . GLY A 1 377 ? 19.810 -13.649 -5.926 1.00 48.62 377 GLY A C 1
ATOM 2840 O O . GLY A 1 377 ? 19.483 -13.541 -4.747 1.00 48.62 377 GLY A O 1
ATOM 2841 N N . ALA A 1 378 ? 19.255 -12.911 -6.893 1.00 48.56 378 ALA A N 1
ATOM 2842 C CA . ALA A 1 378 ? 18.158 -11.973 -6.666 1.00 48.56 378 ALA A CA 1
ATOM 2843 C C . ALA A 1 378 ? 16.812 -12.683 -6.433 1.00 48.56 378 ALA A C 1
ATOM 2845 O O . ALA A 1 378 ? 15.966 -12.160 -5.713 1.00 48.56 378 ALA A O 1
ATOM 2846 N N . LEU A 1 379 ? 16.614 -13.869 -7.020 1.00 51.97 379 LEU A N 1
ATOM 2847 C CA . LEU A 1 379 ? 15.436 -14.718 -6.829 1.00 51.97 379 LEU A CA 1
ATOM 2848 C C . LEU A 1 379 ? 15.835 -16.179 -6.630 1.00 51.97 379 LEU A C 1
ATOM 2850 O O . LEU A 1 379 ? 16.824 -16.653 -7.180 1.00 51.97 379 LEU A O 1
ATOM 2854 N N . GLU A 1 380 ? 15.029 -16.933 -5.889 1.00 49.19 380 GLU A N 1
ATOM 2855 C CA . GLU A 1 380 ? 15.145 -18.388 -5.916 1.00 49.19 380 GLU A CA 1
ATOM 2856 C C . GLU A 1 380 ? 14.693 -18.911 -7.299 1.00 49.19 380 GLU A C 1
ATOM 2858 O O . GLU A 1 380 ? 13.668 -18.446 -7.811 1.00 49.19 380 GLU A O 1
ATOM 2863 N N . PRO A 1 381 ? 15.391 -19.893 -7.908 1.00 49.47 381 PRO A N 1
ATOM 2864 C CA . PRO A 1 381 ? 14.988 -20.480 -9.191 1.00 49.47 381 PRO A CA 1
ATOM 2865 C C . PRO A 1 381 ? 13.515 -20.926 -9.267 1.00 49.47 381 PRO A C 1
ATOM 2867 O O . PRO A 1 381 ? 12.899 -20.861 -10.329 1.00 49.47 381 PRO A O 1
ATOM 2870 N N . SER A 1 382 ? 12.938 -21.372 -8.148 1.00 43.69 382 SER A N 1
ATOM 2871 C CA . SER A 1 382 ? 11.537 -21.802 -8.038 1.00 43.69 382 SER A CA 1
ATOM 2872 C C . SER A 1 382 ? 10.549 -20.628 -8.137 1.00 43.69 382 SER A C 1
ATOM 2874 O O . SER A 1 382 ? 9.570 -20.712 -8.877 1.00 43.69 382 SER A O 1
ATOM 2876 N N . ILE A 1 383 ? 10.840 -19.508 -7.468 1.00 48.91 383 ILE A N 1
ATOM 2877 C CA . ILE A 1 383 ? 10.060 -18.261 -7.524 1.00 48.91 383 ILE A CA 1
ATOM 2878 C C . ILE A 1 383 ? 10.146 -17.651 -8.922 1.00 48.91 383 ILE A C 1
ATOM 2880 O O . ILE A 1 383 ? 9.142 -17.229 -9.491 1.00 48.91 383 ILE A O 1
ATOM 2884 N N . GLN A 1 384 ? 11.337 -17.664 -9.514 1.00 53.16 384 GLN A N 1
ATOM 2885 C CA . GLN A 1 384 ? 11.539 -17.213 -10.882 1.00 53.16 384 GLN A CA 1
ATOM 2886 C C . GLN A 1 384 ? 10.701 -18.034 -11.883 1.00 53.16 384 GLN A C 1
ATOM 2888 O O . GLN A 1 384 ? 10.042 -17.468 -12.757 1.00 53.16 384 GLN A O 1
ATOM 2893 N N . ALA A 1 385 ? 10.698 -19.365 -11.757 1.00 44.66 385 ALA A N 1
ATOM 2894 C CA . ALA A 1 385 ? 9.894 -20.241 -12.605 1.00 44.66 385 ALA A CA 1
ATOM 2895 C C . ALA A 1 385 ? 8.386 -19.982 -12.446 1.00 44.66 385 ALA A C 1
ATOM 2897 O O . ALA A 1 385 ? 7.669 -19.953 -13.444 1.00 44.66 385 ALA A O 1
ATOM 2898 N N . LEU A 1 386 ? 7.919 -19.741 -11.216 1.00 47.16 386 LEU A N 1
ATOM 2899 C CA . LEU A 1 386 ? 6.525 -19.405 -10.920 1.00 47.16 386 LEU A CA 1
ATOM 2900 C C . LEU A 1 386 ? 6.103 -18.083 -11.579 1.00 47.16 386 LEU A C 1
ATOM 2902 O O . LEU A 1 386 ? 5.088 -18.030 -12.271 1.00 47.16 386 LEU A O 1
ATOM 2906 N N . LEU A 1 387 ? 6.908 -17.031 -11.423 1.00 49.22 387 LEU A N 1
ATOM 2907 C CA . LEU A 1 387 ? 6.613 -15.704 -11.971 1.00 49.22 387 LEU A CA 1
ATOM 2908 C C . LEU A 1 387 ? 6.656 -15.680 -13.509 1.00 49.22 387 LEU A C 1
ATOM 2910 O O . LEU A 1 387 ? 5.872 -14.977 -14.140 1.00 49.22 387 LEU A O 1
ATOM 2914 N N . ASN A 1 388 ? 7.516 -16.497 -14.123 1.00 43.34 388 ASN A N 1
ATOM 2915 C CA . ASN A 1 388 ? 7.580 -16.641 -15.582 1.00 43.34 388 ASN A CA 1
ATOM 2916 C C . ASN A 1 388 ? 6.486 -17.533 -16.172 1.00 43.34 388 ASN A C 1
ATOM 2918 O O . ASN A 1 388 ? 6.249 -17.486 -17.378 1.00 43.34 388 ASN A O 1
ATOM 2922 N N . ALA A 1 389 ? 5.834 -18.354 -15.351 1.00 42.53 389 ALA A N 1
ATOM 2923 C CA . ALA A 1 389 ? 4.700 -19.154 -15.784 1.00 42.53 389 ALA A CA 1
ATOM 2924 C C . ALA A 1 389 ? 3.392 -18.344 -15.791 1.00 42.53 389 ALA A C 1
ATOM 2926 O O . ALA A 1 389 ? 2.468 -18.713 -16.516 1.00 42.53 389 ALA A O 1
ATOM 2927 N N . TRP A 1 390 ? 3.295 -17.264 -15.002 1.00 42.41 390 TRP A N 1
ATOM 2928 C CA . TRP A 1 390 ? 2.031 -16.576 -14.698 1.00 42.41 390 TRP A CA 1
ATOM 2929 C C . TRP A 1 390 ? 1.994 -15.061 -15.011 1.00 42.41 390 TRP A C 1
ATOM 2931 O O . TRP A 1 390 ? 1.782 -14.248 -14.110 1.00 42.41 390 TRP A O 1
ATOM 2941 N N . PRO A 1 391 ? 2.088 -14.627 -16.281 1.00 34.12 391 PRO A N 1
ATOM 2942 C CA . PRO A 1 391 ? 1.711 -13.272 -16.659 1.00 34.12 391 PRO A CA 1
ATOM 2943 C C . PRO A 1 391 ? 0.322 -13.280 -17.328 1.00 34.12 391 PRO A C 1
ATOM 2945 O O . PRO A 1 391 ? 0.143 -13.784 -18.433 1.00 34.12 391 PRO A O 1
ATOM 2948 N N . CYS A 1 392 ? -0.679 -12.711 -16.655 1.00 28.50 392 CYS A N 1
ATOM 2949 C CA . CYS A 1 392 ? -1.964 -12.284 -17.237 1.00 28.50 392 CYS A CA 1
ATOM 2950 C C . CYS A 1 392 ? -2.923 -13.365 -17.774 1.00 28.50 392 CYS A C 1
ATOM 2952 O O . CYS A 1 392 ? -3.280 -13.359 -18.952 1.00 28.50 392 CYS A O 1
ATOM 2954 N N . SER A 1 393 ? -3.445 -14.249 -16.923 1.00 30.80 393 SER A N 1
ATOM 2955 C CA . SER A 1 393 ? -4.807 -14.782 -17.113 1.00 30.80 393 SER A CA 1
ATOM 2956 C C . SER A 1 393 ? -5.215 -15.677 -15.958 1.00 30.80 393 SER A C 1
ATOM 2958 O O . SER A 1 393 ? -4.397 -16.451 -15.470 1.00 30.80 393 SER A O 1
ATOM 2960 N N . GLY A 1 394 ? -6.490 -15.609 -15.565 1.00 38.28 394 GLY A N 1
ATOM 2961 C CA . GLY A 1 394 ? -7.084 -16.640 -14.725 1.00 38.28 394 GLY A CA 1
ATOM 2962 C C . GLY A 1 394 ? -6.692 -18.025 -15.239 1.00 38.28 394 GLY A C 1
ATOM 2963 O O . GLY A 1 394 ? -6.524 -18.241 -16.443 1.00 38.28 394 GLY A O 1
ATOM 2964 N N . LEU A 1 395 ? -6.515 -18.959 -14.308 1.00 40.56 395 LEU A N 1
ATOM 2965 C CA . LEU A 1 395 ? -6.050 -20.319 -14.585 1.00 40.56 395 LEU A CA 1
ATOM 2966 C C . LEU A 1 395 ? -6.957 -21.072 -15.580 1.00 40.56 395 LEU A C 1
ATOM 2968 O O . LEU A 1 395 ? -6.596 -22.125 -16.111 1.00 40.56 395 LEU A O 1
ATOM 2972 N N . GLN A 1 396 ? -8.131 -20.502 -15.840 1.00 38.41 396 GLN A N 1
ATOM 2973 C CA . GLN A 1 396 ? -9.139 -20.987 -16.749 1.00 38.41 396 GLN A CA 1
ATOM 2974 C C . GLN A 1 396 ? -9.378 -20.014 -17.917 1.00 38.41 396 GLN A C 1
ATOM 2976 O O . GLN A 1 396 ? -9.145 -18.808 -17.825 1.00 38.41 396 GLN A O 1
ATOM 2981 N N . THR A 1 397 ? -9.845 -20.541 -19.048 1.00 44.97 397 THR A N 1
ATOM 2982 C CA . THR A 1 397 ? -10.432 -19.748 -20.133 1.00 44.97 397 THR A CA 1
ATOM 2983 C C . THR A 1 397 ? -11.681 -19.016 -19.632 1.00 44.97 397 THR A C 1
ATOM 2985 O O . THR A 1 397 ? -12.203 -19.313 -18.559 1.00 44.97 397 THR A O 1
ATOM 2988 N N . VAL A 1 398 ? -12.205 -18.082 -20.430 1.00 35.69 398 VAL A N 1
ATOM 2989 C CA . VAL A 1 398 ? -13.487 -17.407 -20.141 1.00 35.69 398 VAL A CA 1
ATOM 2990 C C . VAL A 1 398 ? -14.667 -18.382 -19.989 1.00 35.69 398 VAL A C 1
ATOM 2992 O O . VAL A 1 398 ? -15.681 -18.018 -19.406 1.00 35.69 398 VAL A O 1
ATOM 2995 N N . ASP A 1 399 ? -14.510 -19.627 -20.450 1.00 43.06 399 ASP A N 1
ATOM 2996 C CA . ASP A 1 399 ? -15.494 -20.707 -20.340 1.00 43.06 399 ASP A CA 1
ATOM 2997 C C . ASP A 1 399 ? -15.220 -21.657 -19.151 1.00 43.06 399 ASP A C 1
ATOM 2999 O O . ASP A 1 399 ? -15.837 -22.716 -19.049 1.00 43.06 399 ASP A O 1
ATOM 3003 N N . GLY A 1 400 ? -14.277 -21.323 -18.262 1.00 35.28 400 GLY A N 1
ATOM 3004 C CA . GLY A 1 400 ? -13.981 -22.103 -17.053 1.00 35.28 400 GLY A CA 1
ATOM 3005 C C . GLY A 1 400 ? -13.105 -23.348 -17.267 1.00 35.28 400 GLY A C 1
ATOM 3006 O O . GLY A 1 400 ? -12.978 -24.172 -16.363 1.00 35.28 400 GLY A O 1
ATOM 3007 N N . LEU A 1 401 ? -12.476 -23.511 -18.438 1.00 45.88 401 LEU A N 1
ATOM 3008 C CA . LEU A 1 401 ? -11.583 -24.645 -18.721 1.00 45.88 401 LEU A CA 1
ATOM 3009 C C . LEU A 1 401 ? -10.143 -24.327 -18.345 1.00 45.88 401 LEU A C 1
ATOM 3011 O O . LEU A 1 401 ? -9.656 -23.263 -18.713 1.00 45.88 401 LEU A O 1
ATOM 3015 N N . TRP A 1 402 ? -9.424 -25.254 -17.705 1.00 46.12 402 TRP A N 1
ATOM 3016 C CA . TRP A 1 402 ? -7.989 -25.072 -17.473 1.00 46.12 402 TRP A CA 1
ATOM 3017 C C . TRP A 1 402 ? -7.251 -24.824 -18.782 1.00 46.12 402 TRP A C 1
ATOM 3019 O O . TRP A 1 402 ? -7.479 -25.489 -19.797 1.00 46.12 402 TRP A O 1
ATOM 3029 N N . LYS A 1 403 ? -6.318 -23.881 -18.735 1.00 45.47 403 LYS A N 1
ATOM 3030 C CA . LYS A 1 403 ? -5.422 -23.641 -19.859 1.00 45.47 403 LYS A CA 1
ATOM 3031 C C . LYS A 1 403 ? -4.529 -24.871 -20.103 1.00 45.47 403 LYS A C 1
ATOM 3033 O O . LYS A 1 403 ? -4.180 -25.555 -19.137 1.00 45.47 403 LYS A O 1
ATOM 3038 N N . PRO A 1 404 ? -4.149 -25.180 -21.356 1.00 45.84 404 PRO A N 1
ATOM 3039 C CA . PRO A 1 404 ? -3.360 -26.372 -21.695 1.00 45.84 404 PRO A CA 1
ATOM 3040 C C . PRO A 1 404 ? -2.067 -26.526 -20.881 1.00 45.84 404 PRO A C 1
ATOM 3042 O O . PRO A 1 404 ? -1.639 -27.638 -20.577 1.00 45.84 404 PRO A O 1
ATOM 3045 N N . GLU A 1 405 ? -1.473 -25.407 -20.480 1.00 46.47 405 GLU A N 1
ATOM 3046 C CA . GLU A 1 405 ? -0.273 -25.335 -19.654 1.00 46.47 405 GLU A CA 1
ATOM 3047 C C . GLU A 1 405 ? -0.523 -25.839 -18.217 1.00 46.47 405 GLU A C 1
ATOM 3049 O O . GLU A 1 405 ? 0.375 -26.417 -17.609 1.00 46.47 405 GLU A O 1
ATOM 3054 N N . MET A 1 406 ? -1.749 -25.706 -17.692 1.00 42.72 406 MET A N 1
ATOM 3055 C CA . MET A 1 406 ? -2.156 -26.218 -16.371 1.00 42.72 406 MET A CA 1
ATOM 3056 C C . MET A 1 406 ? -2.417 -27.733 -16.391 1.00 42.72 406 MET A C 1
ATOM 3058 O O . MET A 1 406 ? -2.143 -28.432 -15.416 1.00 42.72 406 MET A O 1
ATOM 3062 N N . LEU A 1 407 ? -2.878 -28.267 -17.526 1.00 46.72 407 LEU A N 1
ATOM 3063 C CA . LEU A 1 407 ? -3.044 -29.712 -17.729 1.00 46.72 407 LEU A CA 1
ATOM 3064 C C . LEU A 1 407 ? -1.691 -30.429 -17.859 1.00 46.72 407 LEU A C 1
ATOM 3066 O O . LEU A 1 407 ? -1.552 -31.584 -17.457 1.00 46.72 407 LEU A O 1
ATOM 3070 N N . ALA A 1 408 ? -0.670 -29.733 -18.368 1.00 39.22 408 ALA A N 1
ATOM 3071 C CA . ALA A 1 408 ? 0.678 -30.272 -18.537 1.00 39.22 408 ALA A CA 1
ATOM 3072 C C . ALA A 1 408 ? 1.435 -30.487 -17.211 1.00 39.22 408 ALA A C 1
ATOM 3074 O O . ALA A 1 408 ? 2.360 -31.299 -17.170 1.00 39.22 408 ALA A O 1
ATOM 3075 N N . ILE A 1 409 ? 1.030 -29.812 -16.127 1.00 35.91 409 ILE A N 1
ATOM 3076 C CA . ILE A 1 409 ? 1.622 -29.958 -14.783 1.00 35.91 409 ILE A CA 1
ATOM 3077 C C . ILE A 1 409 ? 0.803 -30.865 -13.846 1.00 35.91 409 ILE A C 1
ATOM 3079 O O . ILE A 1 409 ? 1.129 -30.991 -12.669 1.00 35.91 409 ILE A O 1
ATOM 3083 N N . GLY A 1 410 ? -0.220 -31.550 -14.371 1.00 32.16 410 GLY A N 1
ATOM 3084 C CA . GLY A 1 410 ? -0.905 -32.644 -13.674 1.00 32.16 410 GLY A CA 1
ATOM 3085 C C . GLY A 1 410 ? -2.072 -32.244 -12.766 1.00 32.16 410 GLY A C 1
ATOM 3086 O O . GLY A 1 410 ? -2.476 -33.053 -11.930 1.00 32.16 410 GLY A O 1
ATOM 3087 N N . LEU A 1 411 ? -2.637 -31.042 -12.920 1.00 36.00 411 LEU A N 1
ATOM 3088 C CA . LEU A 1 411 ? -3.871 -30.665 -12.222 1.00 36.00 411 LEU A CA 1
ATOM 3089 C C . LEU A 1 411 ? -5.101 -31.317 -12.892 1.00 36.00 411 LEU A C 1
ATOM 3091 O O . LEU A 1 411 ? -5.197 -31.315 -14.121 1.00 36.00 411 LEU A O 1
ATOM 3095 N N . PRO A 1 412 ? -6.046 -31.892 -12.121 1.00 41.31 412 PRO A N 1
ATOM 3096 C CA . PRO A 1 412 ? -7.230 -32.541 -12.681 1.00 41.31 412 PRO A CA 1
ATOM 3097 C C . PRO A 1 412 ? -8.226 -31.522 -13.260 1.00 41.31 412 PRO A C 1
ATOM 3099 O O . PRO A 1 412 ? -8.445 -30.451 -12.690 1.00 41.31 412 PRO A O 1
ATOM 3102 N N . GLU A 1 413 ? -8.867 -31.870 -14.381 1.00 43.84 413 GLU A N 1
ATOM 3103 C CA . GLU A 1 413 ? -9.924 -31.053 -14.994 1.00 43.84 413 GLU A CA 1
ATOM 3104 C C . GLU A 1 413 ? -11.127 -30.847 -14.055 1.00 43.84 413 GLU A C 1
ATOM 3106 O O . GLU A 1 413 ? -11.578 -31.811 -13.421 1.00 43.84 413 GLU A O 1
ATOM 3111 N N . PRO A 1 414 ? -11.705 -29.631 -13.966 1.00 37.19 414 PRO A N 1
ATOM 3112 C CA . PRO A 1 414 ? -12.889 -29.393 -13.163 1.00 37.19 414 PRO A CA 1
ATOM 3113 C C . PRO A 1 414 ? -14.092 -29.910 -13.961 1.00 37.19 414 PRO A C 1
ATOM 3115 O O . PRO A 1 414 ? -14.404 -29.405 -15.035 1.00 37.19 414 PRO A O 1
ATOM 3118 N N . GLY A 1 415 ? -14.763 -30.943 -13.448 1.00 43.41 415 GLY A N 1
ATOM 3119 C CA . GLY A 1 415 ? -15.966 -31.518 -14.068 1.00 43.41 415 GLY A CA 1
ATOM 3120 C C . GLY A 1 415 ? -15.906 -33.020 -14.358 1.00 43.41 415 GLY A C 1
ATOM 3121 O O . GLY A 1 415 ? -16.925 -33.606 -14.716 1.00 43.41 415 GLY A O 1
ATOM 3122 N N . LEU A 1 416 ? -14.764 -33.678 -14.134 1.00 38.66 416 LEU A N 1
ATOM 3123 C CA . LEU A 1 416 ? -14.612 -35.135 -14.249 1.00 38.66 416 LEU A CA 1
ATOM 3124 C C . LEU A 1 416 ? -14.495 -35.806 -12.873 1.00 38.66 416 LEU A C 1
ATOM 3126 O O . LEU A 1 416 ? -13.550 -36.528 -12.571 1.00 38.66 416 LEU A O 1
ATOM 3130 N N . SER A 1 417 ? -15.504 -35.609 -12.029 1.00 42.81 417 SER A N 1
ATOM 3131 C CA . SER A 1 417 ? -15.739 -36.438 -10.844 1.00 42.81 417 SER A CA 1
ATOM 3132 C C . SER A 1 417 ? -16.994 -37.288 -11.029 1.00 42.81 417 SER A C 1
ATOM 3134 O O . SER A 1 417 ? -17.980 -37.134 -10.318 1.00 42.81 417 SER A O 1
ATOM 3136 N N . VAL A 1 418 ? -16.935 -38.245 -11.965 1.00 34.75 418 VAL A N 1
ATOM 3137 C CA . VAL A 1 418 ? -17.794 -39.440 -11.930 1.00 34.75 418 VAL A CA 1
ATOM 3138 C C . VAL A 1 418 ? -16.999 -40.680 -12.359 1.00 34.75 418 VAL A C 1
ATOM 3140 O O . VAL A 1 418 ? -16.869 -40.982 -13.537 1.00 34.75 418 VAL A O 1
ATOM 3143 N N . GLY A 1 419 ? -16.501 -41.396 -11.346 1.00 33.72 419 GLY A N 1
ATOM 3144 C CA . GLY A 1 419 ? -16.469 -42.858 -11.261 1.00 33.72 419 GLY A CA 1
ATOM 3145 C C . GLY A 1 419 ? -15.583 -43.642 -12.229 1.00 33.72 419 GLY A C 1
ATOM 3146 O O . GLY A 1 419 ? -15.945 -43.839 -13.377 1.00 33.72 419 GLY A O 1
ATOM 3147 N N . LEU A 1 420 ? -14.548 -44.295 -11.693 1.00 29.48 420 LEU A N 1
ATOM 3148 C CA . LEU A 1 420 ? -14.207 -45.660 -12.108 1.00 29.48 420 LEU A CA 1
ATOM 3149 C C . LEU A 1 420 ? -13.609 -46.437 -10.929 1.00 29.48 420 LEU A C 1
ATOM 3151 O O . LEU A 1 420 ? -12.400 -46.537 -10.738 1.00 29.48 420 LEU A O 1
ATOM 3155 N N . GLY A 1 421 ? -14.516 -46.996 -10.130 1.00 26.64 421 GLY A N 1
ATOM 3156 C CA . GLY A 1 421 ? -14.263 -48.200 -9.356 1.00 26.64 421 GLY A CA 1
ATOM 3157 C C . GLY A 1 421 ? -14.778 -49.434 -10.109 1.00 26.64 421 GLY A C 1
ATOM 3158 O O . GLY A 1 421 ? -15.919 -49.442 -10.556 1.00 26.64 421 GLY A O 1
ATOM 3159 N N . VAL A 1 422 ? -13.940 -50.481 -10.124 1.00 29.72 422 VAL A N 1
ATOM 3160 C CA . VAL A 1 422 ? -14.261 -51.930 -10.166 1.00 29.72 422 VAL A CA 1
ATOM 3161 C C . VAL A 1 422 ? -14.611 -52.611 -11.513 1.00 29.72 422 VAL A C 1
ATOM 3163 O O . VAL A 1 422 ? -15.626 -52.319 -12.129 1.00 29.72 422 VAL A O 1
ATOM 3166 N N . GLY A 1 423 ? -13.849 -53.680 -11.841 1.00 23.97 423 GLY A N 1
ATOM 3167 C CA . GLY A 1 423 ? -14.373 -54.920 -12.467 1.00 23.97 423 GLY A CA 1
ATOM 3168 C C . GLY A 1 423 ? -13.734 -55.372 -13.802 1.00 23.97 423 GLY A C 1
ATOM 3169 O O . GLY A 1 423 ? -14.238 -54.999 -14.847 1.00 23.97 423 GLY A O 1
ATOM 3170 N N . LEU A 1 424 ? -12.567 -56.035 -13.866 1.00 27.39 424 LEU A N 1
ATOM 3171 C CA . LEU A 1 424 ? -12.287 -57.490 -13.728 1.00 27.39 424 LEU A CA 1
ATOM 3172 C C . LEU A 1 424 ? -12.720 -58.419 -14.898 1.00 27.39 424 LEU A C 1
ATOM 3174 O O . LEU A 1 424 ? -13.903 -58.509 -15.204 1.00 27.39 424 LEU A O 1
ATOM 3178 N N . CYS A 1 425 ? -11.740 -59.165 -15.448 1.00 24.27 425 CYS A N 1
ATOM 3179 C CA . CYS A 1 425 ? -11.747 -60.522 -16.071 1.00 24.27 425 CYS A CA 1
ATOM 3180 C C . CYS A 1 425 ? -10.700 -60.565 -17.206 1.00 24.27 425 CYS A C 1
ATOM 3182 O O . CYS A 1 425 ? -10.710 -59.697 -18.066 1.00 24.27 425 CYS A O 1
ATOM 3184 N N . GLY A 1 426 ? -9.762 -61.503 -17.341 1.00 25.05 426 GLY A N 1
ATOM 3185 C CA . GLY A 1 426 ? -9.557 -62.858 -16.812 1.00 25.05 426 GLY A CA 1
ATOM 3186 C C . GLY A 1 426 ? -8.891 -63.650 -17.956 1.00 25.05 426 GLY A C 1
ATOM 3187 O O . GLY A 1 426 ? -9.300 -63.494 -19.101 1.00 25.05 426 GLY A O 1
ATOM 3188 N N . LEU A 1 427 ? -7.777 -64.361 -17.752 1.00 27.20 427 LEU A N 1
ATOM 3189 C CA . LEU A 1 427 ? -7.660 -65.838 -17.715 1.00 27.20 427 LEU A CA 1
ATOM 3190 C C . LEU A 1 427 ? -6.136 -66.130 -17.734 1.00 27.20 427 LEU A C 1
ATOM 3192 O O . LEU A 1 427 ? -5.442 -65.581 -18.581 1.00 27.20 427 LEU A O 1
ATOM 3196 N N . LEU A 1 428 ? -5.514 -66.755 -16.726 1.00 27.89 428 LEU A N 1
ATOM 3197 C CA . LEU A 1 428 ? -5.493 -68.168 -16.285 1.00 27.89 428 LEU A CA 1
ATOM 3198 C C . LEU A 1 428 ? -4.191 -68.896 -16.679 1.00 27.89 428 LEU A C 1
ATOM 3200 O O . LEU A 1 428 ? -3.766 -68.851 -17.827 1.00 27.89 428 LEU A O 1
ATOM 3204 N N . GLY A 1 429 ? -3.657 -69.663 -15.717 1.00 24.94 429 GLY A N 1
ATOM 3205 C CA . GLY A 1 429 ? -2.660 -70.728 -15.913 1.00 24.94 429 GLY A CA 1
ATOM 3206 C C . GLY A 1 429 ? -1.515 -70.692 -14.891 1.00 24.94 429 GLY A C 1
ATOM 3207 O O . GLY A 1 429 ? -0.452 -70.193 -15.214 1.00 24.94 429 GLY A O 1
ATOM 3208 N N . ALA A 1 430 ? -1.762 -71.024 -13.612 1.00 27.53 430 ALA A N 1
ATOM 3209 C CA . ALA A 1 430 ? -1.431 -72.321 -12.970 1.00 27.53 430 ALA A CA 1
ATOM 3210 C C . ALA A 1 430 ? 0.081 -72.460 -12.615 1.00 27.53 430 ALA A C 1
ATOM 3212 O O . ALA A 1 430 ? 0.929 -72.181 -13.440 1.00 27.53 430 ALA A O 1
ATOM 3213 N N . ALA A 1 431 ? 0.539 -72.901 -11.436 1.00 26.27 431 ALA A N 1
ATOM 3214 C CA . ALA A 1 431 ? -0.041 -73.814 -10.460 1.00 26.27 431 ALA A CA 1
ATOM 3215 C C . ALA A 1 431 ? 0.745 -73.827 -9.120 1.00 26.27 431 ALA A C 1
ATOM 3217 O O . ALA A 1 431 ? 1.951 -73.616 -9.124 1.00 26.27 431 ALA A O 1
ATOM 3218 N N . ARG A 1 432 ? 0.050 -74.278 -8.053 1.00 28.50 432 ARG A N 1
ATOM 3219 C CA . ARG A 1 432 ? 0.525 -75.014 -6.844 1.00 28.50 432 ARG A CA 1
ATOM 3220 C C . ARG A 1 432 ? 1.495 -74.290 -5.881 1.00 28.50 432 ARG A C 1
ATOM 3222 O O . ARG A 1 432 ? 2.527 -73.806 -6.285 1.00 28.50 432 ARG A O 1
ATOM 3229 N N . GLY A 1 433 ? 1.314 -74.294 -4.559 1.00 27.08 433 GLY A N 1
ATOM 3230 C CA . GLY A 1 433 ? 0.318 -74.923 -3.696 1.00 27.08 433 GLY A CA 1
ATOM 3231 C C . GLY A 1 433 ? 0.843 -75.099 -2.257 1.00 27.08 433 GLY A C 1
ATOM 3232 O O . GLY A 1 433 ? 2.007 -75.420 -2.068 1.00 27.08 433 GLY A O 1
ATOM 3233 N N . ARG A 1 434 ? -0.096 -75.020 -1.297 1.00 31.45 434 ARG A N 1
ATOM 3234 C CA . ARG A 1 434 ? -0.132 -75.622 0.062 1.00 31.45 434 ARG A CA 1
ATOM 3235 C C . ARG A 1 434 ? 0.609 -74.972 1.257 1.00 31.45 434 ARG A C 1
ATOM 3237 O O . ARG A 1 434 ? 1.817 -75.078 1.364 1.00 31.45 434 ARG A O 1
ATOM 3244 N N . ARG A 1 435 ? -0.246 -74.661 2.261 1.00 30.36 435 ARG A N 1
ATOM 3245 C CA . ARG A 1 435 ? -0.193 -75.009 3.716 1.00 30.36 435 ARG A CA 1
ATOM 3246 C C . ARG A 1 435 ? 0.832 -74.228 4.559 1.00 30.36 435 ARG A C 1
ATOM 3248 O O . ARG A 1 435 ? 2.006 -74.281 4.261 1.00 30.36 435 ARG A O 1
ATOM 3255 N N . ARG A 1 436 ? 0.441 -73.411 5.549 1.00 33.38 436 ARG A N 1
ATOM 3256 C CA . ARG A 1 436 ? -0.278 -73.596 6.847 1.00 33.38 436 ARG A CA 1
ATOM 3257 C C . ARG A 1 436 ? 0.741 -73.389 7.982 1.00 33.38 436 ARG A C 1
ATOM 3259 O O . ARG A 1 436 ? 1.691 -74.152 8.034 1.00 33.38 436 ARG A O 1
ATOM 3266 N N . ALA A 1 437 ? 0.389 -72.482 8.896 1.00 32.59 437 ALA A N 1
ATOM 3267 C CA . ALA A 1 437 ? 0.723 -72.434 10.326 1.00 32.59 437 ALA A CA 1
ATOM 3268 C C . ALA A 1 437 ? 2.206 -72.356 10.746 1.00 32.59 437 ALA A C 1
ATOM 3270 O O . ALA A 1 437 ? 3.003 -73.233 10.426 1.00 32.59 437 ALA A O 1
ATOM 3271 N N . GLY A 1 438 ? 2.500 -71.342 11.562 1.00 40.28 438 GLY A N 1
ATOM 3272 C CA . GLY A 1 438 ? 3.780 -71.085 12.215 1.00 40.28 438 GLY A CA 1
ATOM 3273 C C . GLY A 1 438 ? 3.900 -69.609 12.512 1.00 40.28 438 GLY A C 1
ATOM 3274 O O . GLY A 1 438 ? 4.458 -68.922 11.634 1.00 40.28 438 GLY A O 1
#

Sequence (438 aa):
MSRNPRLLASSVVLAPPAGLRGLVFAAIAALATSLLPGPAFAAPAFGLLQFKIEHNLETPACLATGSCFLRLEEEADPAGWLSQIRAASDLATLHWDRAVPWLVFDVDPPPGSDRVAYYDARLDAPTVAWLDAFAAQFAAMEPGYLAVSLLDGERDRLSALHLGAGVERRFTTRCPDFTPGSQITVDPGTGPVAFDLARSYRNFVLYLARKLGPDYLALMVEVNLIGRTCPTRAAGLYSLYRWLHDQVEAELGSGPRLFATLTLPELLAYDHAACHPTAAFTTCGGPPAPPAAPASIAACYPVDRSAIDALEQGGRLDVLALSFYPDGLEMRRVASETPELRAFSVADWNAGGACLARRTLAEPIDPPLGTWTAESGALEPSIQALLNAWPCSGLQTVDGLWKPEMLAIGLPEPGLSVGLGVGLCGLLGAARGRRRAG

pLDDT: mean 72.74, std 25.01, range [19.48, 98.75]

Foldseek 3Di:
DDDDDDDDDDDDDDDDDDDDPPPVVVVVVVVVVPPDPPPPPDDDFFADEQFDWDWPVPDCPCVVVVNTDTDTHDQPCLLVSLVVRVVVGQELEYAPQAAAQLVLQLDDDPPPDDLQVSSLVVAEPSVNVNLLSSLVSLVVHPAYAYAYALAHPLRFAGRWHDPHPPDTHGDPDGNAALAFQDWDWDDSPPDIDIGGSLRSLLSRQLNSCVSRVHQEYASHEALLSCCVRPVVRSLRNLNSLVVSLVSNCVVVPPRHQYAHEHEPVVQQVFDPCLQQPDDDWDFPPDDADDGDHRPDVCSRGVGDCVSVCSNCVPHSHRDHHYDYACPPQPPDPPPDDQDKDFDDPPVCPPVPDDGGTMHGTDDPPRDDPDCVCCVVVVDPPVVSVVSSVDHDDDCADVVRWGDPVVVVVPDDTPPPPDDDDDDDDDDDDDDDDDDDDD

Radius of gyration: 30.1 Å; chains: 1; bounding box: 54×101×79 Å

Secondary structure (DSSP, 8-state):
-------------PPPPP-S-HHHHHHHHHHHTTS------PPPP--------EESTTSTHHHHHT---EE-S--S-HHHHHHHHHTT-SSEEEEE-SPB-HHHHTSPPPTTS-HHHHHHTTS-HHHHHHHHHHHHHHHHSSSEEEEE-SB-TTSSSBPPEE-STT-EE----SS---STT-EEEE--SSS-EEEEHHHHHHHHHHHHHHHH--SEEEEESSTTHHHHH-GGGHHHHHHHHHHHHHHHHHHH-SSSEEEEEEEHHHHHT--HHHHS--PPPEESSSSPPPPPPPS-HHHH-----HHHHHHSTTT--SS-EEE--GGG-------SS--EEEE--GGGTTTT----EEEEPPPP---S--HHHHHTTSS-HHHHHHHHH-SS--SB-TTSPBPHHHHTTTPPPTT-----------------------